Protein 5KTL (pdb70)

Solvent-accessible surface area: 21927 Å² total

CATH classification: 3.20.20.70

B-factor: mean 28.6, std 10.28, range [15.71, 90.63]

InterPro domains:
  IPR002220 DapA-like [PF00701] (4-290)
  IPR002220 DapA-like [PIRSF001365] (3-292)
  IPR002220 DapA-like [PR00146] (37-58)
  IPR002220 DapA-like [PR00146] (73-91)
  IPR002220 DapA-like [PR00146] (105-121)
  IPR002220 DapA-like [PR00146] (131-148)
  IPR002220 DapA-like [PTHR12128] (5-291)
  IPR002220 DapA-like [SM01130] (3-292)
  IPR005263 4-hydroxy-tetrahydrodipicolinate synthase, DapA [MF_00418] (3-290)
  IPR005263 4-hydroxy-tetrahydrodipicolinate synthase, DapA [TIGR00674] (7-290)
  IPR005263 4-hydroxy-tetrahydrodipicolinate synthase, DapA [cd00950] (4-288)
  IPR013785 Aldolase-type TIM barrel [G3DSA:3.20.20.70] (1-294)
  IPR020625 Schiff base-forming aldolase, active site [PS00666] (136-166)

Radius of gyration: 24.73 Å; Cα contacts (8 Å, |Δi|>4): 1249; chains: 2; bounding box: 74×52×54 Å

Secondary structure (DSSP, 8-state):
-TT---SEEEE----B-TTSSB-HHHHHHHHHHHHTTT-SEEEESSTTTTGGGS-HHHHHHHHHHHHHHHTTT-EEEEE---SSHHHHHHHHHHHHHHT-SEEEEEPPPSS---HHHHHHHHHHHHHHSTTS-EEEE--HHHHS-PPPHHHHHHHTTSTTEEE---S--HHHHHHHHHTS-TTSB-EESSGGGHHHHHHTT--EEEESTHHHHHHHHHHHHHHHHTT-HHHHHHHHHHHHHHHHHTTSSSTTHHHHHHHHHTT-----PPTTS----HHHHHHHHHHHHHTT--/-TT---SEEEE----B-TTS-B-HHHHHHHHHHHHTTT-SEEEESSTTTTGGGS-HHHHHHHHHHHHHHHTTTSEEEEE---SSHHHHHHHHHHHHHTT-SEEEEE---SS---HHHHHHHHHHHHHHSTTS-EEEE--HHHHS----HHHHHHHTTSTTEEE---S--HHHHHHHHHTS-TTSB-EESSGGGHHHHHTTT--EEEESTHHHHHHHHHHHHHHHHTT-HHHHHHHHHHHHHHHHHTTSSSTTHHHHHHHHHTT-----PPTTS----HHHHHHHHHHHHHTT--

Nearest PDB structures (foldseek):
  1xky-assembly1_B  TM=9.804E-01  e=3.048E-35  Bacillus anthracis
  3a5f-assembly1_A  TM=9.727E-01  e=1.129E-31  Clostridium botulinum A str. ATCC 19397
  6mqh-assembly1_A  TM=9.753E-01  e=1.412E-31  Burkholderia mallei ATCC 23344
  6p90-assembly1_B  TM=9.755E-01  e=2.208E-31  Pseudomonas aeruginosa
  4fha-assembly1_A  TM=9.638E-01  e=1.307E-29  Streptococcus pneumoniae SP3-BS71

Organism: Trichormus variabilis (strain ATCC 29413 / PCC 7937) (NCBI:txid240292)

Structure (mmCIF, N/CA/C/O backbone):
data_5KTL
#
_entry.id   5KTL
#
_cell.length_a   75.727
_cell.length_b   154.347
_cell.length_c   55.795
_cell.angle_alpha   90.00
_cell.angle_beta   90.00
_cell.angle_gamma   90.00
#
_symmetry.space_group_name_H-M   'P 21 21 2'
#
loop_
_entity.id
_entity.type
_entity.pdbx_description
1 polymer '4-hydroxy-tetrahydrodipicolinate synthase'
2 non-polymer 'MANGANESE (II) ION'
3 water water
#
loop_
_atom_site.group_PDB
_atom_site.id
_atom_site.type_symbol
_atom_site.label_atom_id
_atom_site.label_alt_id
_atom_site.label_comp_id
_atom_site.label_asym_id
_atom_site.label_entity_id
_atom_site.label_seq_id
_atom_site.pdbx_PDB_ins_code
_atom_site.Cartn_x
_atom_site.Cartn_y
_atom_site.Cartn_z
_atom_site.occupancy
_atom_site.B_iso_or_equiv
_atom_site.auth_seq_id
_atom_site.auth_comp_id
_atom_site.auth_asym_id
_atom_site.auth_atom_id
_atom_site.pdbx_PDB_model_num
ATOM 1 N N . SER A 1 36 ? 1.820 13.351 12.474 1.00 47.75 0 SER A N 1
ATOM 2 C CA . SER A 1 36 ? 1.239 14.244 11.429 1.00 47.82 0 SER A CA 1
ATOM 3 C C . SER A 1 36 ? 2.325 15.171 10.827 1.00 52.68 0 SER A C 1
ATOM 4 O O . SER A 1 36 ? 2.512 15.185 9.585 1.00 53.58 0 SER A O 1
ATOM 6 N N . VAL A 1 37 ? 3.049 15.919 11.682 1.00 48.53 1 VAL A N 1
ATOM 7 C CA . VAL A 1 37 ? 3.996 16.955 11.195 1.00 49.54 1 VAL A CA 1
ATOM 8 C C . VAL A 1 37 ? 5.252 16.319 10.501 1.00 48.23 1 VAL A C 1
ATOM 9 O O . VAL A 1 37 ? 5.605 16.703 9.376 1.00 46.09 1 VAL A O 1
ATOM 11 N N . GLY A 1 38 ? 5.850 15.297 11.129 1.00 44.52 2 GLY A N 1
ATOM 12 C CA . GLY A 1 38 ? 6.921 14.493 10.508 1.00 43.78 2 GLY A CA 1
ATOM 13 C C . GLY A 1 38 ? 6.530 13.492 9.404 1.00 39.20 2 GLY A C 1
ATOM 14 O O . GLY A 1 38 ? 7.367 12.671 8.946 1.00 35.34 2 GLY A O 1
ATOM 15 N N . ASP A 1 39 ? 5.277 13.547 8.947 1.00 35.22 3 ASP A N 1
ATOM 16 C CA . ASP A 1 39 ? 4.830 12.643 7.937 1.00 31.71 3 ASP A CA 1
ATOM 17 C C . ASP A 1 39 ? 5.001 13.225 6.557 1.00 30.93 3 ASP A C 1
ATOM 18 O O . ASP A 1 39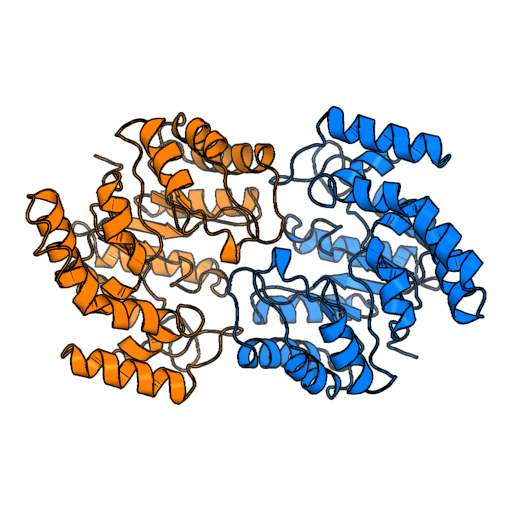 ? 4.227 14.063 6.113 1.00 31.89 3 ASP A O 1
ATOM 23 N N . PHE A 1 40 ? 5.995 12.710 5.851 1.00 26.16 4 PHE A N 1
ATOM 24 C CA . PHE A 1 40 ? 6.320 13.156 4.492 1.00 27.45 4 PHE A CA 1
ATOM 25 C C . PHE A 1 40 ? 5.971 12.164 3.424 1.00 26.49 4 PHE A C 1
ATOM 26 O O . PHE A 1 40 ? 6.252 12.391 2.245 1.00 25.33 4 PHE A O 1
ATOM 34 N N . GLY A 1 41 ? 5.328 11.057 3.813 1.00 27.35 5 GLY A N 1
ATOM 35 C CA . GLY A 1 41 ? 5.039 10.015 2.835 1.00 25.40 5 GLY A CA 1
ATOM 36 C C . GLY A 1 41 ? 6.229 9.116 2.673 1.00 24.55 5 GLY A C 1
ATOM 37 O O . GLY A 1 41 ? 7.040 9.022 3.562 1.00 22.45 5 GLY A O 1
ATOM 38 N N . THR A 1 42 ? 6.324 8.489 1.519 1.00 23.90 6 THR A N 1
ATOM 39 C CA . THR A 1 42 ? 7.269 7.399 1.291 1.00 26.52 6 THR A CA 1
ATOM 40 C C . THR A 1 42 ? 8.260 7.677 0.151 1.00 24.59 6 THR A C 1
ATOM 41 O O . THR A 1 42 ? 9.290 7.058 0.113 1.00 24.92 6 THR A O 1
ATOM 45 N N . VAL A 1 43 ? 7.859 8.457 -0.843 1.00 22.84 7 VAL A N 1
ATOM 46 C CA . VAL A 1 43 ? 8.754 8.932 -1.856 1.00 21.75 7 VAL A CA 1
ATOM 47 C C . VAL A 1 43 ? 9.019 10.466 -1.679 1.00 21.99 7 VAL A C 1
ATOM 48 O O . VAL A 1 43 ? 8.160 11.362 -1.915 1.00 21.77 7 VAL A O 1
ATOM 52 N N . LEU A 1 44 ? 10.224 10.757 -1.247 1.00 20.82 8 LEU A N 1
ATOM 53 C CA . LEU A 1 44 ? 10.759 12.133 -1.142 1.00 21.66 8 LEU A CA 1
ATOM 54 C C . LEU A 1 44 ? 11.705 12.267 -2.298 1.00 23.55 8 LEU A C 1
ATOM 55 O O . LEU A 1 44 ? 12.605 11.450 -2.418 1.00 26.53 8 LEU A O 1
ATOM 60 N N . THR A 1 45 ? 11.485 13.205 -3.197 1.00 22.25 9 THR A N 1
ATOM 61 C CA . THR A 1 45 ? 12.373 13.376 -4.316 1.00 20.61 9 THR A CA 1
ATOM 62 C C . THR A 1 45 ? 13.301 14.526 -4.079 1.00 20.60 9 THR A C 1
ATOM 63 O O . THR A 1 45 ? 12.856 15.626 -3.807 1.00 19.62 9 THR A O 1
ATOM 67 N N . ALA A 1 46 ? 14.607 14.251 -4.207 1.00 20.52 10 ALA A N 1
ATOM 68 C CA . ALA A 1 46 ? 15.695 15.239 -4.108 1.00 20.18 10 ALA A CA 1
ATOM 69 C C . ALA A 1 46 ? 15.794 15.828 -5.469 1.00 20.59 10 ALA A C 1
ATOM 70 O O . ALA A 1 46 ? 16.438 15.305 -6.354 1.00 20.47 10 ALA A O 1
ATOM 72 N N . MET A 1 47 ? 15.083 16.933 -5.648 1.00 19.16 11 MET A N 1
ATOM 73 C CA . MET A 1 47 ? 14.895 17.483 -6.957 1.00 21.08 11 MET A CA 1
ATOM 74 C C . MET A 1 47 ? 16.189 18.137 -7.460 1.00 19.00 11 MET A C 1
ATOM 75 O O . MET A 1 47 ? 16.909 18.765 -6.669 1.00 16.74 11 MET A O 1
ATOM 80 N N . ILE A 1 48 ? 16.448 17.996 -8.782 1.00 17.10 12 ILE A N 1
ATOM 81 C CA . ILE A 1 48 ? 17.519 18.669 -9.429 1.00 17.49 12 ILE A CA 1
ATOM 82 C C . ILE A 1 48 ? 17.207 20.194 -9.455 1.00 17.92 12 ILE A C 1
ATOM 83 O O . ILE A 1 48 ? 16.057 20.604 -9.327 1.00 16.47 12 ILE A O 1
ATOM 88 N N . THR A 1 49 ? 18.257 20.987 -9.648 1.00 16.89 13 THR A N 1
ATOM 89 C CA . THR A 1 49 ? 18.102 22.420 -9.877 1.00 17.78 13 THR A CA 1
ATOM 90 C C . THR A 1 49 ? 18.383 22.683 -11.351 1.00 18.57 13 THR A C 1
ATOM 91 O O . THR A 1 49 ? 19.519 22.522 -11.796 1.00 21.58 13 THR A O 1
ATOM 95 N N . PRO A 1 50 ? 17.349 23.020 -12.136 1.00 18.26 14 PRO A N 1
ATOM 96 C CA . PRO A 1 50 ? 17.667 23.311 -13.550 1.00 20.12 14 PRO A CA 1
ATOM 97 C C . PRO A 1 50 ? 18.312 24.687 -13.771 1.00 20.74 14 PRO A C 1
ATOM 98 O O . PRO A 1 50 ? 17.987 25.672 -13.061 1.00 20.22 14 PRO A O 1
ATOM 102 N N . PHE A 1 51 ? 19.201 24.748 -14.754 1.00 21.30 15 PHE A N 1
ATOM 103 C CA . PHE A 1 51 ? 19.891 25.999 -15.097 1.00 22.40 15 PHE A CA 1
ATOM 104 C C . PHE A 1 51 ? 19.638 26.326 -16.566 1.00 23.22 15 PHE A C 1
ATOM 105 O O . PHE A 1 51 ? 19.502 25.444 -17.391 1.00 24.85 15 PHE A O 1
ATOM 113 N N . LYS A 1 52 ? 19.596 27.612 -16.878 1.00 23.58 16 LYS A N 1
ATOM 114 C CA . LYS A 1 52 ? 19.493 28.057 -18.239 1.00 24.99 16 LYS A CA 1
ATOM 115 C C . LYS A 1 52 ? 20.847 27.940 -18.858 1.00 26.57 16 LYS A C 1
ATOM 116 O O . LYS A 1 52 ? 21.832 27.706 -18.183 1.00 27.58 16 LYS A O 1
ATOM 122 N N . ALA A 1 53 ? 20.907 28.206 -20.149 1.00 31.02 17 ALA A N 1
ATOM 123 C CA . ALA A 1 53 ? 22.151 28.162 -20.909 1.00 34.32 17 ALA A CA 1
ATOM 124 C C . ALA A 1 53 ? 23.197 29.081 -20.333 1.00 35.07 17 ALA A C 1
ATOM 125 O O . ALA A 1 53 ? 24.358 28.763 -20.335 1.00 34.92 17 ALA A O 1
ATOM 127 N N . ASP A 1 54 ? 22.803 30.230 -19.816 1.00 35.20 18 ASP A N 1
ATOM 128 C CA . ASP A 1 54 ? 23.786 31.064 -19.153 1.00 33.48 18 ASP A CA 1
ATOM 129 C C . ASP A 1 54 ? 24.207 30.628 -17.740 1.00 32.05 18 ASP A C 1
ATOM 130 O O . ASP A 1 54 ? 24.929 31.345 -17.099 1.00 31.87 18 ASP A O 1
ATOM 135 N N . GLY A 1 55 ? 23.741 29.512 -17.226 1.00 29.59 19 GLY A N 1
ATOM 136 C CA . GLY A 1 55 ? 24.122 29.084 -15.855 1.00 27.14 19 GLY A CA 1
ATOM 137 C C . GLY A 1 55 ? 23.232 29.572 -14.732 1.00 26.99 19 GLY A C 1
ATOM 138 O O . GLY A 1 55 ? 23.290 29.039 -13.605 1.00 24.37 19 GLY A O 1
ATOM 139 N N . SER A 1 56 ? 22.375 30.565 -15.012 1.00 25.04 20 SER A N 1
ATOM 140 C CA . SER A 1 56 ? 21.466 31.010 -14.017 1.00 24.00 20 SER A CA 1
ATOM 141 C C . SER A 1 56 ? 20.328 29.946 -13.773 1.00 22.42 20 SER A C 1
ATOM 142 O O . SER A 1 56 ? 20.042 29.107 -14.586 1.00 21.40 20 SER A O 1
ATOM 145 N N . VAL A 1 57 ? 19.761 29.974 -12.574 1.00 21.58 21 VAL A N 1
ATOM 146 C CA . VAL A 1 57 ? 18.704 29.090 -12.199 1.00 23.68 21 VAL A CA 1
ATOM 147 C C . VAL A 1 57 ? 17.464 29.296 -13.066 1.00 23.71 21 VAL A C 1
ATOM 148 O O . VAL A 1 57 ? 17.037 30.432 -13.337 1.00 23.73 21 VAL A O 1
ATOM 152 N N . ASN A 1 58 ? 16.894 28.196 -13.520 1.00 23.23 22 ASN A N 1
ATOM 153 C CA . ASN A 1 58 ? 15.709 28.275 -14.328 1.00 23.79 22 ASN A CA 1
ATOM 154 C C . ASN A 1 58 ? 14.481 27.997 -13.488 1.00 22.07 22 ASN A C 1
ATOM 155 O O . ASN A 1 58 ? 14.080 26.839 -13.271 1.00 19.60 22 ASN A O 1
ATOM 160 N N . TYR A 1 59 ? 13.879 29.074 -13.019 1.00 21.30 23 TYR A N 1
ATOM 161 C CA . TYR A 1 59 ? 12.792 28.970 -12.049 1.00 23.26 23 TYR A CA 1
ATOM 162 C C . TYR A 1 59 ? 11.505 28.461 -12.666 1.00 22.36 23 TYR A C 1
ATOM 163 O O . TYR A 1 59 ? 10.711 27.790 -11.985 1.00 20.03 23 TYR A O 1
ATOM 172 N N . ALA A 1 60 ? 11.342 28.732 -13.960 1.00 21.56 24 ALA A N 1
ATOM 173 C CA . ALA A 1 60 ? 10.181 28.284 -14.697 1.00 22.54 24 ALA A CA 1
ATOM 174 C C . ALA A 1 60 ? 10.183 26.761 -14.829 1.00 22.83 24 ALA A C 1
ATOM 175 O O . ALA A 1 60 ? 9.156 26.122 -14.591 1.00 20.54 24 ALA A O 1
ATOM 177 N N . VAL A 1 61 ? 11.317 26.205 -15.283 1.00 21.50 25 VAL A N 1
ATOM 178 C CA . VAL A 1 61 ? 11.482 24.740 -15.306 1.00 21.77 25 VAL A CA 1
ATOM 179 C C . VAL A 1 61 ? 11.448 24.116 -13.902 1.00 21.54 25 VAL A C 1
ATOM 180 O O . VAL A 1 61 ? 10.810 23.070 -13.712 1.00 23.61 25 VAL A O 1
ATOM 184 N N . ALA A 1 62 ? 12.074 24.757 -12.911 1.00 20.28 26 ALA A N 1
ATOM 185 C CA . ALA A 1 62 ? 11.914 24.260 -11.549 1.00 20.63 26 ALA A CA 1
ATOM 186 C C . ALA A 1 62 ? 10.464 24.017 -11.184 1.00 22.14 26 ALA A C 1
ATOM 187 O O . ALA A 1 62 ? 10.101 22.946 -10.687 1.00 20.21 26 ALA A O 1
ATOM 189 N N . ALA A 1 63 ? 9.628 25.027 -11.429 1.00 23.33 27 ALA A N 1
ATOM 190 C CA . ALA A 1 63 ? 8.195 24.956 -11.096 1.00 24.67 27 ALA A CA 1
ATOM 191 C C . ALA A 1 63 ? 7.505 23.864 -11.856 1.00 22.04 27 ALA A C 1
ATOM 192 O O . ALA A 1 63 ? 6.742 23.092 -11.315 1.00 21.31 27 ALA A O 1
ATOM 194 N N . GLU A 1 64 ? 7.804 23.800 -13.124 1.00 23.25 28 GLU A N 1
ATOM 195 C CA . GLU A 1 64 ? 7.193 22.855 -13.975 1.00 25.31 28 GLU A CA 1
ATOM 196 C C . GLU A 1 64 ? 7.625 21.410 -13.602 1.00 26.61 28 GLU A C 1
ATOM 197 O O . GLU A 1 64 ? 6.786 20.502 -13.568 1.00 25.17 28 GLU A O 1
ATOM 203 N N . LEU A 1 65 ? 8.910 21.213 -13.272 1.00 22.38 29 LEU A N 1
ATOM 204 C CA . LEU A 1 65 ? 9.369 19.926 -12.827 1.00 24.13 29 LEU A CA 1
ATOM 205 C C . LEU A 1 65 ? 8.751 19.566 -11.480 1.00 21.72 29 LEU A C 1
ATOM 206 O O . LEU A 1 65 ? 8.332 18.423 -11.252 1.00 20.08 29 LEU A O 1
ATOM 211 N N . ALA A 1 66 ? 8.703 20.503 -10.570 1.00 19.12 30 ALA A N 1
ATOM 212 C CA . ALA A 1 66 ? 8.075 20.228 -9.255 1.00 21.31 30 ALA A CA 1
ATOM 213 C C . ALA A 1 66 ? 6.596 19.729 -9.381 1.00 23.94 30 ALA A C 1
ATOM 214 O O . ALA A 1 66 ? 6.179 18.744 -8.750 1.00 23.75 30 ALA A O 1
ATOM 216 N N . ALA A 1 67 ? 5.837 20.400 -10.243 1.00 26.53 31 ALA A N 1
ATOM 217 C CA . ALA A 1 67 ? 4.441 20.064 -10.470 1.00 25.16 31 ALA A CA 1
ATOM 218 C C . ALA A 1 67 ? 4.350 18.704 -11.150 1.00 24.78 31 ALA A C 1
ATOM 219 O O . ALA A 1 67 ? 3.545 17.899 -10.811 1.00 26.35 31 ALA A O 1
ATOM 221 N N . HIS A 1 68 ? 5.198 18.428 -12.107 1.00 27.81 32 HIS A N 1
ATOM 222 C CA . HIS A 1 68 ? 5.215 17.125 -12.703 1.00 27.68 32 HIS A CA 1
ATOM 223 C C . HIS A 1 68 ? 5.472 16.016 -11.702 1.00 28.44 32 HIS A C 1
ATOM 224 O O . HIS A 1 68 ? 4.776 14.983 -11.700 1.00 26.80 32 HIS A O 1
ATOM 231 N N . LEU A 1 69 ? 6.508 16.185 -10.883 1.00 24.34 33 LEU A N 1
ATOM 232 C CA . LEU A 1 69 ? 6.906 15.175 -9.931 1.00 24.00 33 LEU A CA 1
ATOM 233 C C . LEU A 1 69 ? 5.784 14.831 -8.958 1.00 23.09 33 LEU A C 1
ATOM 234 O O . LEU A 1 69 ? 5.553 13.683 -8.597 1.00 18.97 33 LEU A O 1
ATOM 239 N N . VAL A 1 70 ? 5.113 15.847 -8.516 1.00 23.96 34 VAL A N 1
ATOM 240 C CA . VAL A 1 70 ? 4.177 15.710 -7.427 1.00 26.84 34 VAL A CA 1
ATOM 241 C C . VAL A 1 70 ? 2.907 15.106 -8.035 1.00 27.37 34 VAL A C 1
ATOM 242 O O . VAL A 1 70 ? 2.065 14.569 -7.315 1.00 25.07 34 VAL A O 1
ATOM 246 N N . ASP A 1 71 ? 2.777 15.136 -9.369 1.00 25.73 35 ASP A N 1
ATOM 247 C CA . ASP A 1 71 ? 1.667 14.450 -9.943 1.00 29.93 35 ASP A CA 1
ATOM 248 C C . ASP A 1 71 ? 2.052 13.065 -10.312 1.00 29.87 35 ASP A C 1
ATOM 249 O O . ASP A 1 71 ? 1.206 12.364 -10.773 1.00 27.84 35 ASP A O 1
ATOM 254 N N . ASN A 1 72 ? 3.314 12.675 -10.131 1.00 25.93 36 ASN A N 1
ATOM 255 C CA . ASN A 1 72 ? 3.794 11.388 -10.632 1.00 27.14 36 ASN A CA 1
ATOM 256 C C . ASN A 1 72 ? 4.623 10.647 -9.654 1.00 24.26 36 ASN A C 1
ATOM 257 O O . ASN A 1 72 ? 5.677 10.116 -9.995 1.00 27.67 36 ASN A O 1
ATOM 262 N N . GLY A 1 73 ? 4.162 10.563 -8.429 1.00 23.97 37 GLY A N 1
ATOM 263 C CA . GLY A 1 73 ? 4.795 9.634 -7.510 1.00 26.99 37 GLY A CA 1
ATOM 264 C C . GLY A 1 73 ? 5.474 10.236 -6.332 1.00 27.07 37 GLY A C 1
ATOM 265 O O . GLY A 1 73 ? 5.739 9.532 -5.356 1.00 26.24 37 GLY A O 1
ATOM 266 N N . THR A 1 74 ? 5.743 11.538 -6.390 1.00 27.61 38 THR A N 1
ATOM 267 C CA . THR A 1 74 ? 6.506 12.182 -5.324 1.00 25.03 38 THR A CA 1
ATOM 268 C C . THR A 1 74 ? 5.542 12.652 -4.264 1.00 25.21 38 THR A C 1
ATOM 269 O O . THR A 1 74 ? 4.628 13.466 -4.558 1.00 23.99 38 THR A O 1
ATOM 273 N N . ASP A 1 75 ? 5.782 12.273 -3.010 1.00 24.70 39 ASP A N 1
ATOM 274 C CA . ASP A 1 75 ? 4.928 12.763 -1.919 1.00 23.72 39 ASP A CA 1
ATOM 275 C C . ASP A 1 75 ? 5.431 14.095 -1.390 1.00 24.85 39 ASP A C 1
ATOM 276 O O . ASP A 1 75 ? 4.642 14.963 -1.066 1.00 22.81 39 ASP A O 1
ATOM 281 N N . THR A 1 76 ? 6.762 14.222 -1.287 1.00 22.36 40 THR A N 1
ATOM 282 C CA . THR A 1 76 ? 7.400 15.373 -0.690 1.00 22.11 40 THR A CA 1
ATOM 283 C C . THR A 1 76 ? 8.639 15.749 -1.524 1.00 22.62 40 THR A C 1
ATOM 284 O O . THR A 1 76 ? 9.375 14.859 -2.000 1.00 21.69 40 THR A O 1
ATOM 288 N N . LEU A 1 77 ? 8.911 17.029 -1.708 1.00 20.15 41 LEU A N 1
ATOM 289 C CA . LEU A 1 77 ? 10.064 17.433 -2.504 1.00 21.99 41 LEU A CA 1
ATOM 290 C C . LEU A 1 77 ? 11.104 17.926 -1.536 1.00 22.47 41 LEU A C 1
ATOM 291 O O . LEU A 1 77 ? 10.788 18.719 -0.667 1.00 21.53 41 LEU A O 1
ATOM 296 N N . VAL A 1 78 ? 12.341 17.439 -1.712 1.00 22.52 42 VAL A N 1
ATOM 297 C CA . VAL A 1 78 ? 13.527 17.890 -1.012 1.00 20.03 42 VAL A CA 1
ATOM 298 C C . VAL A 1 78 ? 14.259 18.780 -1.980 1.00 19.94 42 VAL A C 1
ATOM 299 O O . VAL A 1 78 ? 14.739 18.341 -3.000 1.00 21.27 42 VAL A O 1
ATOM 303 N N . VAL A 1 79 ? 14.381 20.052 -1.614 1.00 21.00 43 VAL A N 1
ATOM 304 C CA . VAL A 1 79 ? 14.879 21.065 -2.493 1.00 21.79 43 VAL A CA 1
ATOM 305 C C . VAL A 1 79 ? 16.273 21.531 -2.047 1.00 20.72 43 VAL A C 1
ATOM 306 O O . VAL A 1 79 ? 16.542 21.741 -0.855 1.00 18.95 43 VAL A O 1
ATOM 310 N N . CYS A 1 80 ? 17.133 21.715 -3.035 1.00 18.91 44 CYS A N 1
ATOM 311 C CA . CYS A 1 80 ? 18.523 22.036 -2.749 1.00 23.37 44 CYS A CA 1
ATOM 312 C C . CYS A 1 80 ? 19.213 21.027 -1.797 1.00 21.39 44 CYS A C 1
ATOM 313 O O . CYS A 1 80 ? 19.914 21.396 -0.869 1.00 21.32 44 CYS A O 1
ATOM 316 N N . GLY A 1 81 ? 19.005 19.736 -2.051 1.00 23.14 45 GLY A N 1
ATOM 317 C CA . GLY A 1 81 ? 19.880 18.733 -1.457 1.00 22.97 45 GLY A CA 1
ATOM 318 C C . GLY A 1 81 ? 21.151 18.625 -2.301 1.00 23.61 45 GLY A C 1
ATOM 319 O O . GLY A 1 81 ? 21.468 19.500 -3.162 1.00 23.39 45 GLY A O 1
ATOM 320 N N . THR A 1 82 ? 21.834 17.496 -2.150 1.00 22.78 46 THR A N 1
ATOM 321 C CA . THR A 1 82 ? 23.025 17.228 -2.942 1.00 21.32 46 THR A CA 1
ATOM 322 C C . THR A 1 82 ? 22.645 17.155 -4.423 1.00 19.26 46 THR A C 1
ATOM 323 O O . THR A 1 82 ? 23.349 17.686 -5.314 1.00 18.96 46 THR A O 1
ATOM 327 N N . THR A 1 83 ? 21.513 16.511 -4.696 1.00 17.09 47 THR A N 1
ATOM 328 C CA . THR A 1 83 ? 21.023 16.344 -6.055 1.00 18.32 47 THR A CA 1
ATOM 329 C C . THR A 1 83 ? 20.668 17.656 -6.715 1.00 17.30 47 THR A C 1
ATOM 330 O O . THR A 1 83 ? 20.712 17.813 -7.910 1.00 19.30 47 THR A O 1
ATOM 334 N N . GLY A 1 84 ? 20.351 18.625 -5.901 1.00 20.61 48 GLY A N 1
ATOM 335 C CA . GLY A 1 84 ? 20.013 19.993 -6.379 1.00 19.47 48 GLY A CA 1
ATOM 336 C C . GLY A 1 84 ? 21.181 20.920 -6.431 1.00 17.57 48 GLY A C 1
ATOM 337 O O . GLY A 1 84 ? 20.996 22.138 -6.596 1.00 19.29 48 GLY A O 1
ATOM 338 N N . GLU A 1 85 ? 22.395 20.374 -6.296 1.00 18.41 49 GLU A N 1
ATOM 339 C CA . GLU A 1 85 ? 23.642 21.115 -6.461 1.00 19.47 49 GLU A CA 1
ATOM 340 C C . GLU A 1 85 ? 23.757 22.254 -5.456 1.00 19.83 49 GLU A C 1
ATOM 341 O O . GLU A 1 85 ? 24.365 23.298 -5.701 1.00 19.65 49 GLU A O 1
ATOM 347 N N . SER A 1 86 ? 23.259 21.997 -4.256 1.00 21.17 50 SER A N 1
ATOM 348 C CA . SER A 1 86 ? 23.396 22.913 -3.192 1.00 21.20 50 SER A CA 1
ATOM 349 C C . SER A 1 86 ? 24.826 23.540 -3.105 1.00 21.33 50 SER A C 1
ATOM 350 O O . SER A 1 86 ? 24.986 24.728 -2.970 1.00 20.70 50 SER A O 1
ATOM 353 N N . PRO A 1 87 ? 25.869 22.740 -3.185 1.00 20.92 51 PRO A N 1
ATOM 354 C CA . PRO A 1 87 ? 27.152 23.413 -2.943 1.00 21.61 51 PRO A CA 1
ATOM 355 C C . PRO A 1 87 ? 27.493 24.595 -3.818 1.00 22.99 51 PRO A C 1
ATOM 356 O O . PRO A 1 87 ? 28.254 25.434 -3.407 1.00 22.90 51 PRO A O 1
ATOM 360 N N . THR A 1 88 ? 27.046 24.592 -5.064 1.00 23.15 52 THR A N 1
ATOM 361 C CA . THR A 1 88 ? 27.382 25.632 -5.963 1.00 23.76 52 THR A CA 1
ATOM 362 C C . THR A 1 88 ? 26.279 26.671 -6.081 1.00 22.03 52 THR A C 1
ATOM 363 O O . THR A 1 88 ? 26.381 27.519 -6.925 1.00 24.33 52 THR A O 1
ATOM 367 N N . LEU A 1 89 ? 25.183 26.569 -5.349 1.00 22.14 53 LEU A N 1
ATOM 368 C CA . LEU A 1 89 ? 24.164 27.633 -5.456 1.00 22.22 53 LEU A CA 1
ATOM 369 C C . LEU A 1 89 ? 24.422 28.782 -4.473 1.00 23.84 53 LEU A C 1
ATOM 370 O O . LEU A 1 89 ? 24.926 28.572 -3.390 1.00 23.84 53 LEU A O 1
ATOM 375 N N . SER A 1 90 ? 23.968 29.993 -4.769 1.00 21.39 54 SER A N 1
ATOM 376 C CA . SER A 1 90 ? 24.094 31.027 -3.755 1.00 22.67 54 SER A CA 1
ATOM 377 C C . SER A 1 90 ? 22.941 30.847 -2.783 1.00 22.91 54 SER A C 1
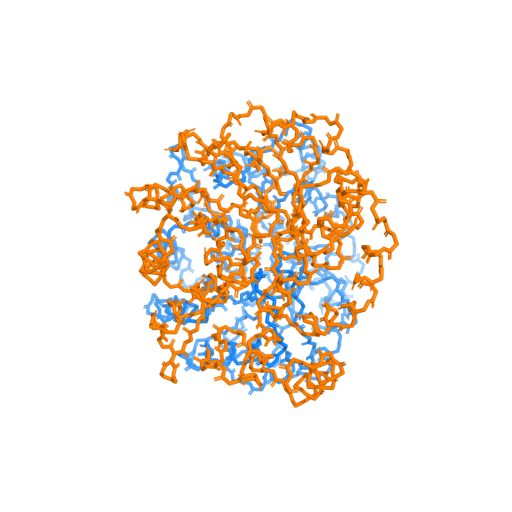ATOM 378 O O . SER A 1 90 ? 21.950 30.185 -3.105 1.00 20.38 54 SER A O 1
ATOM 381 N N . TRP A 1 91 ? 23.097 31.380 -1.580 1.00 22.09 55 TRP A N 1
ATOM 382 C CA . TRP A 1 91 ? 22.012 31.391 -0.648 1.00 26.15 55 TRP A CA 1
ATOM 383 C C . TRP A 1 91 ? 20.766 32.063 -1.214 1.00 26.03 55 TRP A C 1
ATOM 384 O O . TRP A 1 91 ? 19.645 31.578 -0.983 1.00 24.97 55 TRP A O 1
ATOM 395 N N . ASP A 1 92 ? 20.918 33.113 -1.987 1.00 26.63 56 ASP A N 1
ATOM 396 C CA . ASP A 1 92 ? 19.721 33.747 -2.616 1.00 29.14 56 ASP A CA 1
ATOM 397 C C . ASP A 1 92 ? 19.010 32.838 -3.613 1.00 26.21 56 ASP A C 1
ATOM 398 O O . ASP A 1 92 ? 17.796 32.851 -3.673 1.00 25.13 56 ASP A O 1
ATOM 403 N N . GLU A 1 93 ? 19.758 32.092 -4.417 1.00 25.33 57 GLU A N 1
ATOM 404 C CA . GLU A 1 93 ? 19.182 31.117 -5.318 1.00 24.08 57 GLU A CA 1
ATOM 405 C C . GLU A 1 93 ? 18.448 30.048 -4.549 1.00 22.57 57 GLU A C 1
ATOM 406 O O . GLU A 1 93 ? 17.383 29.642 -4.936 1.00 22.46 57 GLU A O 1
ATOM 412 N N . GLU A 1 94 ? 18.967 29.630 -3.410 1.00 23.65 58 GLU A N 1
ATOM 413 C CA . GLU A 1 94 ? 18.294 28.582 -2.600 1.00 24.45 58 GLU A CA 1
ATOM 414 C C . GLU A 1 94 ? 17.023 29.100 -1.977 1.00 22.19 58 GLU A C 1
ATOM 415 O O . GLU A 1 94 ? 15.984 28.446 -2.021 1.00 20.33 58 GLU A O 1
ATOM 421 N N . TYR A 1 95 ? 17.098 30.277 -1.402 1.00 20.59 59 TYR A N 1
ATOM 422 C CA . TYR A 1 95 ? 15.913 30.922 -0.871 1.00 20.19 59 TYR A CA 1
ATOM 423 C C . TYR A 1 95 ? 14.856 30.994 -1.969 1.00 19.21 59 TYR A C 1
ATOM 424 O O . TYR A 1 95 ? 13.696 30.575 -1.782 1.00 21.31 59 TYR A O 1
ATOM 433 N N . ASN A 1 96 ? 15.247 31.490 -3.151 1.00 19.93 60 ASN A N 1
ATOM 434 C CA . ASN A 1 96 ? 14.276 31.662 -4.221 1.00 18.71 60 ASN A CA 1
ATOM 435 C C . ASN A 1 96 ? 13.626 30.320 -4.622 1.00 19.71 60 ASN A C 1
ATOM 436 O O . ASN A 1 96 ? 12.452 30.252 -4.948 1.00 21.85 60 ASN A O 1
ATOM 441 N N . LEU A 1 97 ? 14.421 29.253 -4.635 1.00 19.08 61 LEU A N 1
ATOM 442 C CA . LEU A 1 97 ? 13.915 27.915 -5.001 1.00 17.70 61 LEU A CA 1
ATOM 443 C C . LEU A 1 97 ? 12.940 27.431 -4.008 1.00 16.58 61 LEU A C 1
ATOM 444 O O . LEU A 1 97 ? 11.944 26.858 -4.373 1.00 18.81 61 LEU A O 1
ATOM 449 N N . PHE A 1 98 ? 13.247 27.593 -2.727 1.00 17.67 62 PHE A N 1
ATOM 450 C CA . PHE A 1 98 ? 12.356 27.163 -1.700 1.00 17.99 62 PHE A CA 1
ATOM 451 C C . PHE A 1 98 ? 10.975 27.842 -1.896 1.00 20.57 62 PHE A C 1
ATOM 452 O O . PHE A 1 98 ? 9.954 27.216 -1.844 1.00 19.52 62 PHE A O 1
ATOM 460 N N . VAL A 1 99 ? 10.980 29.152 -2.154 1.00 23.36 63 VAL A N 1
ATOM 461 C CA . VAL A 1 99 ? 9.748 29.916 -2.299 1.00 22.12 63 VAL A CA 1
ATOM 462 C C . VAL A 1 99 ? 8.987 29.451 -3.494 1.00 21.13 63 VAL A C 1
ATOM 463 O O . VAL A 1 99 ? 7.814 29.206 -3.407 1.00 22.97 63 VAL A O 1
ATOM 467 N N . GLU A 1 100 ? 9.667 29.305 -4.627 1.00 21.20 64 GLU A N 1
ATOM 468 C CA . GLU A 1 100 ? 9.020 28.906 -5.863 1.00 18.50 64 GLU A CA 1
ATOM 469 C C . GLU A 1 100 ? 8.427 27.476 -5.789 1.00 21.14 64 GLU A C 1
ATOM 470 O O . GLU A 1 100 ? 7.249 27.231 -6.167 1.00 21.16 64 GLU A O 1
ATOM 476 N N . VAL A 1 101 ? 9.198 26.521 -5.248 1.00 19.10 65 VAL A N 1
ATOM 477 C CA . VAL A 1 101 ? 8.668 25.163 -5.190 1.00 19.48 65 VAL A CA 1
ATOM 478 C C . VAL A 1 101 ? 7.502 25.084 -4.213 1.00 21.33 65 VAL A C 1
ATOM 479 O O . VAL A 1 101 ? 6.495 24.434 -4.516 1.00 21.92 65 VAL A O 1
ATOM 483 N N . LEU A 1 102 ? 7.662 25.685 -3.036 1.00 24.44 66 LEU A N 1
ATOM 484 C CA . LEU A 1 102 ? 6.624 25.648 -2.015 1.00 26.43 66 LEU A CA 1
ATOM 485 C C . LEU A 1 102 ? 5.323 26.189 -2.591 1.00 31.77 66 LEU A C 1
ATOM 486 O O . LEU A 1 102 ? 4.243 25.597 -2.420 1.00 28.27 66 LEU A O 1
ATOM 491 N N . GLN A 1 103 ? 5.425 27.298 -3.310 1.00 30.60 67 GLN A N 1
ATOM 492 C CA . GLN A 1 103 ? 4.232 27.905 -3.746 1.00 35.04 67 GLN A CA 1
ATOM 493 C C . GLN A 1 103 ? 3.672 27.074 -4.855 1.00 32.60 67 GLN A C 1
ATOM 494 O O . GLN A 1 103 ? 2.472 26.954 -4.932 1.00 29.83 67 GLN A O 1
ATOM 500 N N . THR A 1 104 ? 4.524 26.478 -5.676 1.00 29.31 68 THR A N 1
ATOM 501 C CA . THR A 1 104 ? 4.072 25.663 -6.767 1.00 28.25 68 THR A CA 1
ATOM 502 C C . THR A 1 104 ? 3.293 24.426 -6.322 1.00 27.41 68 THR A C 1
ATOM 503 O O . THR A 1 104 ? 2.324 24.062 -6.968 1.00 25.14 68 THR A O 1
ATOM 507 N N . VAL A 1 105 ? 3.670 23.824 -5.210 1.00 24.31 69 VAL A N 1
ATOM 508 C CA . VAL A 1 105 ? 3.045 22.601 -4.792 1.00 24.37 69 VAL A CA 1
ATOM 509 C C . VAL A 1 105 ? 2.235 22.694 -3.502 1.00 28.57 69 VAL A C 1
ATOM 510 O O . VAL A 1 105 ? 1.714 21.679 -3.032 1.00 28.15 69 VAL A O 1
ATOM 514 N N . ALA A 1 106 ? 2.050 23.904 -2.960 1.00 34.03 70 ALA A N 1
ATOM 515 C CA . ALA A 1 106 ? 1.283 24.081 -1.716 1.00 35.31 70 ALA A CA 1
ATOM 516 C C . ALA A 1 106 ? -0.110 23.459 -1.848 1.00 33.77 70 ALA A C 1
ATOM 517 O O . ALA A 1 106 ? -0.664 23.409 -2.909 1.00 30.61 70 ALA A O 1
ATOM 519 N N . GLY A 1 107 ? -0.602 22.863 -0.780 1.00 37.95 71 GLY A N 1
ATOM 520 C CA . GLY A 1 107 ? -1.799 22.057 -0.872 1.00 39.78 71 GLY A CA 1
ATOM 521 C C . GLY A 1 107 ? -1.584 20.637 -1.374 1.00 40.19 71 GLY A C 1
ATOM 522 O O . GLY A 1 107 ? -2.355 19.791 -1.001 1.00 42.17 71 GLY A O 1
ATOM 523 N N . LYS A 1 108 ? -0.559 20.358 -2.200 1.00 35.33 72 LYS A N 1
ATOM 524 C CA . LYS A 1 108 ? -0.384 19.042 -2.761 1.00 34.26 72 LYS A CA 1
ATOM 525 C C . LYS A 1 108 ? 0.746 18.245 -2.164 1.00 33.78 72 LYS A C 1
ATOM 526 O O . LYS A 1 108 ? 0.724 17.023 -2.207 1.00 30.57 72 LYS A O 1
ATOM 532 N N . ALA A 1 109 ? 1.791 18.909 -1.682 1.00 31.91 73 ALA A N 1
ATOM 533 C CA . ALA A 1 109 ? 2.941 18.175 -1.170 1.00 28.17 73 ALA A CA 1
ATOM 534 C C . ALA A 1 109 ? 3.694 19.043 -0.276 1.00 27.62 73 ALA A C 1
ATOM 535 O O . ALA A 1 109 ? 3.616 20.276 -0.356 1.00 26.54 73 ALA A O 1
ATOM 537 N N . LYS A 1 110 ? 4.471 18.398 0.565 1.00 27.34 74 LYS A N 1
ATOM 538 C CA . LYS A 1 110 ? 5.389 19.122 1.403 1.00 24.83 74 LYS A CA 1
ATOM 539 C C . LYS A 1 110 ? 6.759 19.400 0.703 1.00 24.79 74 LYS A C 1
ATOM 540 O O . LYS A 1 110 ? 7.131 18.791 -0.292 1.00 24.22 74 LYS A O 1
ATOM 546 N N . VAL A 1 111 ? 7.454 20.396 1.234 1.00 23.49 75 VAL A N 1
ATOM 547 C CA . VAL A 1 111 ? 8.773 20.787 0.816 1.00 22.32 75 VAL A CA 1
ATOM 548 C C . VAL A 1 111 ? 9.681 20.741 2.015 1.00 21.09 75 VAL A C 1
ATOM 549 O O . VAL A 1 111 ? 9.418 21.352 3.043 1.00 21.98 75 VAL A O 1
ATOM 553 N N . ILE A 1 112 ? 10.791 20.026 1.858 1.00 22.56 76 ILE A N 1
ATOM 554 C CA . ILE A 1 112 ? 11.907 20.031 2.784 1.00 20.00 76 ILE A CA 1
ATOM 555 C C . ILE A 1 112 ? 13.053 20.753 2.134 1.00 18.79 76 ILE A C 1
ATOM 556 O O . ILE A 1 112 ? 13.413 20.518 0.940 1.00 18.06 76 ILE A O 1
ATOM 561 N N . ALA A 1 113 ? 13.596 21.676 2.907 1.00 20.15 77 ALA A N 1
ATOM 562 C CA . ALA A 1 113 ? 14.680 22.523 2.467 1.00 20.11 77 ALA A CA 1
ATOM 563 C C . ALA A 1 113 ? 16.049 21.995 2.918 1.00 20.02 77 ALA A C 1
ATOM 564 O O . ALA A 1 113 ? 16.292 21.752 4.130 1.00 20.88 77 ALA A O 1
ATOM 566 N N . GLY A 1 114 ? 16.945 21.813 1.958 1.00 21.39 78 GLY A N 1
ATOM 567 C CA . GLY A 1 114 ? 18.369 21.501 2.289 1.00 23.04 78 GLY A CA 1
ATOM 568 C C . GLY A 1 114 ? 19.005 22.735 2.941 1.00 25.40 78 GLY A C 1
ATOM 569 O O . GLY A 1 114 ? 19.117 23.771 2.326 1.00 30.73 78 GLY A O 1
ATOM 570 N N . CYS A 1 115 ? 19.368 22.662 4.209 1.00 25.95 79 CYS A N 1
ATOM 571 C CA . CYS A 1 115 ? 19.910 23.796 4.912 1.00 27.07 79 CYS A CA 1
ATOM 572 C C . CYS A 1 115 ? 21.151 23.426 5.705 1.00 27.07 79 CYS A C 1
ATOM 573 O O . CYS A 1 115 ? 21.507 24.148 6.624 1.00 26.32 79 CYS A O 1
ATOM 576 N N . GLY A 1 116 ? 21.780 22.290 5.419 1.00 24.59 80 GLY A N 1
ATOM 577 C CA . GLY A 1 116 ? 22.862 21.840 6.273 1.00 25.42 80 GLY A CA 1
ATOM 578 C C . GLY A 1 116 ? 24.198 22.467 5.891 1.00 23.61 80 GLY A C 1
ATOM 579 O O . GLY A 1 116 ? 24.351 23.078 4.850 1.00 22.68 80 GLY A O 1
ATOM 580 N N . SER A 1 117 ? 25.177 22.285 6.736 1.00 22.01 81 SER A N 1
ATOM 581 C CA . SER A 1 117 ? 26.481 22.818 6.489 1.00 23.65 81 SER A CA 1
ATOM 582 C C . SER A 1 117 ? 27.446 22.146 7.430 1.00 26.04 81 SER A C 1
ATOM 583 O O . SER A 1 117 ? 27.054 21.583 8.480 1.00 25.79 81 SER A O 1
ATOM 586 N N . ASN A 1 118 ? 28.719 22.304 7.124 1.00 24.64 82 ASN A N 1
ATOM 587 C CA . ASN A 1 118 ? 29.726 21.910 8.090 1.00 24.09 82 ASN A CA 1
ATOM 588 C C . ASN A 1 118 ? 30.121 23.031 9.093 1.00 23.90 82 ASN A C 1
ATOM 589 O O . ASN A 1 118 ? 31.026 22.882 9.918 1.00 21.71 82 ASN A O 1
ATOM 594 N N . SER A 1 119 ? 29.402 24.151 9.031 1.00 21.36 83 SER A N 1
ATOM 595 C CA . SER A 1 119 ? 29.442 25.137 10.051 1.00 21.31 83 SER A CA 1
ATOM 596 C C . SER A 1 119 ? 28.060 25.166 10.716 1.00 20.65 83 SER A C 1
ATOM 597 O O . SER A 1 119 ? 27.048 25.370 10.065 1.00 21.77 83 SER A O 1
ATOM 600 N N . THR A 1 120 ? 28.030 25.058 12.021 1.00 19.97 84 THR A N 1
ATOM 601 C CA . THR A 1 120 ? 26.789 24.975 12.720 1.00 22.10 84 THR A CA 1
ATOM 602 C C . THR A 1 120 ? 26.071 26.331 12.670 1.00 23.32 84 THR A C 1
ATOM 603 O O . THR A 1 120 ? 24.871 26.411 12.554 1.00 22.89 84 THR A O 1
ATOM 607 N N . LYS A 1 121 ? 26.826 27.417 12.768 1.00 22.39 85 LYS A N 1
ATOM 608 C CA . LYS A 1 121 ? 26.218 28.698 12.714 1.00 22.99 85 LYS A CA 1
ATOM 609 C C . LYS A 1 121 ? 25.579 28.923 11.343 1.00 23.09 85 LYS A C 1
ATOM 610 O O . LYS A 1 121 ? 24.488 29.489 11.228 1.00 22.75 85 LYS A O 1
ATOM 616 N N . GLU A 1 122 ? 26.233 28.477 10.289 1.00 21.60 86 GLU A N 1
ATOM 617 C CA . GLU A 1 122 ? 25.627 28.654 8.984 1.00 22.89 86 GLU A CA 1
ATOM 618 C C . GLU A 1 122 ? 24.318 27.821 8.885 1.00 23.10 86 GLU A C 1
ATOM 619 O O . GLU A 1 122 ? 23.310 28.298 8.376 1.00 22.66 86 GLU A O 1
ATOM 625 N N . ALA A 1 123 ? 24.338 26.567 9.377 1.00 22.57 87 ALA A N 1
ATOM 626 C CA . ALA A 1 123 ? 23.141 25.729 9.284 1.00 22.23 87 ALA A CA 1
ATOM 627 C C . ALA A 1 123 ? 21.978 26.311 10.022 1.00 22.21 87 ALA A C 1
ATOM 628 O O . ALA A 1 123 ? 20.834 26.203 9.604 1.00 22.77 87 ALA A O 1
ATOM 630 N N . ILE A 1 124 ? 22.270 26.900 11.172 1.00 26.36 88 ILE A N 1
ATOM 631 C CA . ILE A 1 124 ? 21.244 27.537 11.964 1.00 27.04 88 ILE A CA 1
ATOM 632 C C . ILE A 1 124 ? 20.620 28.723 11.234 1.00 26.75 88 ILE A C 1
ATOM 633 O O . ILE A 1 124 ? 19.384 28.876 11.184 1.00 24.95 88 ILE A O 1
ATOM 638 N N . ALA A 1 125 ? 21.468 29.555 10.647 1.00 25.33 89 ALA A N 1
ATOM 639 C CA . ALA A 1 125 ? 20.974 30.722 9.954 1.00 27.55 89 ALA A CA 1
ATOM 640 C C . ALA A 1 125 ? 20.156 30.298 8.715 1.00 29.60 89 ALA A C 1
ATOM 641 O O . ALA A 1 125 ? 19.069 30.866 8.417 1.00 26.36 89 ALA A O 1
ATOM 643 N N . ALA A 1 126 ? 20.624 29.274 8.020 1.00 25.55 90 ALA A N 1
ATOM 644 C CA . ALA A 1 126 ? 19.854 28.838 6.868 1.00 28.13 90 ALA A CA 1
ATOM 645 C C . ALA A 1 126 ? 18.496 28.235 7.323 1.00 26.64 90 ALA A C 1
ATOM 646 O O . ALA A 1 126 ? 17.488 28.409 6.680 1.00 25.20 90 ALA A O 1
ATOM 648 N N . THR A 1 127 ? 18.503 27.520 8.432 1.00 28.33 91 THR A N 1
ATOM 649 C CA . THR A 1 127 ? 17.319 26.878 8.952 1.00 27.16 91 THR A CA 1
ATOM 650 C C . THR A 1 127 ? 16.290 27.931 9.416 1.00 28.13 91 THR A C 1
ATOM 651 O O . THR A 1 127 ? 15.121 27.838 9.085 1.00 26.01 91 THR A O 1
ATOM 655 N N . GLN A 1 128 ? 16.751 28.957 10.103 1.00 28.77 92 GLN A N 1
ATOM 656 C CA . GLN A 1 128 ? 15.869 30.070 10.515 1.00 28.85 92 GLN A CA 1
ATOM 657 C C . GLN A 1 128 ? 15.162 30.714 9.376 1.00 27.86 92 GLN A C 1
ATOM 658 O O . GLN A 1 128 ? 13.966 30.975 9.432 1.00 31.45 92 GLN A O 1
ATOM 664 N N . LYS A 1 129 ? 15.868 30.888 8.294 1.00 32.10 93 LYS A N 1
ATOM 665 C CA . LYS A 1 129 ? 15.297 31.525 7.145 1.00 33.59 93 LYS A CA 1
ATOM 666 C C . LYS A 1 129 ? 14.360 30.636 6.401 1.00 35.78 93 LYS A C 1
ATOM 667 O O . LYS A 1 129 ? 13.270 31.084 5.934 1.00 34.09 93 LYS A O 1
ATOM 673 N N . ALA A 1 130 ? 14.683 29.344 6.358 1.00 32.01 94 ALA A N 1
ATOM 674 C CA . ALA A 1 130 ? 13.774 28.395 5.724 1.00 32.34 94 ALA A CA 1
ATOM 675 C C . ALA A 1 130 ? 12.440 28.372 6.440 1.00 30.15 94 ALA A C 1
ATOM 676 O O . ALA A 1 130 ? 11.399 28.320 5.824 1.00 25.58 94 ALA A O 1
ATOM 678 N N . ALA A 1 131 ? 12.501 28.368 7.763 1.00 28.53 95 ALA A N 1
ATOM 679 C CA . ALA A 1 131 ? 11.327 28.331 8.568 1.00 29.15 95 ALA A CA 1
ATOM 680 C C . ALA A 1 131 ? 10.391 29.518 8.234 1.00 29.19 95 ALA A C 1
ATOM 681 O O . ALA A 1 131 ? 9.193 29.312 8.112 1.00 27.61 95 ALA A O 1
ATOM 683 N N . LYS A 1 132 ? 10.905 30.725 8.025 1.00 28.20 96 LYS A N 1
ATOM 684 C CA . LYS A 1 132 ? 10.029 31.855 7.695 1.00 29.94 96 LYS A CA 1
ATOM 685 C C . LYS A 1 132 ? 9.406 31.755 6.307 1.00 28.32 96 LYS A C 1
ATOM 686 O O . LYS A 1 132 ? 8.300 32.230 6.071 1.00 26.93 96 LYS A O 1
ATOM 692 N N . ILE A 1 133 ? 10.128 31.160 5.378 1.00 23.77 97 ILE A N 1
ATOM 693 C CA . ILE A 1 133 ? 9.557 30.855 4.088 1.00 23.40 97 ILE A CA 1
ATOM 694 C C . ILE A 1 133 ? 8.318 29.983 4.234 1.00 23.97 97 ILE A C 1
ATOM 695 O O . ILE A 1 133 ? 7.420 30.053 3.384 1.00 25.37 97 ILE A O 1
ATOM 700 N N . GLY A 1 134 ? 8.217 29.194 5.309 1.00 23.60 98 GLY A N 1
ATOM 701 C CA . GLY A 1 134 ? 7.037 28.307 5.448 1.00 24.29 98 GLY A CA 1
ATOM 702 C C . GLY A 1 134 ? 7.234 26.858 4.962 1.00 22.89 98 GLY A C 1
ATOM 703 O O . GLY A 1 134 ? 6.285 26.118 4.773 1.00 22.93 98 GLY A O 1
ATOM 704 N N . VAL A 1 135 ? 8.464 26.435 4.784 1.00 23.38 99 VAL A N 1
ATOM 705 C CA . VAL A 1 135 ? 8.729 25.024 4.395 1.00 25.31 99 VAL A CA 1
ATOM 706 C C . VAL A 1 135 ? 8.363 24.095 5.527 1.00 23.08 99 VAL A C 1
ATOM 707 O O . VAL A 1 135 ? 8.240 24.521 6.710 1.00 23.25 99 VAL A O 1
ATOM 711 N N . HIS A 1 136 ? 8.213 22.812 5.197 1.00 23.37 100 HIS A N 1
ATOM 712 C CA . HIS A 1 136 ? 7.779 21.858 6.195 1.00 24.02 100 HIS A CA 1
ATOM 713 C C . HIS A 1 136 ? 8.856 21.091 6.948 1.00 24.48 100 HIS A C 1
ATOM 714 O O . HIS A 1 136 ? 8.552 20.348 7.854 1.00 23.56 100 HIS A O 1
ATOM 721 N N . GLY A 1 137 ? 10.126 21.305 6.622 1.00 23.84 101 GLY A N 1
ATOM 722 C CA . GLY A 1 137 ? 11.179 20.636 7.330 1.00 22.98 101 GLY A CA 1
ATOM 723 C C . GLY A 1 137 ? 12.520 21.030 6.694 1.00 26.00 101 GLY A C 1
ATOM 724 O O . GLY A 1 137 ? 12.543 21.662 5.597 1.00 22.83 101 GLY A O 1
ATOM 725 N N . THR A 1 138 ? 13.615 20.610 7.341 1.00 22.54 102 THR A N 1
ATOM 726 C CA . THR A 1 138 ? 14.913 20.771 6.772 1.00 24.20 102 THR A CA 1
ATOM 727 C C . THR A 1 138 ? 15.625 19.434 6.745 1.00 24.83 102 THR A C 1
ATOM 728 O O . THR A 1 138 ? 15.360 18.568 7.582 1.00 22.89 102 THR A O 1
ATOM 732 N N . LEU A 1 139 ? 16.473 19.321 5.719 1.00 21.36 103 LEU A N 1
ATOM 733 C CA . LEU A 1 139 ? 17.394 18.210 5.549 1.00 23.44 103 LEU A CA 1
ATOM 734 C C . LEU A 1 139 ? 18.786 18.710 5.933 1.00 22.56 103 LEU A C 1
ATOM 735 O O . LEU A 1 139 ? 19.258 19.732 5.429 1.00 22.87 103 LEU A O 1
ATOM 740 N N . GLN A 1 140 ? 19.365 18.023 6.889 1.00 21.14 104 GLN A N 1
ATOM 741 C CA . GLN A 1 140 ? 20.633 18.421 7.557 1.00 20.73 104 GLN A CA 1
ATOM 742 C C . GLN A 1 140 ? 21.680 17.363 7.399 1.00 18.54 104 GLN A C 1
ATOM 743 O O . GLN A 1 140 ? 21.650 16.295 8.075 1.00 20.27 104 GLN A O 1
ATOM 749 N N . VAL A 1 141 ? 22.560 17.609 6.445 1.00 19.23 105 VAL A N 1
ATOM 750 C CA . VAL A 1 141 ? 23.679 16.735 6.230 1.00 20.26 105 VAL A CA 1
ATOM 751 C C . VAL A 1 141 ? 24.623 16.735 7.404 1.00 18.99 105 VAL A C 1
ATOM 752 O O . VAL A 1 141 ? 24.850 17.745 8.051 1.00 19.31 105 VAL A O 1
ATOM 756 N N . VAL A 1 142 ? 25.202 15.580 7.663 1.00 18.96 106 VAL A N 1
ATOM 757 C CA . VAL A 1 142 ? 26.356 15.494 8.584 1.00 20.13 106 VAL A CA 1
ATOM 758 C C . VAL A 1 142 ? 27.446 16.434 8.024 1.00 19.48 106 VAL A C 1
ATOM 759 O O . VAL A 1 142 ? 27.694 16.451 6.794 1.00 18.20 106 VAL A O 1
ATOM 763 N N . PRO A 1 143 ? 28.085 17.208 8.885 1.00 21.09 107 PRO A N 1
ATOM 764 C CA . PRO A 1 143 ? 29.220 18.066 8.408 1.00 22.25 107 PRO A CA 1
ATOM 765 C C . PRO A 1 143 ? 30.265 17.319 7.579 1.00 20.04 107 PRO A C 1
ATOM 766 O O . PRO A 1 143 ? 30.792 16.282 7.972 1.00 23.24 107 PRO A O 1
ATOM 770 N N . TYR A 1 144 ? 30.496 17.830 6.389 1.00 19.82 108 TYR A N 1
ATOM 771 C CA . TYR A 1 144 ? 31.446 17.272 5.467 1.00 19.10 108 TYR A CA 1
ATOM 772 C C . TYR A 1 144 ? 32.821 17.919 5.726 1.00 18.66 108 TYR A C 1
ATOM 773 O O . TYR A 1 144 ? 32.928 19.056 6.217 1.00 18.44 108 TYR A O 1
ATOM 782 N N . TYR A 1 145 ? 33.854 17.161 5.380 1.00 18.82 109 TYR A N 1
ATOM 783 C CA . TYR A 1 145 ? 35.234 17.639 5.287 1.00 19.74 109 TYR A CA 1
ATOM 784 C C . TYR A 1 145 ? 35.918 17.745 6.657 1.00 20.65 109 TYR A C 1
ATOM 785 O O . TYR A 1 145 ? 37.026 17.261 6.844 1.00 23.12 109 TYR A O 1
ATOM 794 N N . ASN A 1 146 ? 35.275 18.328 7.624 1.00 20.95 110 ASN A N 1
ATOM 795 C CA . ASN A 1 146 ? 35.945 18.529 8.919 1.00 22.58 110 ASN A CA 1
ATOM 796 C C . ASN A 1 146 ? 35.838 17.431 9.894 1.00 21.37 110 ASN A C 1
ATOM 797 O O . ASN A 1 146 ? 36.460 17.516 10.960 1.00 24.59 110 ASN A O 1
ATOM 802 N N . LYS A 1 147 ? 35.079 16.389 9.574 1.00 22.95 111 LYS A N 1
ATOM 803 C CA . LYS A 1 147 ? 35.031 15.149 10.385 1.00 21.93 111 LYS A CA 1
ATOM 804 C C . LYS A 1 147 ? 34.835 15.318 11.905 1.00 21.03 111 LYS A C 1
ATOM 805 O O . LYS A 1 147 ? 35.652 14.864 12.712 1.00 20.54 111 LYS A O 1
ATOM 811 N N . PRO A 1 148 ? 33.738 15.925 12.309 1.00 20.29 112 PRO A N 1
ATOM 812 C CA . PRO A 1 148 ? 33.537 16.089 13.769 1.00 21.70 112 PRO A CA 1
ATOM 813 C C . PRO A 1 148 ? 33.338 14.759 14.476 1.00 23.84 112 PRO A C 1
ATOM 814 O O . PRO A 1 148 ? 32.631 13.876 13.929 1.00 22.43 112 PRO A O 1
ATOM 818 N N . PRO A 1 149 ? 33.866 14.631 15.725 1.00 25.26 113 PRO A N 1
ATOM 819 C CA . PRO A 1 149 ? 33.584 13.458 16.532 1.00 23.61 113 PRO A CA 1
ATOM 820 C C . PRO A 1 149 ? 32.101 13.403 16.832 1.00 22.87 113 PRO A C 1
ATOM 821 O O . PRO A 1 149 ? 31.380 14.416 16.618 1.00 21.52 113 PRO A O 1
ATOM 825 N N . GLN A 1 150 ? 31.640 12.234 17.273 1.00 21.23 114 GLN A N 1
ATOM 826 C CA . GLN A 1 150 ? 30.227 12.055 17.568 1.00 22.05 114 GLN A CA 1
ATOM 827 C C . GLN A 1 150 ? 29.668 13.102 18.510 1.00 23.17 114 GLN A C 1
ATOM 828 O O . GLN A 1 150 ? 28.547 13.574 18.314 1.00 25.73 114 GLN A O 1
ATOM 834 N N . ALA A 1 151 ? 30.414 13.496 19.524 1.00 25.44 115 ALA A N 1
ATOM 835 C CA . ALA A 1 151 ? 29.905 14.492 20.500 1.00 24.53 115 ALA A CA 1
ATOM 836 C C . ALA A 1 151 ? 29.637 15.847 19.804 1.00 25.07 115 ALA A C 1
ATOM 837 O O . ALA A 1 151 ? 28.632 16.541 20.074 1.00 22.38 115 ALA A O 1
ATOM 839 N N . GLY A 1 152 ? 30.529 16.188 18.880 1.00 24.97 116 GLY A N 1
ATOM 840 C CA . GLY A 1 152 ? 30.371 17.348 18.056 1.00 27.09 116 GLY A CA 1
ATOM 841 C C . GLY A 1 152 ? 29.161 17.229 17.118 1.00 26.12 116 GLY A C 1
ATOM 842 O O . GLY A 1 152 ? 28.460 18.222 16.885 1.00 22.40 116 GLY A O 1
ATOM 843 N N . LEU A 1 153 ? 28.921 16.043 16.572 1.00 23.23 117 LEU A N 1
ATOM 844 C CA . LEU A 1 153 ? 27.769 15.848 15.684 1.00 23.27 117 LEU A CA 1
ATOM 845 C C . LEU A 1 153 ? 26.467 15.942 16.473 1.00 22.28 117 LEU A C 1
ATOM 846 O O . LEU A 1 153 ? 25.493 16.587 16.047 1.00 22.32 117 LEU A O 1
ATOM 851 N N . TYR A 1 154 ? 26.482 15.400 17.677 1.00 22.69 118 TYR A N 1
ATOM 852 C CA . TYR A 1 154 ? 25.304 15.481 18.520 1.00 22.58 118 TYR A CA 1
ATOM 853 C C . TYR A 1 154 ? 24.972 16.965 18.789 1.00 22.76 118 TYR A C 1
ATOM 854 O O . TYR A 1 154 ? 23.848 17.396 18.604 1.00 23.84 118 TYR A O 1
ATOM 863 N N . GLN A 1 155 ? 25.956 17.720 19.230 1.00 22.61 119 GLN A N 1
ATOM 864 C CA . GLN A 1 155 ? 25.757 19.139 19.529 1.00 26.83 119 GLN A CA 1
ATOM 865 C C . GLN A 1 155 ? 25.365 19.971 18.357 1.00 23.36 119 GLN A C 1
ATOM 866 O O . GLN A 1 155 ? 24.579 20.847 18.505 1.00 24.66 119 GLN A O 1
ATOM 872 N N . HIS A 1 156 ? 25.933 19.675 17.183 1.00 23.06 120 HIS A N 1
ATOM 873 C CA . HIS A 1 156 ? 25.549 20.301 15.938 1.00 21.39 120 HIS A CA 1
ATOM 874 C C . HIS A 1 156 ? 24.077 20.165 15.661 1.00 21.35 120 HIS A C 1
ATOM 875 O O . HIS A 1 156 ? 23.366 21.141 15.424 1.00 20.40 120 HIS A O 1
ATOM 882 N N . PHE A 1 157 ? 23.629 18.925 15.571 1.00 20.61 121 PHE A N 1
ATOM 883 C CA . PHE A 1 157 ? 22.236 18.668 15.268 1.00 19.70 121 PHE A CA 1
ATOM 884 C C . PHE A 1 157 ? 21.277 19.193 16.311 1.00 21.15 121 PHE A C 1
ATOM 885 O O . PHE A 1 157 ? 20.219 19.729 15.956 1.00 20.27 121 PHE A O 1
ATOM 893 N N . GLN A 1 158 ? 21.635 19.041 17.584 1.00 20.11 122 GLN A N 1
ATOM 894 C CA . GLN A 1 158 ? 20.812 19.551 18.632 1.00 23.13 122 GLN A CA 1
ATOM 895 C C . GLN A 1 158 ? 20.614 21.067 18.545 1.00 22.14 122 GLN A C 1
ATOM 896 O O . GLN A 1 158 ? 19.560 21.571 18.807 1.00 24.40 122 GLN A O 1
ATOM 902 N N . ALA A 1 159 ? 21.654 21.786 18.215 1.00 22.85 123 ALA A N 1
ATOM 903 C CA . ALA A 1 159 ? 21.582 23.231 18.139 1.00 22.55 123 ALA A CA 1
ATOM 904 C C . ALA A 1 159 ? 20.747 23.691 16.974 1.00 24.46 123 ALA A C 1
ATOM 905 O O . ALA A 1 159 ? 20.082 24.719 17.026 1.00 27.70 123 ALA A O 1
ATOM 907 N N . ILE A 1 160 ? 20.797 22.952 15.877 1.00 25.28 124 ILE A N 1
ATOM 908 C CA . ILE A 1 160 ? 19.942 23.261 14.739 1.00 23.04 124 ILE A CA 1
ATOM 909 C C . ILE A 1 160 ? 18.479 22.982 15.102 1.00 23.26 124 ILE A C 1
ATOM 910 O O . ILE A 1 160 ? 17.580 23.803 14.859 1.00 24.66 124 ILE A O 1
ATOM 915 N N . ALA A 1 161 ? 18.240 21.829 15.698 1.00 24.63 125 ALA A N 1
ATOM 916 C CA . ALA A 1 161 ? 16.885 21.461 16.120 1.00 27.78 125 ALA A CA 1
ATOM 917 C C . ALA A 1 161 ? 16.295 22.531 17.073 1.00 26.61 125 ALA A C 1
ATOM 918 O O . ALA A 1 161 ? 15.181 22.965 16.894 1.00 26.59 125 ALA A O 1
ATOM 920 N N . GLN A 1 162 ? 17.102 22.975 18.021 1.00 28.59 126 GLN A N 1
ATOM 921 C CA . GLN A 1 162 ? 16.695 23.941 19.009 1.00 34.00 126 GLN A CA 1
ATOM 922 C C . GLN A 1 162 ? 16.522 25.322 18.438 1.00 34.36 126 GLN A C 1
ATOM 923 O O . GLN A 1 162 ? 15.775 26.044 18.986 1.00 33.71 126 GLN A O 1
ATOM 929 N N . ALA A 1 163 ? 17.210 25.701 17.378 1.00 33.07 127 ALA A N 1
ATOM 930 C CA . ALA A 1 163 ? 17.003 27.011 16.797 1.00 34.15 127 ALA A CA 1
ATOM 931 C C . ALA A 1 163 ? 15.595 27.160 16.201 1.00 35.11 127 ALA A C 1
ATOM 932 O O . ALA A 1 163 ? 15.072 28.271 16.157 1.00 33.11 127 ALA A O 1
ATOM 934 N N . CYS A 1 164 ? 14.991 26.081 15.710 1.00 30.59 128 CYS A N 1
ATOM 935 C CA . CYS A 1 164 ? 13.615 26.151 15.194 1.00 30.19 128 CYS A CA 1
ATOM 936 C C . CYS A 1 164 ? 12.939 24.926 15.690 1.00 31.65 128 CYS A C 1
ATOM 937 O O . CYS A 1 164 ? 12.843 23.912 14.965 1.00 29.05 128 CYS A O 1
ATOM 940 N N . PRO A 1 165 ? 12.451 25.004 16.942 1.00 31.52 129 PRO A N 1
ATOM 941 C CA . PRO A 1 165 ? 12.019 23.807 17.634 1.00 29.01 129 PRO A CA 1
ATOM 942 C C . PRO A 1 165 ? 10.761 23.222 17.097 1.00 29.35 129 PRO A C 1
ATOM 943 O O . PRO A 1 165 ? 10.492 22.072 17.383 1.00 32.68 129 PRO A O 1
ATOM 947 N N . ASP A 1 166 ? 10.023 23.946 16.277 1.00 29.69 130 ASP A N 1
ATOM 948 C CA . ASP A 1 166 ? 8.805 23.411 15.696 1.00 33.82 130 ASP A CA 1
ATOM 949 C C . ASP A 1 166 ? 8.961 22.978 14.245 1.00 31.34 130 ASP A C 1
ATOM 950 O O . ASP A 1 166 ? 8.010 22.520 13.658 1.00 27.92 130 ASP A O 1
ATOM 955 N N . LEU A 1 167 ? 10.144 23.137 13.664 1.00 28.27 131 LEU A N 1
ATOM 956 C CA . LEU A 1 167 ? 10.376 22.707 12.282 1.00 26.92 131 LEU A CA 1
ATOM 957 C C . LEU A 1 167 ? 10.975 21.277 12.242 1.00 25.37 131 LEU A C 1
ATOM 958 O O . LEU A 1 167 ? 12.089 21.033 12.772 1.00 28.03 131 LEU A O 1
ATOM 963 N N . PRO A 1 168 ? 10.262 20.322 11.633 1.00 25.91 132 PRO A N 1
ATOM 964 C CA . PRO A 1 168 ? 10.894 18.985 11.542 1.00 24.52 132 PRO A CA 1
ATOM 965 C C . PRO A 1 168 ? 12.281 19.048 10.869 1.00 24.99 132 PRO A C 1
ATOM 966 O O . PRO A 1 168 ? 12.461 19.802 9.958 1.00 25.84 132 PRO A O 1
ATOM 970 N N . LEU A 1 169 ? 13.181 18.195 11.317 1.00 24.01 133 LEU A N 1
ATOM 971 C CA . LEU A 1 169 ? 14.569 18.110 10.903 1.00 23.03 133 LEU A CA 1
ATOM 972 C C . LEU A 1 169 ? 14.861 16.636 10.536 1.00 22.78 133 LEU A C 1
ATOM 973 O O . LEU A 1 169 ? 14.703 15.744 11.363 1.00 21.68 133 LEU A O 1
ATOM 978 N N . LEU A 1 170 ? 15.243 16.418 9.282 1.00 19.66 134 LEU A N 1
ATOM 979 C CA . LEU A 1 170 ? 15.654 15.125 8.806 1.00 22.52 134 LEU A CA 1
ATOM 980 C C . LEU A 1 170 ? 17.222 15.059 8.758 1.00 22.92 134 LEU A C 1
ATOM 981 O O . LEU A 1 170 ? 17.888 15.832 8.022 1.00 25.08 134 LEU A O 1
ATOM 986 N N . LEU A 1 171 ? 17.785 14.130 9.531 1.00 21.48 135 LEU A N 1
ATOM 987 C CA . LEU A 1 171 ? 19.250 13.874 9.503 1.00 22.16 135 LEU A CA 1
ATOM 988 C C . LEU A 1 171 ? 19.618 13.311 8.122 1.00 21.96 135 LEU A C 1
ATOM 989 O O . LEU A 1 171 ? 18.787 12.711 7.454 1.00 24.09 135 LEU A O 1
ATOM 994 N N . TYR A 1 172 ? 20.837 13.564 7.681 1.00 20.57 136 TYR A N 1
ATOM 995 C CA . TYR A 1 172 ? 21.310 12.999 6.409 1.00 19.20 136 TYR A CA 1
ATOM 996 C C . TYR A 1 172 ? 22.725 12.503 6.575 1.00 18.27 136 TYR A C 1
ATOM 997 O O . TYR A 1 172 ? 23.676 13.261 6.734 1.00 18.27 136 TYR A O 1
ATOM 1006 N N . ASN A 1 173 ? 22.855 11.181 6.550 1.00 18.28 137 ASN A N 1
ATOM 1007 C CA . ASN A 1 173 ? 24.129 10.509 6.747 1.00 17.38 137 ASN A CA 1
ATOM 1008 C C . ASN A 1 173 ? 24.644 9.910 5.422 1.00 17.52 137 ASN A C 1
ATOM 1009 O O . ASN A 1 173 ? 24.050 8.948 4.919 1.00 18.79 137 ASN A O 1
ATOM 1014 N N . VAL A 1 174 ? 25.776 10.411 4.907 1.00 16.87 138 VAL A N 1
ATOM 1015 C CA . VAL A 1 174 ? 26.316 10.002 3.573 1.00 16.64 138 VAL A CA 1
ATOM 1016 C C . VAL A 1 174 ? 27.844 10.034 3.654 1.00 19.15 138 VAL A C 1
ATOM 1017 O O . VAL A 1 174 ? 28.508 10.971 3.179 1.00 18.82 138 VAL A O 1
ATOM 1021 N N . PRO A 1 175 ? 28.408 9.065 4.394 1.00 21.54 139 PRO A N 1
ATOM 1022 C CA . PRO A 1 175 ? 29.832 9.037 4.742 1.00 20.91 139 PRO A CA 1
ATOM 1023 C C . PRO A 1 175 ? 30.746 9.081 3.532 1.00 21.78 139 PRO A C 1
ATOM 1024 O O . PRO A 1 175 ? 31.810 9.676 3.588 1.00 23.26 139 PRO A O 1
ATOM 1028 N N . GLY A 1 176 ? 30.333 8.479 2.440 1.00 22.72 140 GLY A N 1
ATOM 1029 C CA . GLY A 1 176 ? 31.101 8.518 1.182 1.00 21.37 140 GLY A CA 1
ATOM 1030 C C . GLY A 1 176 ? 31.362 9.930 0.684 1.00 21.03 140 GLY A C 1
ATOM 1031 O O . GLY A 1 176 ? 32.325 10.155 0.047 1.00 23.59 140 GLY A O 1
ATOM 1032 N N . ARG A 1 177 ? 30.474 10.871 0.943 1.00 18.98 141 ARG A N 1
ATOM 1033 C CA . ARG A 1 177 ? 30.694 12.261 0.595 1.00 18.59 141 ARG A CA 1
ATOM 1034 C C . ARG A 1 177 ? 31.258 13.130 1.708 1.00 19.93 141 ARG A C 1
ATOM 1035 O O . ARG A 1 177 ? 31.998 14.071 1.434 1.00 20.80 141 ARG A O 1
ATOM 1043 N N . THR A 1 178 ? 30.903 12.851 2.964 1.00 18.83 142 THR A N 1
ATOM 1044 C CA . THR A 1 178 ? 31.284 13.737 4.035 1.00 18.41 142 THR A CA 1
ATOM 1045 C C . THR A 1 178 ? 32.611 13.392 4.655 1.00 19.03 142 THR A C 1
ATOM 1046 O O . THR A 1 178 ? 33.241 14.280 5.258 1.00 22.58 142 THR A O 1
ATOM 1050 N N . GLY A 1 179 ? 32.964 12.096 4.587 1.00 18.74 143 GLY A N 1
ATOM 1051 C CA . GLY A 1 179 ? 34.143 11.527 5.207 1.00 20.36 143 GLY A CA 1
ATOM 1052 C C . GLY A 1 179 ? 33.884 11.194 6.666 1.00 21.65 143 GLY A C 1
ATOM 1053 O O . GLY A 1 179 ? 34.809 10.889 7.378 1.00 23.06 143 GLY A O 1
ATOM 1054 N N . GLN A 1 180 ? 32.643 11.272 7.139 1.00 21.17 144 GLN A N 1
ATOM 1055 C CA . GLN A 1 180 ? 32.320 10.901 8.541 1.00 22.62 144 GLN A CA 1
ATOM 1056 C C . GLN A 1 180 ? 30.944 10.206 8.593 1.00 22.87 144 GLN A C 1
ATOM 1057 O O . GLN A 1 180 ? 29.973 10.626 7.932 1.00 23.96 144 GLN A O 1
ATOM 1063 N N . ASN A 1 181 ? 30.881 9.188 9.418 1.00 20.62 145 ASN A N 1
ATOM 1064 C CA . ASN A 1 181 ? 29.669 8.451 9.665 1.00 20.35 145 ASN A CA 1
ATOM 1065 C C . ASN A 1 181 ? 29.045 8.930 10.956 1.00 22.71 145 ASN A C 1
ATOM 1066 O O . ASN A 1 181 ? 29.762 9.155 11.988 1.00 21.70 145 ASN A O 1
ATOM 1071 N N . LEU A 1 182 ? 27.717 9.103 10.902 1.00 19.72 146 LEU A N 1
ATOM 1072 C CA . LEU A 1 182 ? 26.922 9.357 12.077 1.00 22.59 146 LEU A CA 1
ATOM 1073 C C . LEU A 1 182 ? 26.552 8.007 12.742 1.00 22.58 146 LEU A C 1
ATOM 1074 O O . LEU A 1 182 ? 25.835 7.208 12.158 1.00 21.64 146 LEU A O 1
ATOM 1079 N N . SER A 1 183 ? 27.007 7.775 13.971 1.00 23.98 147 SER A N 1
ATOM 1080 C CA . SER A 1 183 ? 26.887 6.472 14.613 1.00 24.60 147 SER A CA 1
ATOM 1081 C C . SER A 1 183 ? 25.452 6.274 15.006 1.00 23.08 147 SER A C 1
ATOM 1082 O O . SER A 1 183 ? 24.724 7.229 15.224 1.00 21.30 147 SER A O 1
ATOM 1085 N N . PRO A 1 184 ? 25.046 5.023 15.113 1.00 21.24 148 PRO A N 1
ATOM 1086 C CA . PRO A 1 184 ? 23.683 4.799 15.485 1.00 22.19 148 PRO A CA 1
ATOM 1087 C C . PRO A 1 184 ? 23.407 5.252 16.944 1.00 24.74 148 PRO A C 1
ATOM 1088 O O . PRO A 1 184 ? 22.307 5.740 17.201 1.00 23.60 148 PRO A O 1
ATOM 1092 N N . GLU A 1 185 ? 24.394 5.151 17.860 1.00 25.25 149 GLU A N 1
ATOM 1093 C CA . GLU A 1 185 ? 24.182 5.601 19.239 1.00 31.00 149 GLU A CA 1
ATOM 1094 C C . GLU A 1 185 ? 23.830 7.118 19.186 1.00 28.65 149 GLU A C 1
ATOM 1095 O O . GLU A 1 185 ? 22.966 7.614 19.899 1.00 23.99 149 GLU A O 1
ATOM 1101 N N . THR A 1 186 ? 24.506 7.829 18.297 1.00 24.98 150 THR A N 1
ATOM 1102 C CA . THR A 1 186 ? 24.305 9.260 18.212 1.00 23.85 150 THR A CA 1
ATOM 1103 C C . THR A 1 186 ? 22.912 9.530 17.643 1.00 24.18 150 THR A C 1
ATOM 1104 O O . THR A 1 186 ? 22.246 10.461 18.095 1.00 25.57 150 THR A O 1
ATOM 1108 N N . VAL A 1 187 ? 22.525 8.794 16.607 1.00 24.41 151 VAL A N 1
ATOM 1109 C CA . VAL A 1 187 ? 21.221 8.989 16.000 1.00 25.39 151 VAL A CA 1
ATOM 1110 C C . VAL A 1 187 ? 20.131 8.739 17.070 1.00 26.32 151 VAL A C 1
ATOM 1111 O O . VAL A 1 187 ? 19.176 9.531 17.224 1.00 25.66 151 VAL A O 1
ATOM 1115 N N . VAL A 1 188 ? 20.301 7.648 17.794 1.00 28.68 152 VAL A N 1
ATOM 1116 C CA . VAL A 1 188 ? 19.382 7.238 18.869 1.00 33.46 152 VAL A CA 1
ATOM 1117 C C . VAL A 1 188 ? 19.213 8.361 19.920 1.00 30.44 152 VAL A C 1
ATOM 1118 O O . VAL A 1 188 ? 18.109 8.691 20.277 1.00 30.52 152 VAL A O 1
ATOM 1122 N N . ARG A 1 189 ? 20.296 8.933 20.402 1.00 31.11 153 ARG A N 1
ATOM 1123 C CA . ARG A 1 189 ? 20.201 10.109 21.266 1.00 31.96 153 ARG A CA 1
ATOM 1124 C C . ARG A 1 189 ? 19.496 11.281 20.588 1.00 29.85 153 ARG A C 1
ATOM 1125 O O . ARG A 1 189 ? 18.671 11.923 21.192 1.00 27.75 153 ARG A O 1
ATOM 1133 N N . LEU A 1 190 ? 19.778 11.542 19.311 1.00 27.06 154 LEU A N 1
ATOM 1134 C CA . LEU A 1 190 ? 19.141 12.647 18.637 1.00 24.88 154 LEU A CA 1
ATOM 1135 C C . LEU A 1 190 ? 17.638 12.471 18.447 1.00 22.69 154 LEU A C 1
ATOM 1136 O O . LEU A 1 190 ? 16.902 13.435 18.476 1.00 23.47 154 LEU A O 1
ATOM 1141 N N . ALA A 1 191 ? 17.174 11.254 18.307 1.00 21.90 155 ALA A N 1
ATOM 1142 C CA . ALA A 1 191 ? 15.752 10.995 18.073 1.00 24.22 155 ALA A CA 1
ATOM 1143 C C . ALA A 1 191 ? 14.910 11.270 19.296 1.00 25.89 155 ALA A C 1
ATOM 1144 O O . ALA A 1 191 ? 13.698 11.356 19.191 1.00 29.67 155 ALA A O 1
ATOM 1146 N N . GLU A 1 192 ? 15.554 11.403 20.439 1.00 27.10 156 GLU A N 1
ATOM 1147 C CA . GLU A 1 192 ? 14.906 11.890 21.648 1.00 30.54 156 GLU A CA 1
ATOM 1148 C C . GLU A 1 192 ? 14.516 13.366 21.548 1.00 33.53 156 GLU A C 1
ATOM 1149 O O . GLU A 1 192 ? 13.713 13.828 22.342 1.00 38.99 156 GLU A O 1
ATOM 1155 N N . ILE A 1 193 ? 15.081 14.122 20.611 1.00 30.16 157 ILE A N 1
ATOM 1156 C CA . ILE A 1 193 ? 14.688 15.544 20.428 1.00 28.23 157 ILE A CA 1
ATOM 1157 C C . ILE A 1 193 ? 13.464 15.590 19.545 1.00 31.19 157 ILE A C 1
ATOM 1158 O O . ILE A 1 193 ? 13.488 15.063 18.444 1.00 28.19 157 ILE A O 1
ATOM 1163 N N . ASP A 1 194 ? 12.416 16.275 20.022 1.00 33.16 158 ASP A N 1
ATOM 1164 C CA . ASP A 1 194 ? 11.061 16.177 19.472 1.00 35.05 158 ASP A CA 1
ATOM 1165 C C . ASP A 1 194 ? 11.010 16.382 17.982 1.00 30.45 158 ASP A C 1
ATOM 1166 O O . ASP A 1 194 ? 10.293 15.703 17.315 1.00 25.34 158 ASP A O 1
ATOM 1171 N N . ASN A 1 195 ? 11.665 17.420 17.484 1.00 27.94 159 ASN A N 1
ATOM 1172 C CA . ASN A 1 195 ? 11.514 17.725 16.077 1.00 27.84 159 ASN A CA 1
ATOM 1173 C C . ASN A 1 195 ? 12.488 16.964 15.126 1.00 25.46 159 ASN A C 1
ATOM 1174 O O . ASN A 1 195 ? 12.464 17.157 13.886 1.00 26.18 159 ASN A O 1
ATOM 1179 N N . ILE A 1 196 ? 13.323 16.108 15.669 1.00 23.66 160 ILE A N 1
ATOM 1180 C CA . ILE A 1 196 ? 14.197 15.340 14.796 1.00 26.09 160 ILE A CA 1
ATOM 1181 C C . ILE A 1 196 ? 13.420 14.079 14.422 1.00 24.75 160 ILE A C 1
ATOM 1182 O O . ILE A 1 196 ? 13.346 13.203 15.189 1.00 25.90 160 ILE A O 1
ATOM 1187 N N . ILE A 1 197 ? 12.908 13.989 13.207 1.00 23.84 161 ILE A N 1
ATOM 1188 C CA . ILE A 1 197 ? 11.912 13.001 12.901 1.00 27.46 161 ILE A CA 1
ATOM 1189 C C . ILE A 1 197 ? 12.360 11.906 11.953 1.00 25.49 161 ILE A C 1
ATOM 1190 O O . ILE A 1 197 ? 11.530 11.123 11.524 1.00 24.81 161 ILE A O 1
ATOM 1195 N N . GLY A 1 198 ? 13.662 11.859 11.656 1.00 23.14 162 GLY A N 1
ATOM 1196 C CA . GLY A 1 198 ? 14.193 10.791 10.856 1.00 22.87 162 GLY A CA 1
ATOM 1197 C C . GLY A 1 198 ? 15.611 10.983 10.347 1.00 22.82 162 GLY A C 1
ATOM 1198 O O . GLY A 1 198 ? 16.278 12.015 10.562 1.00 19.90 162 GLY A O 1
ATOM 1199 N N . VAL A 1 199 ? 16.073 9.959 9.652 1.00 21.97 163 VAL A N 1
ATOM 1200 C CA . VAL A 1 199 ? 17.406 10.010 9.020 1.00 22.40 163 VAL A CA 1
ATOM 1201 C C . VAL A 1 199 ? 17.289 9.508 7.590 1.00 21.18 163 VAL A C 1
ATOM 1202 O O . VAL A 1 199 ? 16.600 8.498 7.326 1.00 22.88 163 VAL A O 1
ATOM 1220 N N . GLU A 1 201 ? 19.378 7.752 5.344 1.00 19.59 165 GLU A N 1
ATOM 1221 C CA . GLU A 1 201 ? 20.530 6.865 5.559 1.00 22.81 165 GLU A CA 1
ATOM 1222 C C . GLU A 1 201 ? 21.175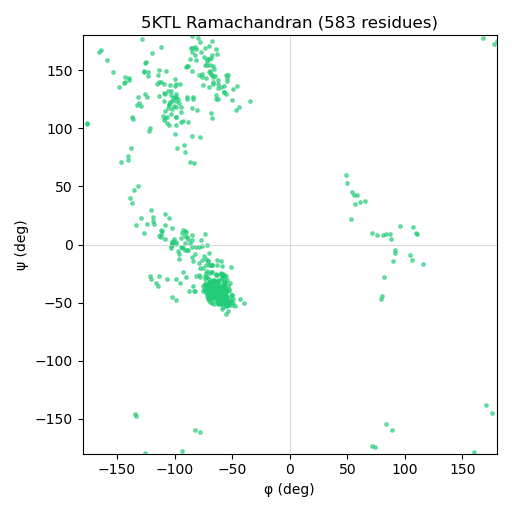 6.420 4.232 1.00 25.22 165 GLU A C 1
ATOM 1223 O O . GLU A 1 201 ? 20.620 5.578 3.501 1.00 22.09 165 GLU A O 1
ATOM 1229 N N . ALA A 1 202 ? 22.347 7.014 3.912 1.00 25.59 166 ALA A N 1
ATOM 1230 C CA . ALA A 1 202 ? 23.030 6.731 2.659 1.00 23.06 166 ALA A CA 1
ATOM 1231 C C . ALA A 1 202 ? 24.437 6.155 2.942 1.00 26.62 166 ALA A C 1
ATOM 1232 O O . ALA A 1 202 ? 25.364 6.360 2.207 1.00 30.75 166 ALA A O 1
ATOM 1234 N N . SER A 1 203 ? 24.592 5.469 4.059 1.00 26.90 167 SER A N 1
ATOM 1235 C CA . SER A 1 203 ? 25.800 4.773 4.356 1.00 26.79 167 SER A CA 1
ATOM 1236 C C . SER A 1 203 ? 25.945 3.440 3.624 1.00 27.82 167 SER A C 1
ATOM 1237 O O . SER A 1 203 ? 27.031 2.944 3.531 1.00 27.06 167 SER A O 1
ATOM 1240 N N . GLY A 1 204 ? 24.863 2.848 3.147 1.00 27.79 168 GLY A N 1
ATOM 1241 C CA . GLY A 1 204 ? 24.909 1.495 2.676 1.00 25.92 168 GLY A CA 1
ATOM 1242 C C . GLY A 1 204 ? 25.060 0.453 3.751 1.00 26.08 168 GLY A C 1
ATOM 1243 O O . GLY A 1 204 ? 25.244 -0.700 3.450 1.00 31.36 168 GLY A O 1
ATOM 1244 N N . ASN A 1 205 ? 24.936 0.803 5.012 1.00 25.76 169 ASN A N 1
ATOM 1245 C CA . ASN A 1 205 ? 25.184 -0.156 6.066 1.00 26.68 169 ASN A CA 1
ATOM 1246 C C . ASN A 1 205 ? 23.860 -0.585 6.707 1.00 26.23 169 ASN A C 1
ATOM 1247 O O . ASN A 1 205 ? 23.249 0.157 7.456 1.00 21.71 169 ASN A O 1
ATOM 1252 N N . LEU A 1 206 ? 23.408 -1.796 6.387 1.00 27.83 170 LEU A N 1
ATOM 1253 C CA . LEU A 1 206 ? 22.034 -2.207 6.767 1.00 26.49 170 LEU A CA 1
ATOM 1254 C C . LEU A 1 206 ? 21.956 -2.599 8.234 1.00 23.94 170 LEU A C 1
ATOM 1255 O O . LEU A 1 206 ? 20.941 -2.415 8.842 1.00 24.45 170 LEU A O 1
ATOM 1260 N N . ASP A 1 207 ? 23.040 -3.075 8.810 1.00 24.52 171 ASP A N 1
ATOM 1261 C CA . ASP A 1 207 ? 23.148 -3.298 10.294 1.00 26.21 171 ASP A CA 1
ATOM 1262 C C . ASP A 1 207 ? 22.949 -1.985 11.112 1.00 24.74 171 ASP A C 1
ATOM 1263 O O . ASP A 1 207 ? 22.242 -1.923 12.142 1.00 25.41 171 ASP A O 1
ATOM 1268 N N . GLN A 1 208 ? 23.664 -0.973 10.697 1.00 22.25 172 GLN A N 1
ATOM 1269 C CA . GLN A 1 208 ? 23.485 0.393 11.241 1.00 24.23 172 GLN A CA 1
ATOM 1270 C C . GLN A 1 208 ? 22.036 0.871 11.219 1.00 21.88 172 GLN A C 1
ATOM 1271 O O . GLN A 1 208 ? 21.509 1.344 12.242 1.00 22.78 172 GLN A O 1
ATOM 1277 N N . ALA A 1 209 ? 21.374 0.711 10.077 1.00 19.85 173 ALA A N 1
ATOM 1278 C CA . ALA A 1 209 ? 19.978 1.064 9.968 1.00 20.20 173 ALA A CA 1
ATOM 1279 C C . ALA A 1 209 ? 19.055 0.261 10.914 1.00 23.12 173 ALA A C 1
ATOM 1280 O O . ALA A 1 209 ? 18.126 0.809 11.545 1.00 22.70 173 ALA A O 1
ATOM 1282 N N . GLY A 1 210 ? 19.319 -1.044 11.003 1.00 23.16 174 GLY A N 1
ATOM 1283 C CA . GLY A 1 210 ? 18.601 -1.882 11.884 1.00 22.54 174 GLY A CA 1
ATOM 1284 C C . GLY A 1 210 ? 18.815 -1.496 13.333 1.00 23.81 174 GLY A C 1
ATOM 1285 O O . GLY A 1 210 ? 17.845 -1.496 14.093 1.00 22.14 174 GLY A O 1
ATOM 1286 N N . GLU A 1 211 ? 20.062 -1.181 13.702 1.00 24.40 175 GLU A N 1
ATOM 1287 C CA . GLU A 1 211 ? 20.383 -0.706 15.038 1.00 27.67 175 GLU A CA 1
ATOM 1288 C C . GLU A 1 211 ? 19.559 0.544 15.402 1.00 26.40 175 GLU A C 1
ATOM 1289 O O . GLU A 1 211 ? 19.014 0.679 16.541 1.00 25.91 175 GLU A O 1
ATOM 1295 N N . ILE A 1 212 ? 19.448 1.448 14.457 1.00 25.07 176 ILE A N 1
ATOM 1296 C CA . ILE A 1 212 ? 18.674 2.673 14.694 1.00 23.87 176 ILE A CA 1
ATOM 1297 C C . ILE A 1 212 ? 17.181 2.336 14.785 1.00 25.49 176 ILE A C 1
ATOM 1298 O O . ILE A 1 212 ? 16.459 2.848 15.654 1.00 26.55 176 ILE A O 1
ATOM 1303 N N . ARG A 1 213 ? 16.724 1.461 13.912 1.00 23.21 177 ARG A N 1
ATOM 1304 C CA . ARG A 1 213 ? 15.290 1.208 13.860 1.00 24.24 177 ARG A CA 1
ATOM 1305 C C . ARG A 1 213 ? 14.836 0.570 15.145 1.00 26.44 177 ARG A C 1
ATOM 1306 O O . ARG A 1 213 ? 13.832 0.969 15.696 1.00 25.34 177 ARG A O 1
ATOM 1314 N N . ARG A 1 214 ? 15.578 -0.404 15.648 1.00 29.54 178 ARG A N 1
ATOM 1315 C CA . ARG A 1 214 ? 15.166 -1.065 16.896 1.00 31.67 178 ARG A CA 1
ATOM 1316 C C . ARG A 1 214 ? 15.217 -0.223 18.160 1.00 30.71 178 ARG A C 1
ATOM 1317 O O . ARG A 1 214 ? 14.616 -0.597 19.135 1.00 27.21 178 ARG A O 1
ATOM 1325 N N . SER A 1 215 ? 15.943 0.894 18.163 1.00 33.15 179 SER A N 1
ATOM 1326 C CA . SER A 1 215 ? 16.093 1.707 19.360 1.00 30.51 179 SER A CA 1
ATOM 1327 C C . SER A 1 215 ? 15.545 3.103 19.224 1.00 30.38 179 SER A C 1
ATOM 1328 O O . SER A 1 215 ? 15.886 3.935 19.978 1.00 29.77 179 SER A O 1
ATOM 1331 N N . THR A 1 216 ? 14.700 3.366 18.262 1.00 30.69 180 THR A N 1
ATOM 1332 C CA . THR A 1 216 ? 14.115 4.693 18.149 1.00 29.78 180 THR A CA 1
ATOM 1333 C C . THR A 1 216 ? 12.610 4.526 18.118 1.00 31.37 180 THR A C 1
ATOM 1334 O O . THR A 1 216 ? 12.116 3.500 17.668 1.00 30.00 180 THR A O 1
ATOM 1338 N N . PRO A 1 217 ? 11.877 5.574 18.507 1.00 32.66 181 PRO A N 1
ATOM 1339 C CA . PRO A 1 217 ? 10.428 5.475 18.534 1.00 33.48 181 PRO A CA 1
ATOM 1340 C C . PRO A 1 217 ? 9.830 5.579 17.141 1.00 37.40 181 PRO A C 1
ATOM 1341 O O . PRO A 1 217 ? 10.502 6.038 16.198 1.00 31.28 181 PRO A O 1
ATOM 1345 N N . LYS A 1 218 ? 8.562 5.217 17.001 1.00 38.34 182 LYS A N 1
ATOM 1346 C CA . LYS A 1 218 ? 7.970 5.096 15.661 1.00 41.95 182 LYS A CA 1
ATOM 1347 C C . LYS A 1 218 ? 7.761 6.437 14.949 1.00 40.41 182 LYS A C 1
ATOM 1348 O O . LYS A 1 218 ? 7.606 6.478 13.727 1.00 44.80 182 LYS A O 1
ATOM 1354 N N . GLU A 1 219 ? 7.783 7.533 15.699 1.00 38.96 183 GLU A N 1
ATOM 1355 C CA . GLU A 1 219 ? 7.739 8.862 15.098 1.00 41.39 183 GLU A CA 1
ATOM 1356 C C . GLU A 1 219 ? 9.007 9.199 14.304 1.00 37.70 183 GLU A C 1
ATOM 1357 O O . GLU A 1 219 ? 9.026 10.193 13.606 1.00 40.07 183 GLU A O 1
ATOM 1363 N N . PHE A 1 220 ? 10.090 8.457 14.545 1.00 33.70 184 PHE A N 1
ATOM 1364 C CA . PHE A 1 220 ? 11.374 8.661 13.900 1.00 27.61 184 PHE A CA 1
ATOM 1365 C C . PHE A 1 220 ? 11.432 7.705 12.759 1.00 26.47 184 PHE A C 1
ATOM 1366 O O . PHE A 1 220 ? 11.250 6.477 12.941 1.00 27.48 184 PHE A O 1
ATOM 1374 N N . GLN A 1 221 ? 11.617 8.232 11.568 1.00 24.36 185 GLN A N 1
ATOM 1375 C CA . GLN A 1 221 ? 11.568 7.381 10.397 1.00 25.35 185 GLN A CA 1
ATOM 1376 C C . GLN A 1 221 ? 12.900 7.263 9.672 1.00 25.90 185 GLN A C 1
ATOM 1377 O O . GLN A 1 221 ? 13.697 8.226 9.607 1.00 21.78 185 GLN A O 1
ATOM 1383 N N . ILE A 1 222 ? 13.140 6.080 9.112 1.00 22.83 186 ILE A N 1
ATOM 1384 C CA . ILE A 1 222 ? 14.324 5.873 8.318 1.00 25.05 186 ILE A CA 1
ATOM 1385 C C . ILE A 1 222 ? 14.009 5.884 6.834 1.00 22.67 186 ILE A C 1
ATOM 1386 O O . ILE A 1 222 ? 13.117 5.193 6.383 1.00 20.57 186 ILE A O 1
ATOM 1391 N N . TYR A 1 223 ? 14.756 6.695 6.082 1.00 19.56 187 TYR A N 1
ATOM 1392 C CA . TYR A 1 223 ? 14.630 6.703 4.605 1.00 20.91 187 TYR A CA 1
ATOM 1393 C C . TYR A 1 223 ? 15.909 6.236 3.932 1.00 21.66 187 TYR A C 1
ATOM 1394 O O . TYR A 1 223 ? 17.003 6.664 4.338 1.00 21.35 187 TYR A O 1
ATOM 1403 N N . ALA A 1 224 ? 15.767 5.412 2.893 1.00 21.37 188 ALA A N 1
ATOM 1404 C CA . ALA A 1 224 ? 16.927 5.045 2.078 1.00 24.91 188 ALA A CA 1
ATOM 1405 C C . ALA A 1 224 ? 17.465 6.329 1.444 1.00 23.47 188 ALA A C 1
ATOM 1406 O O . ALA A 1 224 ? 16.688 7.175 1.044 1.00 21.71 188 ALA A O 1
ATOM 1408 N N . GLY A 1 225 ? 18.782 6.493 1.422 1.00 23.65 189 GLY A N 1
ATOM 1409 C CA . GLY A 1 225 ? 19.453 7.609 0.707 1.00 22.35 189 GLY A CA 1
ATOM 1410 C C . GLY A 1 225 ? 19.976 7.131 -0.651 1.00 24.25 189 GLY A C 1
ATOM 1411 O O . GLY A 1 225 ? 20.562 7.902 -1.365 1.00 24.47 189 GLY A O 1
ATOM 1412 N N . ASP A 1 226 ? 19.762 5.853 -0.983 1.00 23.33 190 ASP A N 1
ATOM 1413 C CA . ASP A 1 226 ? 20.209 5.206 -2.251 1.00 25.87 190 ASP A CA 1
ATOM 1414 C C . ASP A 1 226 ? 19.032 4.432 -2.863 1.00 24.37 190 ASP A C 1
ATOM 1415 O O . ASP A 1 226 ? 18.434 3.583 -2.147 1.00 22.43 190 ASP A O 1
ATOM 1420 N N . ASP A 1 227 ? 18.699 4.674 -4.145 1.00 20.26 191 ASP A N 1
ATOM 1421 C CA . ASP A 1 227 ? 17.482 4.086 -4.688 1.00 20.34 191 ASP A CA 1
ATOM 1422 C C . ASP A 1 227 ? 17.547 2.550 -4.720 1.00 20.73 191 ASP A C 1
ATOM 1423 O O . ASP A 1 227 ? 16.504 1.835 -4.595 1.00 21.09 191 ASP A O 1
ATOM 1428 N N . SER A 1 228 ? 18.768 2.028 -4.802 1.00 21.27 192 SER A N 1
ATOM 1429 C CA . SER A 1 228 ? 18.941 0.548 -4.870 1.00 20.43 192 SER A CA 1
ATOM 1430 C C . SER A 1 228 ? 18.749 -0.111 -3.544 1.00 19.43 192 SER A C 1
ATOM 1431 O O . SER A 1 228 ? 18.636 -1.344 -3.478 1.00 19.18 192 SER A O 1
ATOM 1434 N N . LEU A 1 229 ? 18.740 0.674 -2.477 1.00 19.26 193 LEU A N 1
ATOM 1435 C CA . LEU A 1 229 ? 18.561 0.156 -1.125 1.00 19.39 193 LEU A CA 1
ATOM 1436 C C . LEU A 1 229 ? 17.144 0.361 -0.561 1.00 19.44 193 LEU A C 1
ATOM 1437 O O . LEU A 1 229 ? 16.863 -0.014 0.586 1.00 19.70 193 LEU A O 1
ATOM 1442 N N . THR A 1 230 ? 16.270 0.929 -1.348 1.00 18.93 194 THR A N 1
ATOM 1443 C CA . THR A 1 230 ? 14.920 1.238 -0.849 1.00 21.56 194 THR A CA 1
ATOM 1444 C C . THR A 1 230 ? 14.251 -0.073 -0.386 1.00 20.58 194 THR A C 1
ATOM 1445 O O . THR A 1 230 ? 13.867 -0.239 0.791 1.00 19.56 194 THR A O 1
ATOM 1449 N N . LEU A 1 231 ? 14.196 -1.033 -1.280 1.00 20.01 195 LEU A N 1
ATOM 1450 C CA . LEU A 1 231 ? 13.464 -2.334 -0.943 1.00 21.50 195 LEU A CA 1
ATOM 1451 C C . LEU A 1 231 ? 14.070 -3.103 0.237 1.00 21.38 195 LEU A C 1
ATOM 1452 O O . LEU A 1 231 ? 13.379 -3.374 1.241 1.00 21.97 195 LEU A O 1
ATOM 1457 N N . PRO A 1 232 ? 15.411 -3.333 0.217 1.00 22.69 196 PRO A N 1
ATOM 1458 C CA . PRO A 1 232 ? 15.999 -3.960 1.383 1.00 20.97 196 PRO A CA 1
ATOM 1459 C C . PRO A 1 232 ? 15.850 -3.207 2.702 1.00 20.54 196 PRO A C 1
ATOM 1460 O O . PRO A 1 232 ? 15.663 -3.822 3.742 1.00 19.18 196 PRO A O 1
ATOM 1464 N N . LEU A 1 233 ? 15.948 -1.870 2.683 1.00 20.27 197 LEU A N 1
ATOM 1465 C CA . LEU A 1 233 ? 15.705 -1.105 3.876 1.00 19.54 197 LEU A CA 1
ATOM 1466 C C . LEU A 1 233 ? 14.219 -1.133 4.328 1.00 19.00 197 LEU A C 1
ATOM 1467 O O . LEU A 1 233 ? 13.915 -1.165 5.538 1.00 17.09 197 LEU A O 1
ATOM 1472 N N . LEU A 1 234 ? 13.319 -1.042 3.380 1.00 18.20 198 LEU A N 1
ATOM 1473 C CA . LEU A 1 234 ? 11.896 -1.179 3.694 1.00 23.66 198 LEU A CA 1
ATOM 1474 C C . LEU A 1 234 ? 11.670 -2.470 4.462 1.00 24.98 198 LEU A C 1
ATOM 1475 O O . LEU A 1 234 ? 10.963 -2.492 5.464 1.00 23.20 198 LEU A O 1
ATOM 1480 N N . ALA A 1 235 ? 12.403 -3.540 4.077 1.00 24.85 199 ALA A N 1
ATOM 1481 C CA . ALA A 1 235 ? 12.163 -4.862 4.689 1.00 25.26 199 ALA A CA 1
ATOM 1482 C C . ALA A 1 235 ? 12.573 -4.914 6.150 1.00 25.72 199 ALA A C 1
ATOM 1483 O O . ALA A 1 235 ? 12.075 -5.740 6.911 1.00 24.53 199 ALA A O 1
ATOM 1485 N N . ILE A 1 236 ? 13.484 -4.034 6.550 1.00 23.62 200 ILE A N 1
ATOM 1486 C CA . ILE A 1 236 ? 13.852 -3.984 7.941 1.00 24.38 200 ILE A CA 1
ATOM 1487 C C . ILE A 1 236 ? 13.215 -2.820 8.695 1.00 23.52 200 ILE A C 1
ATOM 1488 O O . ILE A 1 236 ? 13.588 -2.512 9.844 1.00 21.67 200 ILE A O 1
ATOM 1493 N N . GLY A 1 237 ? 12.213 -2.183 8.101 1.00 24.53 201 GLY A N 1
ATOM 1494 C CA . GLY A 1 237 ? 11.494 -1.152 8.850 1.00 23.44 201 GLY A CA 1
ATOM 1495 C C . GLY A 1 237 ? 11.668 0.288 8.436 1.00 24.69 201 GLY A C 1
ATOM 1496 O O . GLY A 1 237 ? 11.167 1.201 9.120 1.00 23.42 201 GLY A O 1
ATOM 1497 N N . ALA A 1 238 ? 12.320 0.529 7.308 1.00 24.95 202 ALA A N 1
ATOM 1498 C CA . ALA A 1 238 ? 12.429 1.905 6.790 1.00 24.88 202 ALA A CA 1
ATOM 1499 C C . ALA A 1 238 ? 11.055 2.309 6.261 1.00 24.17 202 ALA A C 1
ATOM 1500 O O . ALA A 1 238 ? 10.226 1.448 5.939 1.00 23.77 202 ALA A O 1
ATOM 1502 N N . LYS A 1 239 ? 10.846 3.621 6.180 1.00 21.07 203 LYS A N 1
ATOM 1503 C CA . LYS A 1 239 ? 9.623 4.246 5.708 1.00 21.20 203 LYS A CA 1
ATOM 1504 C C . LYS A 1 239 ? 9.589 4.361 4.171 1.00 22.70 203 LYS A C 1
ATOM 1505 O O . LYS A 1 239 ? 8.557 4.172 3.546 1.00 21.38 203 LYS A O 1
ATOM 1511 N N . GLY A 1 240 ? 10.733 4.605 3.541 1.00 21.05 204 GLY A N 1
ATOM 1512 C CA . GLY A 1 240 ? 10.761 4.825 2.103 1.00 22.43 204 GLY A CA 1
ATOM 1513 C C . GLY A 1 240 ? 12.111 5.314 1.624 1.00 23.32 204 GLY A C 1
ATOM 1514 O O . GLY A 1 240 ? 13.147 4.835 2.111 1.00 22.83 204 GLY A O 1
ATOM 1515 N N . VAL A 1 241 ? 12.103 6.284 0.708 1.00 21.32 205 VAL A N 1
ATOM 1516 C CA . VAL A 1 241 ? 13.349 6.704 0.074 1.00 21.31 205 VAL A CA 1
ATOM 1517 C C . VAL A 1 241 ? 13.366 8.202 -0.172 1.00 19.72 205 VAL A C 1
ATOM 1518 O O . VAL A 1 241 ? 12.298 8.830 -0.389 1.00 20.17 205 VAL A O 1
ATOM 1522 N N . VAL A 1 242 ? 14.536 8.775 -0.029 1.00 19.78 206 VAL A N 1
ATOM 1523 C CA . VAL A 1 242 ? 14.798 10.099 -0.572 1.00 19.22 206 VAL A CA 1
ATOM 1524 C C . VAL A 1 242 ? 15.527 9.790 -1.877 1.00 19.98 206 VAL A C 1
ATOM 1525 O O . VAL A 1 242 ? 16.688 9.329 -1.884 1.00 21.46 206 VAL A O 1
ATOM 1529 N N . SER A 1 243 ? 14.827 10.042 -2.975 1.00 19.22 207 SER A N 1
ATOM 1530 C CA . SER A 1 243 ? 15.114 9.406 -4.270 1.00 21.06 207 SER A CA 1
ATOM 1531 C C . SER A 1 243 ? 15.616 10.366 -5.323 1.00 20.75 207 SER A C 1
ATOM 1532 O O . SER A 1 243 ? 15.250 11.556 -5.316 1.00 18.86 207 SER A O 1
ATOM 1535 N N . VAL A 1 244 ? 16.434 9.828 -6.229 1.00 19.72 208 VAL A N 1
ATOM 1536 C CA . VAL A 1 244 ? 16.829 10.489 -7.456 1.00 19.41 208 VAL A CA 1
ATOM 1537 C C . VAL A 1 244 ? 16.054 9.922 -8.566 1.00 18.78 208 VAL A C 1
ATOM 1538 O O . VAL A 1 244 ? 15.487 10.631 -9.407 1.00 19.87 208 VAL A O 1
ATOM 1542 N N . ALA A 1 245 ? 15.962 8.590 -8.589 1.00 19.61 209 ALA A N 1
ATOM 1543 C CA . ALA A 1 245 ? 15.255 7.905 -9.671 1.00 19.50 209 ALA A CA 1
ATOM 1544 C C . ALA A 1 245 ? 13.796 8.249 -9.841 1.00 19.51 209 ALA A C 1
ATOM 1545 O O . ALA A 1 245 ? 13.250 8.098 -10.940 1.00 19.10 209 ALA A O 1
ATOM 1547 N N . SER A 1 246 ? 13.155 8.681 -8.784 1.00 21.61 210 SER A N 1
ATOM 1548 C CA . SER A 1 246 ? 11.754 9.088 -8.851 1.00 21.44 210 SER A CA 1
ATOM 1549 C C . SER A 1 246 ? 11.489 10.226 -9.853 1.00 24.00 210 SER A C 1
ATOM 1550 O O . SER A 1 246 ? 10.339 10.459 -10.217 1.00 23.72 210 SER A O 1
ATOM 1553 N N . HIS A 1 247 ? 12.523 10.978 -10.257 1.00 24.38 211 HIS A N 1
ATOM 1554 C CA . HIS A 1 247 ? 12.361 11.905 -11.369 1.00 24.00 211 HIS A CA 1
ATOM 1555 C C . HIS A 1 247 ? 11.861 11.233 -12.603 1.00 23.90 211 HIS A C 1
ATOM 1556 O O . HIS A 1 247 ? 11.295 11.908 -13.461 1.00 22.10 211 HIS A O 1
ATOM 1563 N N . LEU A 1 248 ? 12.162 9.947 -12.731 1.00 23.99 212 LEU A N 1
ATOM 1564 C CA . LEU A 1 248 ? 11.908 9.166 -13.929 1.00 22.86 212 LEU A CA 1
ATOM 1565 C C . LEU A 1 248 ? 10.909 8.030 -13.737 1.00 24.16 212 LEU A C 1
ATOM 1566 O O . LEU A 1 248 ? 10.211 7.673 -14.685 1.00 22.38 212 LEU A O 1
ATOM 1571 N N . VAL A 1 249 ? 10.878 7.420 -12.556 1.00 20.86 213 VAL A N 1
ATOM 1572 C CA . VAL A 1 249 ? 10.013 6.254 -12.338 1.00 20.66 213 VAL A CA 1
ATOM 1573 C C . VAL A 1 249 ? 9.351 6.347 -10.978 1.00 21.96 213 VAL A C 1
ATOM 1574 O O . VAL A 1 249 ? 9.161 5.354 -10.316 1.00 23.71 213 VAL A O 1
ATOM 1578 N N . GLY A 1 250 ? 8.928 7.556 -10.598 1.00 21.56 214 GLY A N 1
ATOM 1579 C CA . GLY A 1 250 ? 8.256 7.786 -9.326 1.00 20.75 214 GLY A CA 1
ATOM 1580 C C . GLY A 1 250 ? 7.039 6.883 -9.126 1.00 19.76 214 GLY A C 1
ATOM 1581 O O . GLY A 1 250 ? 6.771 6.417 -8.017 1.00 19.05 214 GLY A O 1
ATOM 1582 N N . ASN A 1 251 ? 6.279 6.669 -10.173 1.00 20.40 215 ASN A N 1
ATOM 1583 C CA . ASN A 1 251 ? 5.053 5.891 -10.026 1.00 21.20 215 ASN A CA 1
ATOM 1584 C C . ASN A 1 251 ? 5.412 4.421 -9.794 1.00 20.98 215 ASN A C 1
ATOM 1585 O O . ASN A 1 251 ? 4.707 3.744 -9.060 1.00 20.56 215 ASN A O 1
ATOM 1590 N N . GLN A 1 252 ? 6.490 3.951 -10.418 1.00 20.83 216 GLN A N 1
ATOM 1591 C CA . GLN A 1 252 ? 6.902 2.535 -10.211 1.00 21.08 216 GLN A CA 1
ATOM 1592 C C . GLN A 1 252 ? 7.504 2.348 -8.880 1.00 21.13 216 GLN A C 1
ATOM 1593 O O . GLN A 1 252 ? 7.292 1.277 -8.282 1.00 20.97 216 GLN A O 1
ATOM 1599 N N . LEU A 1 253 ? 8.140 3.403 -8.350 1.00 19.66 217 LEU A N 1
ATOM 1600 C CA . LEU A 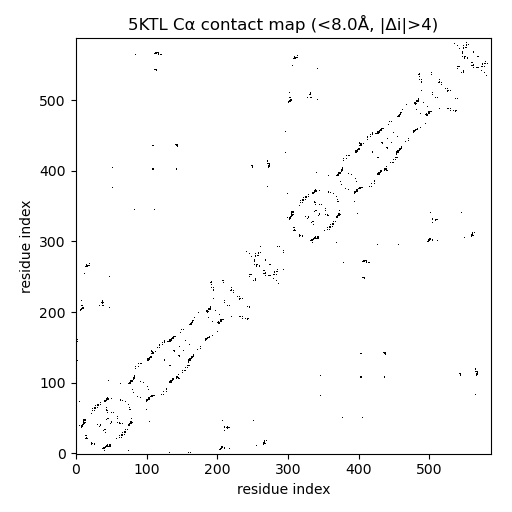1 253 ? 8.604 3.339 -6.963 1.00 20.11 217 LEU A CA 1
ATOM 1601 C C . LEU A 1 253 ? 7.475 3.269 -5.969 1.00 20.71 217 LEU A C 1
ATOM 1602 O O . LEU A 1 253 ? 7.553 2.525 -4.983 1.00 21.06 217 LEU A O 1
ATOM 1607 N N . GLN A 1 254 ? 6.455 4.117 -6.181 1.00 20.67 218 GLN A N 1
ATOM 1608 C CA . GLN A 1 254 ? 5.210 4.053 -5.399 1.00 21.81 218 GLN A CA 1
ATOM 1609 C C . GLN A 1 254 ? 4.603 2.668 -5.472 1.00 20.42 218 GLN A C 1
ATOM 1610 O O . GLN A 1 254 ? 4.296 2.074 -4.480 1.00 18.15 218 GLN A O 1
ATOM 1616 N N . GLN A 1 255 ? 4.508 2.138 -6.658 1.00 19.33 219 GLN A N 1
ATOM 1617 C CA . GLN A 1 255 ? 3.985 0.779 -6.776 1.00 24.51 219 GLN A CA 1
ATOM 1618 C C . GLN A 1 255 ? 4.802 -0.282 -5.984 1.00 20.87 219 GLN A C 1
ATOM 1619 O O . GLN A 1 255 ? 4.262 -1.175 -5.356 1.00 19.26 219 GLN A O 1
ATOM 1625 N N . MET A 1 256 ? 6.122 -0.170 -6.017 1.00 21.44 220 MET A N 1
ATOM 1626 C CA . MET A 1 256 ? 6.975 -1.139 -5.347 1.00 20.21 220 MET A CA 1
ATOM 1627 C C . MET A 1 256 ? 6.776 -1.044 -3.856 1.00 19.42 220 MET A C 1
ATOM 1628 O O . MET A 1 256 ? 6.661 -2.066 -3.175 1.00 19.27 220 MET A O 1
ATOM 1633 N N . ILE A 1 257 ? 6.738 0.175 -3.335 1.00 18.71 221 ILE A N 1
ATOM 1634 C CA . ILE A 1 257 ? 6.649 0.395 -1.899 1.00 18.01 221 ILE A CA 1
ATOM 1635 C C . ILE A 1 257 ? 5.257 -0.037 -1.374 1.00 21.63 221 ILE A C 1
ATOM 1636 O O . ILE A 1 257 ? 5.111 -0.637 -0.305 1.00 22.75 221 ILE A O 1
ATOM 1641 N N . GLN A 1 258 ? 4.237 0.362 -2.115 1.00 23.30 222 GLN A N 1
ATOM 1642 C CA . GLN A 1 258 ? 2.840 0.001 -1.779 1.00 23.82 222 GLN A CA 1
ATOM 1643 C C . GLN A 1 258 ? 2.673 -1.510 -1.857 1.00 24.22 222 GLN A C 1
ATOM 1644 O O . GLN A 1 258 ? 2.108 -2.056 -0.992 1.00 24.09 222 GLN A O 1
ATOM 1650 N N . ALA A 1 259 ? 3.227 -2.147 -2.885 1.00 24.06 223 ALA A N 1
ATOM 1651 C CA . ALA A 1 259 ? 3.169 -3.625 -3.010 1.00 25.36 223 ALA A CA 1
ATOM 1652 C C . ALA A 1 259 ? 3.774 -4.288 -1.803 1.00 26.54 223 ALA A C 1
ATOM 1653 O O . ALA A 1 259 ? 3.238 -5.240 -1.278 1.00 28.36 223 ALA A O 1
ATOM 1655 N N . PHE A 1 260 ? 4.945 -3.817 -1.391 1.00 26.92 224 PHE A N 1
ATOM 1656 C CA . PHE A 1 260 ? 5.624 -4.390 -0.257 1.00 24.98 224 PHE A CA 1
ATOM 1657 C C . PHE A 1 260 ? 4.813 -4.258 1.018 1.00 26.43 224 PHE A C 1
ATOM 1658 O O . PHE A 1 260 ? 4.737 -5.172 1.820 1.00 26.81 224 PHE A O 1
ATOM 1666 N N . ASN A 1 261 ? 4.263 -3.092 1.265 1.00 23.14 225 ASN A N 1
ATOM 1667 C CA . ASN A 1 261 ? 3.651 -2.872 2.559 1.00 24.89 225 ASN A CA 1
ATOM 1668 C C . ASN A 1 261 ? 2.363 -3.650 2.701 1.00 26.51 225 ASN A C 1
ATOM 1669 O O . ASN A 1 261 ? 1.950 -3.885 3.806 1.00 30.53 225 ASN A O 1
ATOM 1674 N N . SER A 1 262 ? 1.742 -4.003 1.602 1.00 24.16 226 SER A N 1
ATOM 1675 C CA . SER A 1 262 ? 0.574 -4.805 1.604 1.00 27.13 226 SER A CA 1
ATOM 1676 C C . SER A 1 262 ? 0.908 -6.320 1.414 1.00 27.96 226 SER A C 1
ATOM 1677 O O . SER A 1 262 ? 0.020 -7.160 1.236 1.00 27.10 226 SER A O 1
ATOM 1680 N N . GLY A 1 263 ? 2.195 -6.663 1.404 1.00 24.96 227 GLY A N 1
ATOM 1681 C CA . GLY A 1 263 ? 2.595 -8.034 1.399 1.00 25.00 227 GLY A CA 1
ATOM 1682 C C . GLY A 1 263 ? 2.702 -8.654 0.045 1.00 22.48 227 GLY A C 1
ATOM 1683 O O . GLY A 1 263 ? 2.909 -9.855 -0.013 1.00 25.94 227 GLY A O 1
ATOM 1684 N N . GLN A 1 264 ? 2.603 -7.887 -1.027 1.00 22.16 228 GLN A N 1
ATOM 1685 C CA . GLN A 1 264 ? 2.898 -8.451 -2.366 1.00 25.05 228 GLN A CA 1
ATOM 1686 C C . GLN A 1 264 ? 4.431 -8.423 -2.645 1.00 25.74 228 GLN A C 1
ATOM 1687 O O . GLN A 1 264 ? 4.940 -7.684 -3.471 1.00 27.50 228 GLN A O 1
ATOM 1693 N N . VAL A 1 265 ? 5.141 -9.257 -1.927 1.00 26.06 229 VAL A N 1
ATOM 1694 C CA . VAL A 1 265 ? 6.574 -9.136 -1.842 1.00 26.43 229 VAL A CA 1
ATOM 1695 C C . VAL A 1 265 ? 7.197 -9.460 -3.149 1.00 26.86 229 VAL A C 1
ATOM 1696 O O . VAL A 1 265 ? 8.203 -8.877 -3.436 1.00 25.32 229 VAL A O 1
ATOM 1700 N N . THR A 1 266 ? 6.612 -10.355 -3.948 1.00 25.51 230 THR A N 1
ATOM 1701 C CA . THR A 1 266 ? 7.242 -10.669 -5.255 1.00 25.88 230 THR A CA 1
ATOM 1702 C C . THR A 1 266 ? 6.965 -9.616 -6.289 1.00 22.12 230 THR A C 1
ATOM 1703 O O . THR A 1 266 ? 7.746 -9.472 -7.233 1.00 24.22 230 THR A O 1
ATOM 1707 N N . VAL A 1 267 ? 5.858 -8.884 -6.158 1.00 21.65 231 VAL A N 1
ATOM 1708 C CA . VAL A 1 267 ? 5.592 -7.788 -7.056 1.00 22.10 231 VAL A CA 1
ATOM 1709 C C . VAL A 1 267 ? 6.650 -6.713 -6.756 1.00 19.19 231 VAL A C 1
ATOM 1710 O O . VAL A 1 267 ? 7.182 -6.125 -7.668 1.00 19.58 231 VAL A O 1
ATOM 1714 N N . ALA A 1 268 ? 6.941 -6.497 -5.482 1.00 19.47 232 ALA A N 1
ATOM 1715 C CA . ALA A 1 268 ? 7.940 -5.474 -5.100 1.00 20.79 232 ALA A CA 1
ATOM 1716 C C . ALA A 1 268 ? 9.314 -5.831 -5.603 1.00 19.53 232 ALA A C 1
ATOM 1717 O O . ALA A 1 268 ? 9.978 -4.981 -6.157 1.00 20.97 232 ALA A O 1
ATOM 1719 N N . SER A 1 269 ? 9.725 -7.098 -5.463 1.00 19.88 233 SER A N 1
ATOM 1720 C CA . SER A 1 269 ? 11.036 -7.489 -5.911 1.00 19.85 233 SER A CA 1
ATOM 1721 C C . SER A 1 269 ? 11.102 -7.508 -7.424 1.00 21.29 233 SER A C 1
ATOM 1722 O O . SER A 1 269 ? 12.148 -7.131 -7.976 1.00 20.70 233 SER A O 1
ATOM 1725 N N . ASP A 1 270 ? 10.023 -7.843 -8.131 1.00 19.60 234 ASP A N 1
ATOM 1726 C CA . ASP A 1 270 ? 10.070 -7.733 -9.598 1.00 21.39 234 ASP A CA 1
ATOM 1727 C C . ASP A 1 270 ? 10.383 -6.279 -10.029 1.00 20.01 234 ASP A C 1
ATOM 1728 O O . ASP A 1 270 ? 11.090 -6.060 -11.020 1.00 21.57 234 ASP A O 1
ATOM 1733 N N . ILE A 1 271 ? 9.778 -5.305 -9.340 1.00 19.11 235 ILE A N 1
ATOM 1734 C CA . ILE A 1 271 ? 9.951 -3.906 -9.753 1.00 20.56 235 ILE A CA 1
ATOM 1735 C C . ILE A 1 271 ? 11.371 -3.480 -9.452 1.00 19.84 235 ILE A C 1
ATOM 1736 O O . ILE A 1 271 ? 12.019 -2.945 -10.294 1.00 20.82 235 ILE A O 1
ATOM 1741 N N . HIS A 1 272 ? 11.809 -3.775 -8.240 1.00 19.41 236 HIS A N 1
ATOM 1742 C CA . HIS A 1 272 ? 13.169 -3.513 -7.854 1.00 21.76 236 HIS A CA 1
ATOM 1743 C C . HIS A 1 272 ? 14.204 -4.033 -8.859 1.00 20.11 236 HIS A C 1
ATOM 1744 O O . HIS A 1 272 ? 15.146 -3.304 -9.208 1.00 18.44 236 HIS A O 1
ATOM 1751 N N . LEU A 1 273 ? 14.034 -5.289 -9.310 1.00 20.12 237 LEU A N 1
ATOM 1752 C CA . LEU A 1 273 ? 15.005 -5.933 -10.175 1.00 20.73 237 LEU A CA 1
ATOM 1753 C C . LEU A 1 273 ? 14.958 -5.352 -11.566 1.00 20.24 237 LEU A C 1
ATOM 1754 O O . LEU A 1 273 ? 15.951 -5.291 -12.300 1.00 18.81 237 LEU A O 1
ATOM 1759 N N . ARG A 1 274 ? 13.755 -5.007 -11.982 1.00 21.68 238 ARG A N 1
ATOM 1760 C CA . ARG A 1 274 ? 13.584 -4.408 -13.286 1.00 22.41 238 ARG A CA 1
ATOM 1761 C C . ARG A 1 274 ? 14.236 -3.025 -13.297 1.00 22.04 238 ARG A C 1
ATOM 1762 O O . ARG A 1 274 ? 14.762 -2.610 -14.306 1.00 20.37 238 ARG A O 1
ATOM 1770 N N . LEU A 1 275 ? 14.158 -2.304 -12.193 1.00 19.43 239 LEU A N 1
ATOM 1771 C CA . LEU A 1 275 ? 14.699 -0.918 -12.160 1.00 21.55 239 LEU A CA 1
ATOM 1772 C C . LEU A 1 275 ? 16.187 -0.863 -11.860 1.00 20.17 239 LEU A C 1
ATOM 1773 O O . LEU A 1 275 ? 16.819 0.139 -12.058 1.00 20.09 239 LEU A O 1
ATOM 1778 N N . LEU A 1 276 ? 16.767 -1.977 -11.461 1.00 21.52 240 LEU A N 1
ATOM 1779 C CA . LEU A 1 276 ? 18.160 -1.938 -10.906 1.00 22.60 240 LEU A CA 1
ATOM 1780 C C . LEU A 1 276 ? 19.166 -1.413 -11.895 1.00 22.08 240 LEU A C 1
ATOM 1781 O O . LEU A 1 276 ? 20.052 -0.630 -11.532 1.00 22.02 240 LEU A O 1
ATOM 1786 N N . PRO A 1 277 ? 19.017 -1.789 -13.201 1.00 23.09 241 PRO A N 1
ATOM 1787 C CA . PRO A 1 277 ? 19.983 -1.239 -14.125 1.00 22.62 241 PRO A CA 1
ATOM 1788 C C . PRO A 1 277 ? 19.856 0.303 -14.207 1.00 22.18 241 PRO A C 1
ATOM 1789 O O . PRO A 1 277 ? 20.845 0.972 -14.417 1.00 20.60 241 PRO A O 1
ATOM 1793 N N . LEU A 1 278 ? 18.635 0.835 -14.045 1.00 22.15 242 LEU A N 1
ATOM 1794 C CA . LEU A 1 278 ? 18.456 2.282 -14.033 1.00 21.29 242 LEU A CA 1
ATOM 1795 C C . LEU A 1 278 ? 19.106 2.893 -12.770 1.00 19.28 242 LEU A C 1
ATOM 1796 O O . LEU A 1 278 ? 19.799 3.904 -12.843 1.00 19.11 242 LEU A O 1
ATOM 1801 N N . PHE A 1 279 ? 18.872 2.265 -11.633 1.00 18.55 243 PHE A N 1
ATOM 1802 C CA . PHE A 1 279 ? 19.446 2.759 -10.409 1.00 20.11 243 PHE A CA 1
ATOM 1803 C C . PHE A 1 279 ? 20.966 2.860 -10.561 1.00 21.95 243 PHE A C 1
ATOM 1804 O O . PHE A 1 279 ? 21.549 3.911 -10.288 1.00 23.60 243 PHE A O 1
ATOM 1812 N N . LYS A 1 280 ? 21.594 1.821 -11.053 1.00 22.71 244 LYS A N 1
ATOM 1813 C CA . LYS A 1 280 ? 23.057 1.855 -11.266 1.00 26.22 244 LYS A CA 1
ATOM 1814 C C . LYS A 1 280 ? 23.539 2.855 -12.282 1.00 22.82 244 LYS A C 1
ATOM 1815 O O . LYS A 1 280 ? 24.547 3.551 -12.077 1.00 22.21 244 LYS A O 1
ATOM 1821 N N . ALA A 1 281 ? 22.804 2.961 -13.376 1.00 21.88 245 ALA A N 1
ATOM 1822 C CA . ALA A 1 281 ? 23.159 3.910 -14.391 1.00 23.05 245 ALA A CA 1
ATOM 1823 C C . ALA A 1 281 ? 23.105 5.374 -13.847 1.00 24.42 245 ALA A C 1
ATOM 1824 O O . ALA A 1 281 ? 23.949 6.187 -14.211 1.00 21.96 245 ALA A O 1
ATOM 1826 N N . LEU A 1 282 ? 22.207 5.651 -12.907 1.00 23.47 246 LEU A N 1
ATOM 1827 C CA . LEU A 1 282 ? 22.107 6.998 -12.332 1.00 24.84 246 LEU A CA 1
ATOM 1828 C C . LEU A 1 282 ? 23.299 7.395 -11.427 1.00 24.23 246 LEU A C 1
ATOM 1829 O O . LEU A 1 282 ? 23.440 8.594 -11.042 1.00 22.09 246 LEU A O 1
ATOM 1834 N N . PHE A 1 283 ? 24.184 6.423 -11.150 1.00 24.62 247 PHE A N 1
ATOM 1835 C CA . PHE A 1 283 ? 25.373 6.649 -10.346 1.00 25.73 247 PHE A CA 1
ATOM 1836 C C . PHE A 1 283 ? 26.646 6.229 -11.116 1.00 26.10 247 PHE A C 1
ATOM 1837 O O . PHE A 1 283 ? 27.704 6.219 -10.589 1.00 24.78 247 PHE A O 1
ATOM 1845 N N . ILE A 1 284 ? 26.559 6.086 -12.421 1.00 26.90 248 ILE A N 1
ATOM 1846 C CA . ILE A 1 284 ? 27.717 5.711 -13.198 1.00 29.79 248 ILE A CA 1
ATOM 1847 C C . ILE A 1 284 ? 28.806 6.848 -13.140 1.00 30.86 248 ILE A C 1
ATOM 1848 O O . ILE A 1 284 ? 29.990 6.578 -13.155 1.00 24.99 248 ILE A O 1
ATOM 1853 N N . THR A 1 285 ? 28.410 8.121 -13.129 1.00 28.23 249 THR A N 1
ATOM 1854 C CA . THR A 1 285 ? 29.282 9.142 -12.634 1.00 26.91 249 THR A CA 1
ATOM 1855 C C . THR A 1 285 ? 28.484 9.885 -11.539 1.00 25.08 249 THR A C 1
ATOM 1856 O O . THR A 1 285 ? 27.310 9.551 -11.258 1.00 25.54 249 THR A O 1
ATOM 1860 N N . THR A 1 286 ? 29.092 10.892 -10.940 1.00 22.98 250 THR A N 1
ATOM 1861 C CA . THR A 1 286 ? 28.570 11.503 -9.705 1.00 22.31 250 THR A CA 1
ATOM 1862 C C . THR A 1 286 ? 27.169 12.134 -9.939 1.00 19.37 250 THR A C 1
ATOM 1863 O O . THR A 1 286 ? 27.027 12.956 -10.794 1.00 18.65 250 THR A O 1
ATOM 1867 N N . ASN A 1 287 ? 26.204 11.726 -9.138 1.00 19.23 251 ASN A N 1
ATOM 1868 C CA . ASN A 1 287 ? 24.878 12.338 -9.080 1.00 19.14 251 ASN A CA 1
ATOM 1869 C C . ASN A 1 287 ? 25.100 13.844 -8.748 1.00 18.39 251 ASN A C 1
ATOM 1870 O O . ASN A 1 287 ? 25.916 14.176 -7.817 1.00 21.13 251 ASN A O 1
ATOM 1875 N N . PRO A 1 288 ? 24.482 14.762 -9.486 1.00 17.40 252 PRO A N 1
ATOM 1876 C CA . PRO A 1 288 ? 23.324 14.581 -10.391 1.00 16.02 252 PRO A CA 1
ATOM 1877 C C . PRO A 1 288 ? 23.678 14.673 -11.862 1.00 16.77 252 PRO A C 1
ATOM 1878 O O . PRO A 1 288 ? 22.833 15.010 -12.696 1.00 16.85 252 PRO A O 1
ATOM 1882 N N . ILE A 1 289 ? 24.912 14.365 -12.227 1.00 16.71 253 ILE A N 1
ATOM 1883 C CA . ILE A 1 289 ? 25.272 14.403 -13.651 1.00 17.00 253 ILE A CA 1
ATOM 1884 C C . ILE A 1 289 ? 24.408 13.469 -14.487 1.00 18.77 253 ILE A C 1
ATOM 1885 O O . ILE A 1 289 ? 23.829 13.872 -15.519 1.00 20.13 253 ILE A O 1
ATOM 1890 N N . PRO A 1 290 ? 24.292 12.182 -14.079 1.00 19.44 254 PRO A N 1
ATOM 1891 C CA . PRO A 1 290 ? 23.475 11.308 -14.923 1.00 20.75 254 PRO A CA 1
ATOM 1892 C C . PRO A 1 290 ? 21.999 11.692 -14.977 1.00 19.69 254 PRO A C 1
ATOM 1893 O O . PRO A 1 290 ? 21.386 11.694 -16.014 1.00 19.68 254 PRO A O 1
ATOM 1897 N N . ILE A 1 291 ? 21.411 11.987 -13.845 1.00 19.03 255 ILE A N 1
ATOM 1898 C CA . ILE A 1 291 ? 19.995 12.270 -13.837 1.00 19.31 255 ILE A CA 1
ATOM 1899 C C . ILE A 1 291 ? 19.639 13.477 -14.648 1.00 18.74 255 ILE A C 1
ATOM 1900 O O . ILE A 1 291 ? 18.578 13.512 -15.344 1.00 19.54 255 ILE A O 1
ATOM 1905 N N . LYS A 1 292 ? 20.500 14.479 -14.615 1.00 20.25 256 LYS A N 1
ATOM 1906 C CA . LYS A 1 292 ? 20.268 15.646 -15.477 1.00 21.13 256 LYS A CA 1
ATOM 1907 C C . LYS A 1 292 ? 20.358 15.276 -16.991 1.00 22.90 256 LYS A C 1
ATOM 1908 O O . LYS A 1 292 ? 19.562 15.740 -17.843 1.00 25.52 256 LYS A O 1
ATOM 1914 N N . GLN A 1 293 ? 21.295 14.412 -17.320 1.00 22.67 257 GLN A N 1
ATOM 1915 C CA . GLN A 1 293 ? 21.347 13.896 -18.701 1.00 26.32 257 GLN A CA 1
ATOM 1916 C C . GLN A 1 293 ? 20.121 13.007 -19.061 1.00 23.19 257 GLN A C 1
ATOM 1917 O O . GLN A 1 293 ? 19.624 13.078 -20.195 1.00 22.11 257 GLN A O 1
ATOM 1923 N N . ALA A 1 294 ? 19.639 12.198 -18.109 1.00 21.06 258 ALA A N 1
ATOM 1924 C CA . ALA A 1 294 ? 18.425 11.389 -18.334 1.00 22.10 258 ALA A CA 1
ATOM 1925 C C . ALA A 1 294 ? 17.222 12.287 -18.605 1.00 23.00 258 ALA A C 1
ATOM 1926 O O . ALA A 1 294 ? 16.417 12.054 -19.526 1.00 25.30 258 ALA A O 1
ATOM 1928 N N . LEU A 1 295 ? 17.104 13.326 -17.799 1.00 23.33 259 LEU A N 1
ATOM 1929 C CA . LEU A 1 295 ? 16.015 14.323 -18.002 1.00 22.47 259 LEU A CA 1
ATOM 1930 C C . LEU A 1 295 ? 16.088 15.015 -19.351 1.00 23.19 259 LEU A C 1
ATOM 1931 O O . LEU A 1 295 ? 15.074 15.145 -20.027 1.00 21.82 259 LEU A O 1
ATOM 1936 N N . LYS A 1 296 ? 17.275 15.431 -19.736 1.00 26.72 260 LYS A N 1
ATOM 1937 C CA . LYS A 1 296 ? 17.499 16.004 -21.055 1.00 28.82 260 LYS A CA 1
ATOM 1938 C C . LYS A 1 296 ? 17.139 15.069 -22.183 1.00 31.22 260 LYS A C 1
ATOM 1939 O O . LYS A 1 296 ? 16.587 15.500 -23.179 1.00 33.49 260 LYS A O 1
ATOM 1945 N N . LEU A 1 297 ? 17.439 13.780 -22.052 1.00 32.80 261 LEU A N 1
ATOM 1946 C CA . LEU A 1 297 ? 17.032 12.814 -23.053 1.00 31.16 261 LEU A CA 1
ATOM 1947 C C . LEU A 1 297 ? 15.545 12.755 -23.217 1.00 29.11 261 LEU A C 1
ATOM 1948 O O . LEU A 1 297 ? 15.077 12.443 -24.303 1.00 31.72 261 LEU A O 1
ATOM 1953 N N . GLN A 1 298 ? 14.794 13.021 -22.160 1.00 27.75 262 GLN A N 1
ATOM 1954 C CA . GLN A 1 298 ? 13.355 13.059 -22.243 1.00 29.15 262 GLN A CA 1
ATOM 1955 C C . GLN A 1 298 ? 12.806 14.391 -22.703 1.00 30.78 262 GLN A C 1
ATOM 1956 O O . GLN A 1 298 ? 11.623 14.553 -22.719 1.00 31.84 262 GLN A O 1
ATOM 1962 N N . GLY A 1 299 ? 13.627 15.386 -22.949 1.00 29.49 263 GLY A N 1
ATOM 1963 C CA . GLY A 1 299 ? 13.101 16.647 -23.394 1.00 30.10 263 GLY A CA 1
ATOM 1964 C C . GLY A 1 299 ? 13.055 17.758 -22.383 1.00 31.25 263 GLY A C 1
ATOM 1965 O O . GLY A 1 299 ? 12.749 18.878 -22.748 1.00 32.57 263 GLY A O 1
ATOM 1966 N N . TRP A 1 300 ? 13.323 17.492 -21.104 1.00 29.39 264 TRP A N 1
ATOM 1967 C CA . TRP A 1 300 ? 13.368 18.565 -20.145 1.00 27.79 264 TRP A CA 1
ATOM 1968 C C . TRP A 1 300 ? 14.592 19.468 -20.357 1.00 28.64 264 TRP A C 1
ATOM 1969 O O . TRP A 1 300 ? 15.725 18.986 -20.529 1.00 30.92 264 TRP A O 1
ATOM 1980 N N . GLU A 1 301 ? 14.398 20.772 -20.297 1.00 28.73 265 GLU A N 1
ATOM 1981 C CA . GLU A 1 301 ? 15.506 21.702 -20.431 1.00 31.17 265 GLU A CA 1
ATOM 1982 C C . GLU A 1 301 ? 16.115 22.034 -19.069 1.00 29.67 265 GLU A C 1
ATOM 1983 O O . GLU A 1 301 ? 15.868 23.074 -18.492 1.00 30.84 265 GLU A O 1
ATOM 1989 N N . VAL A 1 302 ? 16.934 21.136 -18.569 1.00 26.09 266 VAL A N 1
ATOM 1990 C CA . VAL A 1 302 ? 17.491 21.274 -17.241 1.00 27.11 266 VAL A CA 1
ATOM 1991 C C . VAL A 1 302 ? 18.882 21.887 -17.243 1.00 23.89 266 VAL A C 1
ATOM 1992 O O . VAL A 1 302 ? 19.407 22.196 -16.204 1.00 23.17 266 VAL A O 1
ATOM 1996 N N . GLY A 1 303 ? 19.487 22.062 -18.410 1.00 24.38 267 GLY A N 1
ATOM 1997 C CA . GLY A 1 303 ? 20.847 22.531 -18.491 1.00 24.79 267 GLY A CA 1
ATOM 1998 C C . GLY A 1 303 ? 21.887 21.500 -18.035 1.00 27.51 267 GLY A C 1
ATOM 1999 O O . GLY A 1 303 ? 21.583 20.335 -17.756 1.00 28.46 267 GLY A O 1
ATOM 2000 N N . SER A 1 304 ? 23.121 21.965 -17.966 1.00 29.29 268 SER A N 1
ATOM 2001 C CA . SER A 1 304 ? 24.221 21.194 -17.432 1.00 33.03 268 SER A CA 1
ATOM 2002 C C . SER A 1 304 ? 24.242 21.361 -15.925 1.00 31.49 268 SER A C 1
ATOM 2003 O O . SER A 1 304 ? 23.443 22.044 -15.363 1.00 28.13 268 SER A O 1
ATOM 2006 N N . THR A 1 305 ? 25.188 20.707 -15.293 1.00 27.71 269 THR A N 1
ATOM 2007 C CA . THR A 1 305 ? 25.468 20.920 -13.906 1.00 26.32 269 THR A CA 1
ATOM 2008 C C . THR A 1 305 ? 26.350 22.158 -13.919 1.00 25.07 269 THR A C 1
ATOM 2009 O O . THR A 1 305 ? 26.839 22.567 -14.938 1.00 24.15 269 THR A O 1
ATOM 2013 N N . ARG A 1 306 ? 26.594 22.693 -12.754 1.00 23.84 270 ARG A N 1
ATOM 2014 C CA . ARG A 1 306 ? 27.445 23.811 -12.563 1.00 26.83 270 ARG A CA 1
ATOM 2015 C C . ARG A 1 306 ? 28.836 23.333 -12.087 1.00 28.88 270 ARG A C 1
ATOM 2016 O O . ARG A 1 306 ? 28.926 22.443 -11.232 1.00 25.36 270 ARG A O 1
ATOM 2024 N N . PRO A 1 307 ? 29.911 23.999 -12.562 1.00 29.02 271 PRO A N 1
ATOM 2025 C CA . PRO A 1 307 ? 31.300 23.810 -12.106 1.00 29.35 271 PRO A CA 1
ATOM 2026 C C . PRO A 1 307 ? 31.402 23.846 -10.602 1.00 26.96 271 PRO A C 1
ATOM 2027 O O . PRO A 1 307 ? 30.781 24.701 -9.978 1.00 26.27 271 PRO A O 1
ATOM 2031 N N . PRO A 1 308 ? 32.122 22.916 -9.995 1.00 22.07 272 PRO A N 1
ATOM 2032 C CA . PRO A 1 308 ? 33.057 22.007 -10.635 1.00 23.23 272 PRO A CA 1
ATOM 2033 C C . PRO A 1 308 ? 32.536 20.604 -11.149 1.00 22.77 272 PRO A C 1
ATOM 2034 O O . PRO A 1 308 ? 33.319 19.772 -11.578 1.00 22.68 272 PRO A O 1
ATOM 2038 N N . LEU A 1 309 ? 31.242 20.404 -11.184 1.00 22.24 273 LEU A N 1
ATOM 2039 C CA . LEU A 1 309 ? 30.645 19.233 -11.854 1.00 26.02 273 LEU A CA 1
ATOM 2040 C C . LEU A 1 309 ? 30.715 19.483 -13.333 1.00 27.17 273 LEU A C 1
ATOM 2041 O O . LEU A 1 309 ? 30.542 20.595 -13.743 1.00 34.03 273 LEU A O 1
ATOM 2046 N N . SER A 1 310 ? 31.074 18.461 -14.086 1.00 28.24 274 SER A N 1
ATOM 2047 C CA . SER A 1 310 ? 31.287 18.532 -15.531 1.00 34.76 274 SER A CA 1
ATOM 2048 C C . SER A 1 310 ? 30.193 17.731 -16.262 1.00 38.11 274 SER A C 1
ATOM 2049 O O . SER A 1 310 ? 29.470 16.967 -15.654 1.00 40.14 274 SER A O 1
ATOM 2052 N N . ASP A 1 311 ? 30.125 17.866 -17.580 1.00 45.92 275 ASP A N 1
ATOM 2053 C CA . ASP A 1 311 ? 29.076 17.224 -18.324 1.00 46.21 275 ASP A CA 1
ATOM 2054 C C . ASP A 1 311 ? 29.347 15.763 -18.537 1.00 44.38 275 ASP A C 1
ATOM 2055 O O . ASP A 1 311 ? 30.476 15.337 -18.638 1.00 35.72 275 ASP A O 1
ATOM 2060 N N . ALA A 1 312 ? 28.247 15.017 -18.540 1.00 49.91 276 ALA A N 1
ATOM 2061 C CA . ALA A 1 312 ? 28.165 13.629 -18.981 1.00 54.87 276 ALA A CA 1
ATOM 2062 C C . ALA A 1 312 ? 28.873 13.433 -20.315 1.00 56.74 276 ALA A C 1
ATOM 2063 O O . ALA A 1 312 ? 28.457 13.999 -21.346 1.00 56.03 276 ALA A O 1
ATOM 2065 N N . ASP A 1 313 ? 29.933 12.626 -20.293 1.00 60.20 277 ASP A N 1
ATOM 2066 C CA . ASP A 1 313 ? 30.581 12.199 -21.530 1.00 61.16 277 ASP A CA 1
ATOM 2067 C C . ASP A 1 313 ? 29.620 11.261 -22.327 1.00 56.41 277 ASP A C 1
ATOM 2068 O O . ASP A 1 313 ? 28.493 10.911 -21.870 1.00 49.34 277 ASP A O 1
ATOM 2073 N N . ALA A 1 314 ? 30.064 10.884 -23.518 1.00 51.78 278 ALA A N 1
ATOM 2074 C CA . ALA A 1 314 ? 29.177 10.275 -24.482 1.00 54.17 278 ALA A CA 1
ATOM 2075 C C . ALA A 1 314 ? 28.864 8.833 -24.084 1.00 53.09 278 ALA A C 1
ATOM 2076 O O . ALA A 1 314 ? 27.728 8.391 -24.241 1.00 48.28 278 ALA A O 1
ATOM 2078 N N . GLU A 1 315 ? 29.867 8.126 -23.561 1.00 51.62 279 GLU A N 1
ATOM 2079 C CA . GLU A 1 315 ? 29.688 6.758 -23.077 1.00 58.39 279 GLU A CA 1
ATOM 2080 C C . GLU A 1 315 ? 28.544 6.717 -22.067 1.00 59.04 279 GLU A C 1
ATOM 2081 O O . GLU A 1 315 ? 27.614 5.938 -22.210 1.00 58.57 279 GLU A O 1
ATOM 2087 N N . VAL A 1 316 ? 28.619 7.589 -21.069 1.00 53.38 280 VAL A N 1
ATOM 2088 C CA . VAL A 1 316 ? 27.592 7.727 -20.051 1.00 52.25 280 VAL A CA 1
ATOM 2089 C C . VAL A 1 316 ? 26.195 8.001 -20.602 1.00 48.67 280 VAL A C 1
ATOM 2090 O O . VAL A 1 316 ? 25.234 7.288 -20.284 1.00 44.52 280 VAL A O 1
ATOM 2094 N N . SER A 1 317 ? 26.067 9.016 -21.437 1.00 43.36 281 SER A N 1
ATOM 2095 C CA . SER A 1 317 ? 24.798 9.236 -22.087 1.00 40.09 281 SER A CA 1
ATOM 2096 C C . SER A 1 317 ? 24.308 8.044 -22.906 1.00 38.69 281 SER A C 1
ATOM 2097 O O . SER A 1 317 ? 23.114 7.823 -22.976 1.00 42.03 281 SER A O 1
ATOM 2100 N N . GLN A 1 318 ? 25.204 7.283 -23.517 1.00 37.80 282 GLN A N 1
ATOM 2101 C CA . GLN A 1 318 ? 24.782 6.110 -24.275 1.00 44.03 282 GLN A CA 1
ATOM 2102 C C . GLN A 1 318 ? 24.311 4.999 -23.351 1.00 39.71 282 GLN A C 1
ATOM 2103 O O . GLN A 1 318 ? 23.314 4.348 -23.633 1.00 40.88 282 GLN A O 1
ATOM 2109 N N . LYS A 1 319 ? 25.010 4.787 -22.241 1.00 38.79 283 LYS A N 1
ATOM 2110 C CA . LYS A 1 319 ? 24.572 3.819 -21.242 1.00 38.23 283 LYS A CA 1
ATOM 2111 C C . LYS A 1 319 ? 23.186 4.162 -20.782 1.00 34.62 283 LYS A C 1
ATOM 2112 O O . LYS A 1 319 ? 22.297 3.303 -20.739 1.00 31.68 283 LYS A O 1
ATOM 2118 N N . LEU A 1 320 ? 22.978 5.439 -20.464 1.00 32.93 284 LEU A N 1
ATOM 2119 C CA . LEU A 1 320 ? 21.662 5.900 -19.996 1.00 34.99 284 LEU A CA 1
ATOM 2120 C C . LEU A 1 320 ? 20.539 5.686 -20.966 1.00 32.85 284 LEU A C 1
ATOM 2121 O O . LEU A 1 320 ? 19.431 5.302 -20.604 1.00 31.10 284 LEU A O 1
ATOM 2126 N N . GLU A 1 321 ? 20.842 5.999 -22.213 1.00 36.40 285 GLU A N 1
ATOM 2127 C CA . GLU A 1 321 ? 19.878 5.961 -23.271 1.00 34.40 285 GLU A CA 1
ATOM 2128 C C . GLU A 1 321 ? 19.403 4.546 -23.479 1.00 30.66 285 GLU A C 1
ATOM 2129 O O . GLU A 1 321 ? 18.218 4.303 -23.630 1.00 33.34 285 GLU A O 1
ATOM 2135 N N . ALA A 1 322 ? 20.338 3.618 -23.494 1.00 29.70 286 ALA A N 1
ATOM 2136 C CA . ALA A 1 322 ? 20.000 2.195 -23.655 1.00 32.24 286 ALA A CA 1
ATOM 2137 C C . ALA A 1 322 ? 19.090 1.684 -22.542 1.00 33.84 286 ALA A C 1
ATOM 2138 O O . ALA A 1 322 ? 18.086 1.046 -22.802 1.00 37.86 286 ALA A O 1
ATOM 2140 N N . VAL A 1 323 ? 19.439 1.988 -21.289 1.00 32.82 287 VAL A N 1
ATOM 2141 C CA . VAL A 1 323 ? 18.626 1.529 -20.161 1.00 31.11 287 VAL A CA 1
ATOM 2142 C C . VAL A 1 323 ? 17.250 2.163 -20.159 1.00 28.92 287 VAL A C 1
ATOM 2143 O O . VAL A 1 323 ? 16.234 1.534 -19.812 1.00 30.95 287 VAL A O 1
ATOM 2147 N N . MET A 1 324 ? 17.191 3.428 -20.542 1.00 29.35 288 MET A N 1
ATOM 2148 C CA . MET A 1 324 ? 15.911 4.107 -20.560 1.00 29.62 288 MET A CA 1
ATOM 2149 C C . MET A 1 324 ? 15.017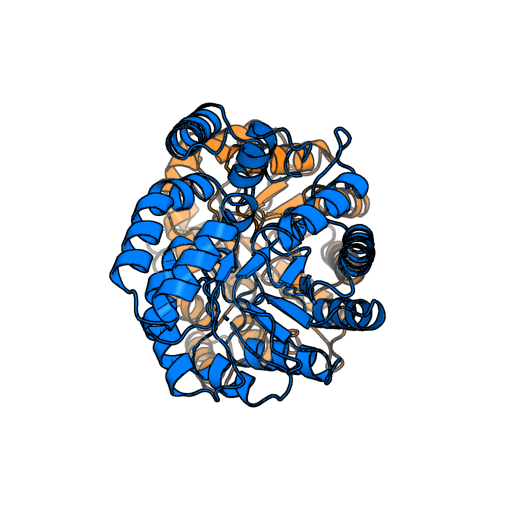 3.635 -21.719 1.00 31.55 288 MET A C 1
ATOM 2150 O O . MET A 1 324 ? 13.778 3.474 -21.535 1.00 30.59 288 MET A O 1
ATOM 2155 N N . LYS A 1 325 ? 15.622 3.451 -22.905 1.00 34.35 289 LYS A N 1
ATOM 2156 C CA . LYS A 1 325 ? 14.921 2.829 -24.034 1.00 39.87 289 LYS A CA 1
ATOM 2157 C C . LYS A 1 325 ? 14.357 1.493 -23.618 1.00 35.99 289 LYS A C 1
ATOM 2158 O O . LYS A 1 325 ? 13.187 1.259 -23.760 1.00 36.70 289 LYS A O 1
ATOM 2164 N N . HIS A 1 326 ? 15.185 0.658 -23.025 1.00 36.77 290 HIS A N 1
ATOM 2165 C CA . HIS A 1 326 ? 14.730 -0.621 -22.558 1.00 39.81 290 HIS A CA 1
ATOM 2166 C C . HIS A 1 326 ? 13.616 -0.507 -21.525 1.00 39.20 290 HIS A C 1
ATOM 2167 O O . HIS A 1 326 ? 12.801 -1.430 -21.390 1.00 33.43 290 HIS A O 1
ATOM 2174 N N . LEU A 1 327 ? 13.527 0.620 -20.815 1.00 33.31 291 LEU A N 1
ATOM 2175 C CA . LEU A 1 327 ? 12.429 0.738 -19.859 1.00 32.30 291 LEU A CA 1
ATOM 2176 C C . LEU A 1 327 ? 11.314 1.570 -20.432 1.00 31.60 291 LEU A C 1
ATOM 2177 O O . LEU A 1 327 ? 10.355 1.868 -19.755 1.00 30.81 291 LEU A O 1
ATOM 2182 N N . ASN A 1 328 ? 11.426 1.965 -21.682 1.00 34.37 292 ASN A N 1
ATOM 2183 C CA . ASN A 1 328 ? 10.388 2.772 -22.289 1.00 39.20 292 ASN A CA 1
ATOM 2184 C C . ASN A 1 328 ? 10.245 4.124 -21.675 1.00 35.67 292 ASN A C 1
ATOM 2185 O O . ASN A 1 328 ? 9.152 4.637 -21.558 1.00 35.27 292 ASN A O 1
ATOM 2190 N N . LEU A 1 329 ? 11.363 4.708 -21.302 1.00 35.42 293 LEU A N 1
ATOM 2191 C CA . LEU A 1 329 ? 11.356 6.046 -20.733 1.00 33.93 293 LEU A CA 1
ATOM 2192 C C . LEU A 1 329 ? 11.677 7.101 -21.771 1.00 33.42 293 LEU A C 1
ATOM 2193 O O . LEU A 1 329 ? 11.649 8.277 -21.454 1.00 37.39 293 LEU A O 1
ATOM 2198 N N . ILE A 1 330 ? 12.024 6.702 -22.987 1.00 41.03 294 ILE A N 1
ATOM 2199 C CA . ILE A 1 330 ? 12.230 7.665 -24.070 1.00 43.89 294 ILE A CA 1
ATOM 2200 C C . ILE A 1 330 ? 11.598 7.264 -25.398 1.00 46.36 294 ILE A C 1
ATOM 2201 O O . ILE A 1 330 ? 11.892 6.207 -25.910 1.00 51.61 294 ILE A O 1
ATOM 2206 N N . SER B 1 36 ? 61.951 29.868 -7.835 1.00 43.52 0 SER B N 1
ATOM 2207 C CA . SER B 1 36 ? 62.225 30.686 -6.658 1.00 43.43 0 SER B CA 1
ATOM 2208 C C . SER B 1 36 ? 60.890 31.169 -6.054 1.00 47.44 0 SER B C 1
ATOM 2209 O O . SER B 1 36 ? 60.686 30.997 -4.847 1.00 49.58 0 SER B O 1
ATOM 2211 N N . VAL B 1 37 ? 59.989 31.764 -6.847 1.00 47.20 1 VAL B N 1
ATOM 2212 C CA . VAL B 1 37 ? 58.673 32.185 -6.314 1.00 48.90 1 VAL B CA 1
ATOM 2213 C C . VAL B 1 37 ? 57.948 30.953 -5.713 1.00 46.45 1 VAL B C 1
ATOM 2214 O O . VAL B 1 37 ? 57.342 31.034 -4.634 1.00 39.92 1 VAL B O 1
ATOM 2216 N N . GLY B 1 38 ? 58.112 29.799 -6.366 1.00 47.29 2 GLY B N 1
ATOM 2217 C CA . GLY B 1 38 ? 57.563 28.507 -5.899 1.00 44.89 2 GLY B CA 1
ATOM 2218 C C . GLY B 1 38 ? 58.259 27.783 -4.740 1.00 43.28 2 GLY B C 1
ATOM 2219 O O . GLY B 1 38 ? 57.797 26.729 -4.306 1.00 43.67 2 GLY B O 1
ATOM 2220 N N . ASP B 1 39 ? 59.351 28.327 -4.213 1.00 38.16 3 ASP B N 1
ATOM 2221 C CA . ASP B 1 39 ? 60.076 27.648 -3.186 1.00 32.04 3 ASP B CA 1
ATOM 2222 C C . ASP B 1 39 ? 59.609 28.127 -1.810 1.00 30.32 3 ASP B C 1
ATOM 2223 O O . ASP B 1 39 ? 59.789 29.259 -1.414 1.00 30.48 3 ASP B O 1
ATOM 2228 N N . PHE B 1 40 ? 59.004 27.199 -1.101 1.00 24.99 4 PHE B N 1
ATOM 2229 C CA . PHE B 1 40 ? 58.396 27.410 0.151 1.00 24.57 4 PHE B CA 1
ATOM 2230 C C . PHE B 1 40 ? 59.169 26.708 1.222 1.00 23.58 4 PHE B C 1
ATOM 2231 O O . PHE B 1 40 ? 58.752 26.705 2.362 1.00 25.70 4 PHE B O 1
ATOM 2239 N N . GLY B 1 41 ? 60.324 26.132 0.888 1.00 23.57 5 GLY B N 1
ATOM 2240 C CA . GLY B 1 41 ? 61.095 25.438 1.872 1.00 22.96 5 GLY B CA 1
ATOM 2241 C C . GLY B 1 41 ? 60.660 23.970 1.935 1.00 25.08 5 GLY B C 1
ATOM 2242 O O . GLY B 1 41 ? 60.023 23.477 1.011 1.00 23.72 5 GLY B O 1
ATOM 2243 N N . THR B 1 42 ? 60.976 23.324 3.044 1.00 21.71 6 THR B N 1
ATOM 2244 C CA . THR B 1 42 ? 60.642 21.927 3.280 1.00 23.23 6 THR B CA 1
ATOM 2245 C C . THR B 1 42 ? 59.626 21.669 4.404 1.00 22.91 6 THR B C 1
ATOM 2246 O O . THR B 1 42 ? 58.965 20.602 4.392 1.00 22.20 6 THR B O 1
ATOM 2250 N N . VAL B 1 43 ? 59.540 22.559 5.398 1.00 21.10 7 VAL B N 1
ATOM 2251 C CA . VAL B 1 43 ? 58.497 22.472 6.449 1.00 19.85 7 VAL B CA 1
ATOM 2252 C C . VAL B 1 43 ? 57.469 23.595 6.299 1.00 20.71 7 VAL B C 1
ATOM 2253 O O . VAL B 1 43 ? 57.779 24.800 6.506 1.00 20.77 7 VAL B O 1
ATOM 2257 N N . LEU B 1 44 ? 56.260 23.223 5.907 1.00 18.65 8 LEU B N 1
ATOM 2258 C CA . LEU B 1 44 ? 55.161 24.168 5.713 1.00 19.56 8 LEU B CA 1
ATOM 2259 C C . LEU B 1 44 ? 54.245 23.838 6.874 1.00 21.50 8 LEU B C 1
ATOM 2260 O O . LEU B 1 44 ? 53.932 22.667 7.082 1.00 25.70 8 LEU B O 1
ATOM 2265 N N . THR B 1 45 ? 53.916 24.783 7.717 1.00 18.32 9 THR B N 1
ATOM 2266 C CA . THR B 1 45 ? 53.050 24.456 8.872 1.00 17.17 9 THR B CA 1
ATOM 2267 C C . THR B 1 45 ? 51.652 24.953 8.675 1.00 18.39 9 THR B C 1
ATOM 2268 O O . THR B 1 45 ? 51.457 26.153 8.491 1.00 18.60 9 THR B O 1
ATOM 2272 N N . ALA B 1 46 ? 50.692 24.031 8.703 1.00 17.75 10 ALA B N 1
ATOM 2273 C CA . ALA B 1 46 ? 49.262 24.374 8.661 1.00 17.73 10 ALA B CA 1
ATOM 2274 C C . ALA B 1 46 ? 48.900 24.825 10.034 1.00 19.01 10 ALA B C 1
ATOM 2275 O O . ALA B 1 46 ? 48.578 24.029 10.906 1.00 19.68 10 ALA B O 1
ATOM 2277 N N . MET B 1 47 ? 48.995 26.137 10.246 1.00 19.91 11 MET B N 1
ATOM 2278 C CA . MET B 1 47 ? 48.767 26.712 11.557 1.00 19.31 11 MET B CA 1
ATOM 2279 C C . MET B 1 47 ? 47.349 26.605 12.023 1.00 18.05 11 MET B C 1
ATOM 2280 O O . MET B 1 47 ? 46.368 26.721 11.220 1.00 18.25 11 MET B O 1
ATOM 2285 N N . ILE B 1 48 ? 47.225 26.423 13.344 1.00 18.77 12 ILE B N 1
ATOM 2286 C CA . ILE B 1 48 ? 45.956 26.426 13.995 1.00 19.20 12 ILE B CA 1
ATOM 2287 C C . ILE B 1 48 ? 45.474 27.880 14.070 1.00 21.38 12 ILE B C 1
ATOM 2288 O O . ILE B 1 48 ? 46.267 28.827 13.868 1.00 19.79 12 ILE B O 1
ATOM 2293 N N . THR B 1 49 ? 44.158 28.015 14.295 1.00 21.11 13 THR B N 1
ATOM 2294 C CA . THR B 1 49 ? 43.506 29.282 14.525 1.00 22.13 13 THR B CA 1
ATOM 2295 C C . THR B 1 49 ? 43.085 29.372 15.998 1.00 24.32 13 THR B C 1
ATOM 2296 O O . THR B 1 49 ? 42.139 28.721 16.394 1.00 24.01 13 THR B O 1
ATOM 2300 N N . PRO B 1 50 ? 43.792 30.201 16.810 1.00 23.70 14 PRO B N 1
ATOM 2301 C CA . PRO B 1 50 ? 43.408 30.313 18.259 1.00 23.82 14 PRO B CA 1
ATOM 2302 C C . PRO B 1 50 ? 42.170 31.166 18.473 1.00 25.35 14 PRO B C 1
ATOM 2303 O O . PRO B 1 50 ? 41.968 32.169 17.775 1.00 28.54 14 PRO B O 1
ATOM 2307 N N . PHE B 1 51 ? 41.349 30.783 19.435 1.00 24.74 15 PHE B N 1
ATOM 2308 C CA . PHE B 1 51 ? 40.096 31.471 19.695 1.00 25.90 15 PHE B CA 1
ATOM 2309 C C . PHE B 1 51 ? 40.136 31.899 21.132 1.00 27.13 15 PHE B C 1
ATOM 2310 O O . PHE B 1 51 ? 40.702 31.218 21.942 1.00 24.89 15 PHE B O 1
ATOM 2318 N N . LYS B 1 52 ? 39.544 33.055 21.405 1.00 27.51 16 LYS B N 1
ATOM 2319 C CA . LYS B 1 52 ? 39.253 33.462 22.749 1.00 31.74 16 LYS B CA 1
ATOM 2320 C C . LYS B 1 52 ? 38.151 32.652 23.373 1.00 34.72 16 LYS B C 1
ATOM 2321 O O . LYS B 1 52 ? 37.451 31.877 22.705 1.00 35.07 16 LYS B O 1
ATOM 2327 N N . ALA B 1 53 ? 37.982 32.877 24.675 1.00 37.78 17 ALA B N 1
ATOM 2328 C CA . ALA B 1 53 ? 36.917 32.283 25.464 1.00 40.49 17 ALA B CA 1
ATOM 2329 C C . ALA B 1 53 ? 35.569 32.591 24.836 1.00 39.64 17 ALA B C 1
ATOM 2330 O O . ALA B 1 53 ? 34.750 31.711 24.723 1.00 48.15 17 ALA B O 1
ATOM 2332 N N . ASP B 1 54 ? 35.318 33.811 24.386 1.00 38.06 18 ASP B N 1
ATOM 2333 C CA . ASP B 1 54 ? 34.050 34.039 23.686 1.00 39.52 18 ASP B CA 1
ATOM 2334 C C . ASP B 1 54 ? 33.981 33.414 22.278 1.00 40.45 18 ASP B C 1
ATOM 2335 O O . ASP B 1 54 ? 32.978 33.556 21.603 1.00 41.94 18 ASP B O 1
ATOM 2340 N N . GLY B 1 55 ? 35.036 32.744 21.821 1.00 36.93 19 GLY B N 1
ATOM 2341 C CA . GLY B 1 55 ? 34.988 32.063 20.561 1.00 32.10 19 GLY B CA 1
ATOM 2342 C C . GLY B 1 55 ? 35.453 32.888 19.389 1.00 31.15 19 GLY B C 1
ATOM 2343 O O . GLY B 1 55 ? 35.557 32.367 18.276 1.00 29.57 19 GLY B O 1
ATOM 2344 N N . SER B 1 56 ? 35.707 34.182 19.592 1.00 30.41 20 SER B N 1
ATOM 2345 C CA . SER B 1 56 ? 36.280 35.011 18.559 1.00 28.56 20 SER B CA 1
ATOM 2346 C C . SER B 1 56 ? 37.758 34.645 18.293 1.00 25.50 20 SER B C 1
ATOM 2347 O O . SER B 1 56 ? 38.457 34.067 19.133 1.00 25.15 20 SER B O 1
ATOM 2350 N N . VAL B 1 57 ? 38.248 35.030 17.121 1.00 24.52 21 VAL B N 1
ATOM 2351 C CA . VAL B 1 57 ? 39.629 34.813 16.758 1.00 23.11 21 VAL B CA 1
ATOM 2352 C C . VAL B 1 57 ? 40.584 35.595 17.660 1.00 25.95 21 VAL B C 1
ATOM 2353 O O . VAL B 1 57 ? 40.414 36.817 17.868 1.00 25.13 21 VAL B O 1
ATOM 2357 N N . ASN B 1 58 ? 41.577 34.909 18.219 1.00 23.10 22 ASN B N 1
ATOM 2358 C CA . ASN B 1 58 ? 42.551 35.595 19.003 1.00 27.42 22 ASN B CA 1
ATOM 2359 C C . ASN B 1 58 ? 43.754 36.022 18.180 1.00 28.40 22 ASN B C 1
ATOM 2360 O O . ASN B 1 58 ? 44.780 35.326 18.184 1.00 25.11 22 ASN B O 1
ATOM 2365 N N . TYR B 1 59 ? 43.644 37.198 17.544 1.00 28.50 23 TYR B N 1
ATOM 2366 C CA . TYR B 1 59 ? 44.715 37.703 16.658 1.00 30.69 23 TYR B CA 1
ATOM 2367 C C . TYR B 1 59 ? 46.100 37.859 17.288 1.00 28.06 23 TYR B C 1
ATOM 2368 O O . TYR B 1 59 ? 47.119 37.648 16.624 1.00 26.12 23 TYR B O 1
ATOM 2377 N N . ALA B 1 60 ? 46.139 38.180 18.567 1.00 27.15 24 ALA B N 1
ATOM 2378 C CA . ALA B 1 60 ? 47.406 38.417 19.193 1.00 27.75 24 ALA B CA 1
ATOM 2379 C C . ALA B 1 60 ? 48.118 37.081 19.441 1.00 27.59 24 ALA B C 1
ATOM 2380 O O . ALA B 1 60 ? 49.336 36.961 19.290 1.00 27.14 24 ALA B O 1
ATOM 2382 N N . VAL B 1 61 ? 47.363 36.072 19.851 1.00 26.85 25 VAL B N 1
ATOM 2383 C CA . VAL B 1 61 ? 47.930 34.743 19.966 1.00 25.49 25 VAL B CA 1
ATOM 2384 C C . VAL B 1 61 ? 48.356 34.231 18.588 1.00 25.98 25 VAL B C 1
ATOM 2385 O O . VAL B 1 61 ? 49.429 33.647 18.455 1.00 26.45 25 VAL B O 1
ATOM 2389 N N . ALA B 1 62 ? 47.584 34.505 17.531 1.00 24.36 26 ALA B N 1
ATOM 2390 C CA . ALA B 1 62 ? 47.967 33.990 16.258 1.00 22.14 26 ALA B CA 1
ATOM 2391 C C . ALA B 1 62 ? 49.290 34.573 15.858 1.00 24.05 26 ALA B C 1
ATOM 2392 O O . ALA B 1 62 ? 50.151 33.870 15.338 1.00 23.23 26 ALA B O 1
ATOM 2394 N N . ALA B 1 63 ? 49.475 35.873 16.104 1.00 22.62 27 ALA B N 1
ATOM 2395 C CA . ALA B 1 63 ? 50.774 36.462 15.827 1.00 21.54 27 ALA B CA 1
ATOM 2396 C C . ALA B 1 63 ? 51.929 35.866 16.617 1.00 21.50 27 ALA B C 1
ATOM 2397 O O . ALA B 1 63 ? 52.991 35.662 16.067 1.00 21.83 27 ALA B O 1
ATOM 2399 N N . GLU B 1 64 ? 51.750 35.689 17.925 1.00 22.12 28 GLU B N 1
ATOM 2400 C CA . GLU B 1 64 ? 52.749 35.172 18.773 1.00 24.63 28 GLU B CA 1
ATOM 2401 C C . GLU B 1 64 ? 53.098 33.713 18.356 1.00 26.69 28 GLU B C 1
ATOM 2402 O O . GLU B 1 64 ? 54.263 33.296 18.335 1.00 21.45 28 GLU B O 1
ATOM 2408 N N . LEU B 1 65 ? 52.076 32.948 17.965 1.00 25.60 29 LEU B N 1
ATOM 2409 C CA . LEU B 1 65 ? 52.313 31.583 17.472 1.00 25.32 29 LEU B CA 1
ATOM 2410 C C . LEU B 1 65 ? 53.063 31.562 16.147 1.00 22.90 29 LEU B C 1
ATOM 2411 O O . LEU B 1 65 ? 54.023 30.816 15.979 1.00 22.31 29 LEU B O 1
ATOM 2416 N N . ALA B 1 66 ? 52.662 32.427 15.235 1.00 21.54 30 ALA B N 1
ATOM 2417 C CA . ALA B 1 66 ? 53.324 32.510 13.912 1.00 23.15 30 ALA B CA 1
ATOM 2418 C C . ALA B 1 66 ? 54.846 32.822 13.985 1.00 26.30 30 ALA B C 1
ATOM 2419 O O . ALA B 1 66 ? 55.673 32.152 13.339 1.00 24.65 30 ALA B O 1
ATOM 2421 N N . ALA B 1 67 ? 55.190 33.797 14.841 1.00 28.16 31 ALA B N 1
ATOM 2422 C CA . ALA B 1 67 ? 56.572 34.202 15.088 1.00 27.17 31 ALA B CA 1
ATOM 2423 C C . ALA B 1 67 ? 57.308 33.033 15.730 1.00 27.44 31 ALA B C 1
ATOM 2424 O O . ALA B 1 67 ? 58.423 32.735 15.412 1.00 25.35 31 ALA B O 1
ATOM 2426 N N . HIS B 1 68 ? 56.684 32.381 16.683 1.00 27.25 32 HIS B N 1
ATOM 2427 C CA . HIS B 1 68 ? 57.345 31.259 17.347 1.00 28.14 32 HIS B CA 1
ATOM 2428 C C . HIS B 1 68 ? 57.663 30.123 16.364 1.00 27.10 32 HIS B C 1
ATOM 2429 O O . HIS B 1 68 ? 58.768 29.531 16.348 1.00 23.89 32 HIS B O 1
ATOM 2436 N N . LEU B 1 69 ? 56.662 29.787 15.562 1.00 25.75 33 LEU B N 1
ATOM 2437 C CA . LEU B 1 69 ? 56.826 28.727 14.577 1.00 25.32 33 LEU B CA 1
ATOM 2438 C C . LEU B 1 69 ? 57.966 29.049 13.640 1.00 24.11 33 LEU B C 1
ATOM 2439 O O . LEU B 1 69 ? 58.835 28.188 13.394 1.00 18.68 33 LEU B O 1
ATOM 2444 N N . VAL B 1 70 ? 57.964 30.283 13.127 1.00 25.11 34 VAL B N 1
ATOM 2445 C CA . VAL B 1 70 ? 58.913 30.671 12.076 1.00 26.45 34 VAL B CA 1
ATOM 2446 C C . VAL B 1 70 ? 60.344 30.678 12.679 1.00 26.93 34 VAL B C 1
ATOM 2447 O O . VAL B 1 70 ? 61.346 30.473 11.966 1.00 25.27 34 VAL B O 1
ATOM 2451 N N . ASP B 1 71 ? 60.446 30.842 13.994 1.00 26.62 35 ASP B N 1
ATOM 2452 C CA . ASP B 1 71 ? 61.748 30.741 14.648 1.00 31.00 35 ASP B CA 1
ATOM 2453 C C . ASP B 1 71 ? 62.083 29.330 15.071 1.00 28.47 35 ASP B C 1
ATOM 2454 O O . ASP B 1 71 ? 63.147 29.125 15.635 1.00 27.91 35 ASP B O 1
ATOM 2459 N N . ASN B 1 72 ? 61.169 28.370 14.910 1.00 24.29 36 ASN B N 1
ATOM 2460 C CA . ASN B 1 72 ? 61.422 27.013 15.343 1.00 25.11 36 ASN B CA 1
ATOM 2461 C C . ASN B 1 72 ? 61.073 25.982 14.288 1.00 24.21 36 ASN B C 1
ATOM 2462 O O . ASN B 1 72 ? 60.386 25.002 14.568 1.00 27.85 36 ASN B O 1
ATOM 2467 N N . GLY B 1 73 ? 61.580 26.192 13.078 1.00 24.46 37 GLY B N 1
ATOM 2468 C CA . GLY B 1 73 ? 61.515 25.201 12.055 1.00 26.16 37 GLY B CA 1
ATOM 2469 C C . GLY B 1 73 ? 60.547 25.368 10.910 1.00 27.67 37 GLY B C 1
ATOM 2470 O O . GLY B 1 73 ? 60.638 24.630 9.938 1.00 27.44 37 GLY B O 1
ATOM 2471 N N . THR B 1 74 ? 59.594 26.282 11.014 1.00 25.92 38 THR B N 1
ATOM 2472 C CA . THR B 1 74 ? 58.674 26.477 9.924 1.00 23.86 38 THR B CA 1
ATOM 2473 C C . THR B 1 74 ? 59.256 27.410 8.866 1.00 24.86 38 THR B C 1
ATOM 2474 O O . THR B 1 74 ? 59.575 28.589 9.138 1.00 24.95 38 THR B O 1
ATOM 2478 N N . ASP B 1 75 ? 59.283 26.936 7.632 1.00 23.78 39 ASP B N 1
ATOM 2479 C CA . ASP B 1 75 ? 59.732 27.746 6.523 1.00 25.43 39 ASP B CA 1
ATOM 2480 C C . ASP B 1 75 ? 58.645 28.664 5.993 1.00 25.24 39 ASP B C 1
ATOM 2481 O O . ASP B 1 75 ? 58.919 29.782 5.590 1.00 24.25 39 ASP B O 1
ATOM 2486 N N . THR B 1 76 ? 57.431 28.123 5.945 1.00 23.39 40 THR B N 1
ATOM 2487 C CA . THR B 1 76 ? 56.293 28.781 5.356 1.00 23.73 40 THR B CA 1
ATOM 2488 C C . THR B 1 76 ? 55.044 28.428 6.176 1.00 22.15 40 THR B C 1
ATOM 2489 O O . THR B 1 76 ? 54.884 27.258 6.622 1.00 22.41 40 THR B O 1
ATOM 2493 N N . LEU B 1 77 ? 54.191 29.415 6.388 1.00 20.74 41 LEU B N 1
ATOM 2494 C CA . LEU B 1 77 ? 52.934 29.230 7.138 1.00 22.52 41 LEU B CA 1
ATOM 2495 C C . LEU B 1 77 ? 51.795 29.070 6.146 1.00 23.02 41 LEU B C 1
ATOM 2496 O O . LEU B 1 77 ? 51.672 29.874 5.240 1.00 22.54 41 LEU B O 1
ATOM 2501 N N . VAL B 1 78 ? 51.023 27.983 6.313 1.00 21.53 42 VAL B N 1
ATOM 2502 C CA . VAL B 1 78 ? 49.783 27.703 5.607 1.00 20.64 42 VAL B CA 1
ATOM 2503 C C . VAL B 1 78 ? 48.696 28.133 6.582 1.00 21.96 42 VAL B C 1
ATOM 2504 O O . VAL B 1 78 ? 48.533 27.520 7.622 1.00 20.07 42 VAL B O 1
ATOM 2508 N N . VAL B 1 79 ? 48.007 29.243 6.240 1.00 20.92 43 VAL B N 1
ATOM 2509 C CA . VAL B 1 79 ? 47.024 29.857 7.090 1.00 21.33 43 VAL B CA 1
ATOM 2510 C C . VAL B 1 79 ? 45.598 29.538 6.572 1.00 21.83 43 VAL B C 1
ATOM 2511 O O . VAL B 1 79 ? 45.305 29.602 5.336 1.00 19.46 43 VAL B O 1
ATOM 2515 N N . CYS B 1 80 ? 44.744 29.228 7.538 1.00 21.58 44 CYS B N 1
ATOM 2516 C CA . CYS B 1 80 ? 43.346 28.833 7.301 1.00 23.55 44 CYS B CA 1
ATOM 2517 C C . CYS B 1 80 ? 43.284 27.614 6.405 1.00 24.50 44 CYS B C 1
ATOM 2518 O O . CYS B 1 80 ? 42.524 27.559 5.442 1.00 23.40 44 CYS B O 1
ATOM 2521 N N . GLY B 1 81 ? 44.161 26.657 6.678 1.00 25.07 45 GLY B N 1
ATOM 2522 C CA . GLY B 1 81 ? 43.972 25.295 6.143 1.00 23.18 45 GLY B CA 1
ATOM 2523 C C . GLY B 1 81 ? 42.918 24.563 6.959 1.00 25.39 45 GLY B C 1
ATOM 2524 O O . GLY B 1 81 ? 42.128 25.164 7.726 1.00 25.09 45 GLY B O 1
ATOM 2525 N N . THR B 1 82 ? 42.931 23.241 6.835 1.00 24.15 46 THR B N 1
ATOM 2526 C CA . THR B 1 82 ? 42.051 22.406 7.555 1.00 23.45 46 THR B CA 1
ATOM 2527 C C . THR B 1 82 ? 42.371 22.511 9.041 1.00 21.28 46 THR B C 1
ATOM 2528 O O . THR B 1 82 ? 41.459 22.618 9.914 1.00 18.93 46 THR B O 1
ATOM 2532 N N . THR B 1 83 ? 43.657 22.466 9.315 1.00 17.25 47 THR B N 1
ATOM 2533 C CA . THR B 1 83 ? 44.138 22.563 10.694 1.00 19.11 47 THR B CA 1
ATOM 2534 C C . THR B 1 83 ? 43.779 23.919 11.327 1.00 17.98 47 THR B C 1
ATOM 2535 O O . THR B 1 83 ? 43.637 24.053 12.588 1.00 20.45 47 THR B O 1
ATOM 2539 N N . GLY B 1 84 ? 43.622 24.902 10.462 1.00 19.15 48 GLY B N 1
ATOM 2540 C CA . GLY B 1 84 ? 43.203 26.298 10.838 1.00 19.02 48 GLY B CA 1
ATOM 2541 C C . GLY B 1 84 ? 41.712 26.492 10.953 1.00 19.83 48 GLY B C 1
ATOM 2542 O O . GLY B 1 84 ? 41.226 27.604 11.124 1.00 20.28 48 GLY B O 1
ATOM 2543 N N . GLU B 1 85 ? 40.947 25.391 10.872 1.00 21.74 49 GLU B N 1
ATOM 2544 C CA . GLU B 1 85 ? 39.493 25.410 11.007 1.00 21.03 49 GLU B CA 1
ATOM 2545 C C . GLU B 1 85 ? 38.782 26.321 10.024 1.00 22.17 49 GLU B C 1
ATOM 2546 O O . GLU B 1 85 ? 37.746 26.867 10.290 1.00 20.79 49 GLU B O 1
ATOM 2552 N N . SER B 1 86 ? 39.334 26.384 8.838 1.00 23.16 50 SER B N 1
ATOM 2553 C CA . SER B 1 86 ? 38.734 27.053 7.735 1.00 23.85 50 SER B CA 1
ATOM 2554 C C . SER B 1 86 ? 37.207 26.889 7.581 1.00 23.96 50 SER B C 1
ATOM 2555 O O . SER B 1 86 ? 36.481 27.884 7.436 1.00 23.69 50 SER B O 1
ATOM 2558 N N . PRO B 1 87 ? 36.684 25.663 7.610 1.00 23.09 51 PRO B N 1
ATOM 2559 C CA . PRO B 1 87 ? 35.245 25.574 7.344 1.00 24.79 51 PRO B CA 1
ATOM 2560 C C . PRO B 1 87 ? 34.376 26.368 8.238 1.00 25.07 51 PRO B C 1
ATOM 2561 O O . PRO B 1 87 ? 33.290 26.736 7.805 1.00 27.02 51 PRO B O 1
ATOM 2565 N N . THR B 1 88 ? 34.810 26.612 9.495 1.00 23.49 52 THR B N 1
ATOM 2566 C CA . THR B 1 88 ? 33.966 27.314 10.445 1.00 23.82 52 THR B CA 1
ATOM 2567 C C . THR B 1 88 ? 34.373 28.807 10.603 1.00 25.28 52 THR B C 1
ATOM 2568 O O . THR B 1 88 ? 33.814 29.482 11.467 1.00 25.81 52 THR B O 1
ATOM 2572 N N . LEU B 1 89 ? 35.361 29.291 9.841 1.00 22.14 53 LEU B N 1
ATOM 2573 C CA . LEU B 1 89 ? 35.708 30.728 9.913 1.00 22.74 53 LEU B CA 1
ATOM 2574 C C . LEU B 1 89 ? 34.934 31.536 8.924 1.00 23.20 53 LEU B C 1
ATOM 2575 O O . LEU B 1 89 ? 34.673 31.059 7.882 1.00 23.53 53 LEU B O 1
ATOM 2580 N N . SER B 1 90 ? 34.688 32.822 9.191 1.00 23.96 54 SER B N 1
ATOM 2581 C CA . SER B 1 90 ? 34.061 33.688 8.181 1.00 25.10 54 SER B CA 1
ATOM 2582 C C . SER B 1 90 ? 35.173 34.138 7.268 1.00 25.83 54 SER B C 1
ATOM 2583 O O . SER B 1 90 ? 36.355 34.053 7.618 1.00 21.62 54 SER B O 1
ATOM 2586 N N . TRP B 1 91 ? 34.795 34.634 6.111 1.00 26.85 55 TRP B N 1
ATOM 2587 C CA . TRP B 1 91 ? 35.780 35.146 5.196 1.00 30.41 55 TRP B CA 1
ATOM 2588 C C . TRP B 1 91 ? 36.519 36.314 5.858 1.00 29.05 55 TRP B C 1
ATOM 2589 O O . TRP B 1 91 ? 37.731 36.483 5.683 1.00 27.36 55 TRP B O 1
ATOM 2600 N N . ASP B 1 92 ? 35.802 37.075 6.652 1.00 28.13 56 ASP B N 1
ATOM 2601 C CA . ASP B 1 92 ? 36.398 38.231 7.275 1.00 32.58 56 ASP B CA 1
ATOM 2602 C C . ASP B 1 92 ? 37.499 37.800 8.252 1.00 29.81 56 ASP B C 1
ATOM 2603 O O . ASP B 1 92 ? 38.565 38.447 8.381 1.00 27.60 56 ASP B O 1
ATOM 2608 N N . GLU B 1 93 ? 37.244 36.712 8.945 1.00 27.52 57 GLU B N 1
ATOM 2609 C CA . GLU B 1 93 ? 38.214 36.217 9.905 1.00 27.34 57 GLU B CA 1
ATOM 2610 C C . GLU B 1 93 ? 39.436 35.631 9.134 1.00 25.01 57 GLU B C 1
ATOM 2611 O O . GLU B 1 93 ? 40.577 35.856 9.496 1.00 21.70 57 GLU B O 1
ATOM 2617 N N . GLU B 1 94 ? 39.186 34.989 8.021 1.00 24.66 58 GLU B N 1
ATOM 2618 C CA . GLU B 1 94 ? 40.275 34.504 7.189 1.00 26.18 58 GLU B CA 1
ATOM 2619 C C . GLU B 1 94 ? 41.137 35.629 6.677 1.00 23.62 58 GLU B C 1
ATOM 2620 O O . GLU B 1 94 ? 42.346 35.547 6.769 1.00 22.18 58 GLU B O 1
ATOM 2626 N N . TYR B 1 95 ? 40.529 36.631 6.081 1.00 24.58 59 TYR B N 1
ATOM 2627 C CA . TYR B 1 95 ? 41.251 37.815 5.546 1.00 24.48 59 TYR B CA 1
ATOM 2628 C C . TYR B 1 95 ? 42.110 38.404 6.619 1.00 21.79 59 TYR B C 1
ATOM 2629 O O . TYR B 1 95 ? 43.275 38.677 6.391 1.00 24.53 59 TYR B O 1
ATOM 2638 N N . ASN B 1 96 ? 41.546 38.620 7.783 1.00 20.98 60 ASN B N 1
ATOM 2639 C CA . ASN B 1 96 ? 42.312 39.212 8.881 1.00 21.95 60 ASN B CA 1
ATOM 2640 C C . ASN B 1 96 ? 43.457 38.338 9.422 1.00 22.59 60 ASN B C 1
ATOM 2641 O O . ASN B 1 96 ? 44.504 38.828 9.872 1.00 19.91 60 ASN B O 1
ATOM 2646 N N . LEU B 1 97 ? 43.267 37.029 9.378 1.00 19.74 61 LEU B N 1
ATOM 2647 C CA . LEU B 1 97 ? 44.313 36.136 9.760 1.00 19.92 61 LEU B CA 1
ATOM 2648 C C . LEU B 1 97 ? 45.456 36.187 8.772 1.00 19.13 61 LEU B C 1
ATOM 2649 O O . LEU B 1 97 ? 46.610 36.182 9.206 1.00 18.93 61 LEU B O 1
ATOM 2654 N N . PHE B 1 98 ? 45.152 36.276 7.468 1.00 18.47 62 PHE B N 1
ATOM 2655 C CA . PHE B 1 98 ? 46.196 36.332 6.474 1.00 19.94 62 PHE B CA 1
ATOM 2656 C C . PHE B 1 98 ? 47.004 37.618 6.674 1.00 22.09 62 PHE B C 1
ATOM 2657 O O . PHE B 1 98 ? 48.254 37.591 6.654 1.00 20.62 62 PHE B O 1
ATOM 2665 N N . VAL B 1 99 ? 46.293 38.729 6.922 1.00 21.67 63 VAL B N 1
ATOM 2666 C CA . VAL B 1 99 ? 46.957 40.000 7.168 1.00 20.57 63 VAL B CA 1
ATOM 2667 C C . VAL B 1 99 ? 47.816 39.941 8.460 1.00 20.94 63 VAL B C 1
ATOM 2668 O O . VAL B 1 99 ? 48.972 40.364 8.472 1.00 21.28 63 VAL B O 1
ATOM 2672 N N . GLU B 1 100 ? 47.282 39.377 9.523 1.00 20.30 64 GLU B N 1
ATOM 2673 C CA . GLU B 1 100 ? 48.009 39.319 10.757 1.00 22.60 64 GLU B CA 1
ATOM 2674 C C . GLU B 1 100 ? 49.307 38.540 10.617 1.00 24.83 64 GLU B C 1
ATOM 2675 O O . GLU B 1 100 ? 50.354 38.945 11.101 1.00 21.98 64 GLU B O 1
ATOM 2681 N N . VAL B 1 101 ? 49.244 37.431 9.918 1.00 25.06 65 VAL B N 1
ATOM 2682 C CA . VAL B 1 101 ? 50.423 36.610 9.726 1.00 24.19 65 VAL B CA 1
ATOM 2683 C C . VAL B 1 101 ? 51.445 37.248 8.804 1.00 22.79 65 VAL B C 1
ATOM 2684 O O . VAL B 1 101 ? 52.631 37.211 9.105 1.00 20.01 65 VAL B O 1
ATOM 2688 N N . LEU B 1 102 ? 50.988 37.800 7.685 1.00 24.38 66 LEU B N 1
ATOM 2689 C CA . LEU B 1 102 ? 51.882 38.515 6.772 1.00 25.79 66 LEU B CA 1
ATOM 2690 C C . LEU B 1 102 ? 52.649 39.660 7.440 1.00 25.59 66 LEU B C 1
ATOM 2691 O O . LEU B 1 102 ? 53.842 39.916 7.128 1.00 22.43 66 LEU B O 1
ATOM 2696 N N . GLN B 1 103 ? 51.963 40.345 8.343 1.00 25.89 67 GLN B N 1
ATOM 2697 C CA . GLN B 1 103 ? 52.574 41.435 9.050 1.00 26.92 67 GLN B CA 1
ATOM 2698 C C . GLN B 1 103 ? 53.571 40.891 10.023 1.00 26.49 67 GLN B C 1
ATOM 2699 O O . GLN B 1 103 ? 54.602 41.487 10.196 1.00 24.85 67 GLN B O 1
ATOM 2705 N N . THR B 1 104 ? 53.239 39.777 10.652 1.00 26.83 68 THR B N 1
ATOM 2706 C CA . THR B 1 104 ? 54.070 39.168 11.658 1.00 25.96 68 THR B CA 1
ATOM 2707 C C . THR B 1 104 ? 55.312 38.547 11.101 1.00 26.90 68 THR B C 1
ATOM 2708 O O . THR B 1 104 ? 56.357 38.726 11.686 1.00 24.72 68 THR B O 1
ATOM 2712 N N . VAL B 1 105 ? 55.229 37.895 9.937 1.00 28.48 69 VAL B N 1
ATOM 2713 C CA . VAL B 1 105 ? 56.344 37.127 9.442 1.00 28.85 69 VAL B CA 1
ATOM 2714 C C . VAL B 1 105 ? 57.004 37.703 8.221 1.00 32.05 69 VAL B C 1
ATOM 2715 O O . VAL B 1 105 ? 57.892 37.087 7.679 1.00 26.29 69 VAL B O 1
ATOM 2719 N N . ALA B 1 106 ? 56.644 38.949 7.893 1.00 39.79 70 ALA B N 1
ATOM 2720 C CA . ALA B 1 106 ? 57.313 39.781 6.861 1.00 39.45 70 ALA B CA 1
ATOM 2721 C C . ALA B 1 106 ? 58.776 39.533 6.814 1.00 36.49 70 ALA B C 1
ATOM 2722 O O . ALA B 1 106 ? 59.467 39.624 7.865 1.00 32.50 70 ALA B O 1
ATOM 2724 N N . GLY B 1 107 ? 59.228 39.161 5.605 1.00 35.82 71 GLY B N 1
ATOM 2725 C CA . GLY B 1 107 ? 60.627 38.800 5.319 1.00 36.54 71 GLY B CA 1
ATOM 2726 C C . GLY B 1 107 ? 61.335 37.733 6.154 1.00 38.31 71 GLY B C 1
ATOM 2727 O O . GLY B 1 107 ? 62.529 37.760 6.236 1.00 51.54 71 GLY B O 1
ATOM 2728 N N . LYS B 1 108 ? 60.630 36.838 6.817 1.00 31.23 72 LYS B N 1
ATOM 2729 C CA . LYS B 1 108 ? 61.222 35.679 7.443 1.00 33.19 72 LYS B CA 1
ATOM 2730 C C . LYS B 1 108 ? 60.638 34.371 6.922 1.00 31.63 72 LYS B C 1
ATOM 2731 O O . LYS B 1 108 ? 61.269 33.364 7.019 1.00 30.65 72 LYS B O 1
ATOM 2737 N N . ALA B 1 109 ? 59.389 34.392 6.457 1.00 28.01 73 ALA B N 1
ATOM 2738 C CA . ALA B 1 109 ? 58.665 33.182 6.052 1.00 25.61 73 ALA B CA 1
ATOM 2739 C C . ALA B 1 109 ? 57.644 33.583 5.036 1.00 26.34 73 ALA B C 1
ATOM 2740 O O . ALA B 1 109 ? 57.120 34.704 5.081 1.00 24.28 73 ALA B O 1
ATOM 2742 N N . LYS B 1 110 ? 57.348 32.691 4.120 1.00 25.13 74 LYS B N 1
ATOM 2743 C CA . LYS B 1 110 ? 56.258 32.932 3.194 1.00 25.39 74 LYS B CA 1
ATOM 2744 C C . LYS B 1 110 ? 54.936 32.494 3.818 1.00 24.34 74 LYS B C 1
ATOM 2745 O O . LYS B 1 110 ? 54.916 31.808 4.853 1.00 25.29 74 LYS B O 1
ATOM 2751 N N . VAL B 1 111 ? 53.832 32.926 3.212 1.00 22.86 75 VAL B N 1
ATOM 2752 C CA . VAL B 1 111 ? 52.511 32.699 3.750 1.00 22.89 75 VAL B CA 1
ATOM 2753 C C . VAL B 1 111 ? 51.677 32.187 2.609 1.00 21.49 75 VAL B C 1
ATOM 2754 O O . VAL B 1 111 ? 51.536 32.860 1.600 1.00 24.25 75 VAL B O 1
ATOM 2758 N N . ILE B 1 112 ? 51.152 30.984 2.768 1.00 19.12 76 ILE B N 1
ATOM 2759 C CA . ILE B 1 112 ? 50.176 30.411 1.851 1.00 19.83 76 ILE B CA 1
ATOM 2760 C C . ILE B 1 112 ? 48.776 30.493 2.463 1.00 19.16 76 ILE B C 1
ATOM 2761 O O . ILE B 1 112 ? 48.560 30.186 3.631 1.00 17.74 76 ILE B O 1
ATOM 2766 N N . ALA B 1 113 ? 47.838 30.966 1.677 1.00 20.57 77 ALA B N 1
ATOM 2767 C CA . ALA B 1 113 ? 46.473 31.150 2.161 1.00 21.15 77 ALA B CA 1
ATOM 2768 C C . ALA B 1 113 ? 45.579 29.999 1.743 1.00 20.70 77 ALA B C 1
ATOM 2769 O O . ALA B 1 113 ? 45.418 29.688 0.539 1.00 21.74 77 ALA B O 1
ATOM 2771 N N . GLY B 1 114 ? 44.919 29.409 2.699 1.00 20.90 78 GLY B N 1
ATOM 2772 C CA . GLY B 1 114 ? 43.847 28.406 2.360 1.00 25.46 78 GLY B CA 1
ATOM 2773 C C . GLY B 1 114 ? 42.671 29.136 1.688 1.00 25.96 78 GLY B C 1
ATOM 2774 O O . GLY B 1 114 ? 42.009 29.934 2.313 1.00 28.44 78 GLY B O 1
ATOM 2775 N N . CYS B 1 115 ? 42.464 28.940 0.397 1.00 26.82 79 CYS B N 1
ATOM 2776 C CA . CYS B 1 115 ? 41.420 29.643 -0.347 1.00 27.78 79 CYS B CA 1
ATOM 2777 C C . CYS B 1 115 ? 40.486 28.736 -1.098 1.00 26.85 79 CYS B C 1
ATOM 2778 O O . CYS B 1 115 ? 39.739 29.222 -1.894 1.00 24.53 79 CYS B O 1
ATOM 2781 N N . GLY B 1 116 ? 40.537 27.417 -0.873 1.00 25.31 80 GLY B N 1
ATOM 2782 C CA . GLY B 1 116 ? 39.815 26.529 -1.727 1.00 24.34 80 GLY B CA 1
ATOM 2783 C C . GLY B 1 116 ? 38.386 26.337 -1.325 1.00 24.31 80 GLY B C 1
ATOM 2784 O O . GLY B 1 116 ? 37.992 26.769 -0.262 1.00 24.10 80 GLY B O 1
ATOM 2785 N N . SER B 1 117 ? 37.601 25.702 -2.186 1.00 23.13 81 SER B N 1
ATOM 2786 C CA . SER B 1 117 ? 36.170 25.523 -1.948 1.00 21.32 81 SER B CA 1
ATOM 2787 C C . SER B 1 117 ? 35.652 24.461 -2.855 1.00 21.86 81 SER B C 1
ATOM 2788 O O . SER B 1 117 ? 36.304 24.099 -3.828 1.00 22.29 81 SER B O 1
ATOM 2791 N N . ASN B 1 118 ? 34.437 23.998 -2.590 1.00 22.83 82 ASN B N 1
ATOM 2792 C CA . ASN B 1 118 ? 33.809 23.075 -3.533 1.00 22.83 82 ASN B CA 1
ATOM 2793 C C . ASN B 1 118 ? 32.965 23.779 -4.585 1.00 22.74 82 ASN B C 1
ATOM 2794 O O . ASN B 1 118 ? 32.328 23.157 -5.404 1.00 22.98 82 ASN B O 1
ATOM 2799 N N . SER B 1 119 ? 32.954 25.118 -4.503 1.00 22.04 83 SER B N 1
ATOM 2800 C CA . SER B 1 119 ? 32.468 25.981 -5.502 1.00 21.26 83 SER B CA 1
ATOM 2801 C C . SER B 1 119 ? 33.648 26.707 -6.177 1.00 21.82 83 SER B C 1
ATOM 2802 O O . SER B 1 119 ? 34.496 27.261 -5.511 1.00 21.71 83 SER B O 1
ATOM 2805 N N . THR B 1 120 ? 33.703 26.681 -7.504 1.00 20.90 84 THR B N 1
ATOM 2806 C CA . THR B 1 120 ? 34.834 27.220 -8.211 1.00 22.87 84 THR B CA 1
ATOM 2807 C C . THR B 1 120 ? 34.817 28.742 -8.096 1.00 24.12 84 THR B C 1
ATOM 2808 O O . THR B 1 120 ? 35.842 29.434 -7.862 1.00 18.78 84 THR B O 1
ATOM 2812 N N . LYS B 1 121 ? 33.626 29.276 -8.200 1.00 23.93 85 LYS B N 1
ATOM 2813 C CA . LYS B 1 121 ? 33.486 30.716 -8.108 1.00 26.55 85 LYS B CA 1
ATOM 2814 C C . LYS B 1 121 ? 33.931 31.272 -6.732 1.00 24.66 85 LYS B C 1
ATOM 2815 O O . LYS B 1 121 ? 34.531 32.372 -6.643 1.00 22.20 85 LYS B O 1
ATOM 2821 N N . GLU B 1 122 ? 33.600 30.547 -5.661 1.00 22.76 86 GLU B N 1
ATOM 2822 C CA . GLU B 1 122 ? 34.032 30.961 -4.342 1.00 22.80 86 GLU B CA 1
ATOM 2823 C C . GLU B 1 122 ? 35.549 30.860 -4.199 1.00 21.91 86 GLU B C 1
ATOM 2824 O O . GLU B 1 122 ? 36.158 31.752 -3.673 1.00 19.92 86 GLU B O 1
ATOM 2830 N N . ALA B 1 123 ? 36.151 29.782 -4.674 1.00 19.70 87 ALA B N 1
ATOM 2831 C CA . ALA B 1 123 ? 37.595 29.723 -4.618 1.00 21.33 87 ALA B CA 1
ATOM 2832 C C . ALA B 1 123 ? 38.278 30.857 -5.363 1.00 22.55 87 ALA B C 1
ATOM 2833 O O . ALA B 1 123 ? 39.313 31.389 -4.914 1.00 21.81 87 ALA B O 1
ATOM 2835 N N . ILE B 1 124 ? 37.738 31.220 -6.515 1.00 25.17 88 ILE B N 1
ATOM 2836 C CA . ILE B 1 124 ? 38.362 32.232 -7.323 1.00 25.14 88 ILE B CA 1
ATOM 2837 C C . ILE B 1 124 ? 38.296 33.553 -6.617 1.00 24.34 88 ILE B C 1
ATOM 2838 O O . ILE B 1 124 ? 39.277 34.304 -6.613 1.00 24.04 88 ILE B O 1
ATOM 2843 N N . ALA B 1 125 ? 37.142 33.824 -6.024 1.00 23.73 89 ALA B N 1
ATOM 2844 C CA . ALA B 1 125 ? 36.913 35.068 -5.322 1.00 24.12 89 ALA B CA 1
ATOM 2845 C C . ALA B 1 125 ? 37.897 35.228 -4.166 1.00 25.65 89 ALA B C 1
ATOM 2846 O O . ALA B 1 125 ? 38.523 36.301 -3.992 1.00 21.73 89 ALA B O 1
ATOM 2848 N N . ALA B 1 126 ? 38.043 34.164 -3.396 1.00 22.67 90 ALA B N 1
ATOM 2849 C CA . ALA B 1 126 ? 38.958 34.130 -2.256 1.00 23.88 90 ALA B CA 1
ATOM 2850 C C . ALA B 1 126 ? 40.406 34.300 -2.716 1.00 25.18 90 ALA B C 1
ATOM 2851 O O . ALA B 1 126 ? 41.136 35.077 -2.130 1.00 28.16 90 ALA B O 1
ATOM 2853 N N . THR B 1 127 ? 40.787 33.649 -3.818 1.00 27.33 91 THR B N 1
ATOM 2854 C CA . THR B 1 127 ? 42.148 33.673 -4.291 1.00 25.09 91 THR B CA 1
ATOM 2855 C C . THR B 1 127 ? 42.517 35.097 -4.712 1.00 25.46 91 THR B C 1
ATOM 2856 O O . THR B 1 127 ? 43.607 35.574 -4.397 1.00 21.92 91 THR B O 1
ATOM 2860 N N . GLN B 1 128 ? 41.603 35.742 -5.416 1.00 25.12 92 GLN B N 1
ATOM 2861 C CA . GLN B 1 128 ? 41.791 37.133 -5.886 1.00 26.54 92 GLN B CA 1
ATOM 2862 C C . GLN B 1 128 ? 41.996 38.084 -4.715 1.00 27.67 92 GLN B C 1
ATOM 2863 O O . GLN B 1 128 ? 42.894 38.937 -4.733 1.00 29.74 92 GLN B O 1
ATOM 2869 N N . LYS B 1 129 ? 41.180 37.924 -3.681 1.00 27.55 93 LYS B N 1
ATOM 2870 C CA . LYS B 1 129 ? 41.284 38.779 -2.503 1.00 28.95 93 LYS B CA 1
ATOM 2871 C C . LYS B 1 129 ? 42.571 38.549 -1.771 1.00 28.42 93 LYS B C 1
ATOM 2872 O O . LYS B 1 129 ? 43.255 39.532 -1.430 1.00 24.32 93 LYS B O 1
ATOM 2878 N N . ALA B 1 130 ? 42.948 37.276 -1.595 1.00 24.09 94 ALA B N 1
ATOM 2879 C CA . ALA B 1 130 ? 44.239 36.979 -1.014 1.00 24.73 94 ALA B CA 1
ATOM 2880 C C . ALA B 1 130 ? 45.428 37.481 -1.823 1.00 24.41 94 ALA B C 1
ATOM 2881 O O . ALA B 1 130 ? 46.395 37.907 -1.214 1.00 25.30 94 ALA B O 1
ATOM 2883 N N . ALA B 1 131 ? 45.359 37.439 -3.162 1.00 20.45 95 ALA B N 1
ATOM 2884 C CA . ALA B 1 131 ? 46.404 37.905 -3.994 1.00 21.67 95 ALA B CA 1
ATOM 2885 C C . ALA B 1 131 ? 46.777 39.373 -3.710 1.00 22.13 95 ALA B C 1
ATOM 2886 O O . ALA B 1 131 ? 47.965 39.721 -3.605 1.00 23.43 95 ALA B O 1
ATOM 2888 N N . LYS B 1 132 ? 45.773 40.187 -3.480 1.00 22.74 96 LYS B N 1
ATOM 2889 C CA . LYS B 1 132 ? 45.937 41.634 -3.391 1.00 27.05 96 LYS B CA 1
ATOM 2890 C C . LYS B 1 132 ? 46.619 42.031 -2.075 1.00 29.00 96 LYS B C 1
ATOM 2891 O O . LYS B 1 132 ? 47.393 42.985 -2.065 1.00 30.21 96 LYS B O 1
ATOM 2897 N N . ILE B 1 133 ? 46.351 41.296 -0.991 1.00 24.20 97 ILE B N 1
ATOM 2898 C CA . ILE B 1 133 ? 46.984 41.596 0.252 1.00 26.28 97 ILE B CA 1
ATOM 2899 C C . ILE B 1 133 ? 48.410 41.035 0.411 1.00 24.90 97 ILE B C 1
ATOM 2900 O O . ILE B 1 133 ? 49.023 41.269 1.443 1.00 26.43 97 ILE B O 1
ATOM 2905 N N . GLY B 1 134 ? 48.917 40.304 -0.570 1.00 24.28 98 GLY B N 1
ATOM 2906 C CA . GLY B 1 134 ? 50.321 39.914 -0.578 1.00 24.40 98 GLY B CA 1
ATOM 2907 C C . GLY B 1 134 ? 50.679 38.444 -0.267 1.00 28.22 98 GLY B C 1
ATOM 2908 O O . GLY B 1 134 ? 51.864 38.129 0.068 1.00 28.48 98 GLY B O 1
ATOM 2909 N N . VAL B 1 135 ? 49.695 37.527 -0.303 1.00 24.40 99 VAL B N 1
ATOM 2910 C CA . VAL B 1 135 ? 50.062 36.154 0.061 1.00 21.08 99 VAL B CA 1
ATOM 2911 C C . VAL B 1 135 ? 50.994 35.638 -1.006 1.00 21.05 99 VAL B C 1
ATOM 2912 O O . VAL B 1 135 ? 50.934 36.057 -2.193 1.00 20.87 99 VAL B O 1
ATOM 2916 N N . HIS B 1 136 ? 51.841 34.690 -0.615 1.00 22.19 100 HIS B N 1
ATOM 2917 C CA . HIS B 1 136 ? 52.795 34.117 -1.567 1.00 24.84 100 HIS B CA 1
ATOM 2918 C C . HIS B 1 136 ? 52.316 32.892 -2.325 1.00 24.87 100 HIS B C 1
ATOM 2919 O O . HIS B 1 136 ? 52.979 32.425 -3.221 1.00 24.46 100 HIS B O 1
ATOM 2926 N N . GLY B 1 137 ? 51.134 32.414 -1.980 1.00 24.26 101 GLY B N 1
ATOM 2927 C CA . GLY B 1 137 ? 50.494 31.321 -2.707 1.00 23.52 101 GLY B CA 1
ATOM 2928 C C . GLY B 1 137 ? 49.163 30.978 -2.095 1.00 21.48 101 GLY B C 1
ATOM 2929 O O . GLY B 1 137 ? 48.821 31.534 -1.037 1.00 20.80 101 GLY B O 1
ATOM 2930 N N . THR B 1 138 ? 48.420 30.056 -2.724 1.00 22.10 102 THR B N 1
ATOM 2931 C CA . THR B 1 138 ? 47.202 29.508 -2.121 1.00 22.86 102 THR B CA 1
ATOM 2932 C C . THR B 1 138 ? 47.248 27.966 -2.096 1.00 21.72 102 THR B C 1
ATOM 2933 O O . THR B 1 138 ? 47.881 27.343 -2.956 1.00 22.26 102 THR B O 1
ATOM 2937 N N . LEU B 1 139 ? 46.613 27.428 -1.065 1.00 19.51 103 LEU B N 1
ATOM 2938 C CA . LEU B 1 139 ? 46.377 26.017 -0.898 1.00 21.96 103 LEU B CA 1
ATOM 2939 C C . LEU B 1 139 ? 44.932 25.795 -1.361 1.00 21.53 103 LEU B C 1
ATOM 2940 O O . LEU B 1 139 ? 44.047 26.445 -0.816 1.00 23.77 103 LEU B O 1
ATOM 2945 N N . GLN B 1 140 ? 44.747 24.887 -2.340 1.00 18.32 104 GLN B N 1
ATOM 2946 C CA . GLN B 1 140 ? 43.481 24.628 -3.001 1.00 18.60 104 GLN B CA 1
ATOM 2947 C C . GLN B 1 140 ? 43.090 23.162 -2.852 1.00 20.45 104 GLN B C 1
ATOM 2948 O O . GLN B 1 140 ? 43.644 22.296 -3.534 1.00 19.39 104 GLN B O 1
ATOM 2954 N N . VAL B 1 141 ? 42.230 22.913 -1.861 1.00 18.64 105 VAL B N 1
ATOM 2955 C CA . VAL B 1 141 ? 41.666 21.630 -1.653 1.00 19.81 105 VAL B CA 1
ATOM 2956 C C . VAL B 1 141 ? 40.814 21.168 -2.822 1.00 19.09 105 VAL B C 1
ATOM 2957 O O . VAL B 1 141 ? 40.118 21.936 -3.444 1.00 19.68 105 VAL B O 1
ATOM 2961 N N . VAL B 1 142 ? 40.908 19.888 -3.131 1.00 18.33 106 VAL B N 1
ATOM 2962 C CA . VAL B 1 142 ? 39.962 19.227 -4.020 1.00 17.95 106 VAL B CA 1
ATOM 2963 C C . VAL B 1 142 ? 38.526 19.445 -3.457 1.00 17.06 106 VAL B C 1
ATOM 2964 O O . VAL B 1 142 ? 38.263 19.327 -2.271 1.00 17.16 106 VAL B O 1
ATOM 2968 N N . PRO B 1 143 ? 37.620 19.889 -4.292 1.00 18.33 107 PRO B N 1
ATOM 2969 C CA . PRO B 1 143 ? 36.193 20.044 -3.898 1.00 18.29 107 PRO B CA 1
ATOM 2970 C C . PRO B 1 143 ? 35.690 18.855 -3.107 1.00 17.62 107 PRO B C 1
ATOM 2971 O O . PRO B 1 143 ? 35.825 17.698 -3.527 1.00 18.91 107 PRO B O 1
ATOM 2975 N N . TYR B 1 144 ? 35.301 19.160 -1.865 1.00 17.89 108 TYR B N 1
ATOM 2976 C CA . TYR B 1 144 ? 34.783 18.215 -0.952 1.00 17.66 108 TYR B CA 1
ATOM 2977 C C . TYR B 1 144 ? 33.251 18.068 -1.208 1.00 18.07 108 TYR B C 1
ATOM 2978 O O . TYR B 1 144 ? 32.562 19.027 -1.662 1.00 18.05 108 TYR B O 1
ATOM 2987 N N . TYR B 1 145 ? 32.777 16.857 -0.929 1.00 18.45 109 TYR B N 1
ATOM 2988 C CA . TYR B 1 145 ? 31.322 16.540 -0.773 1.00 20.42 109 TYR B CA 1
ATOM 2989 C C . TYR B 1 145 ? 30.589 16.362 -2.097 1.00 19.36 109 TYR B C 1
ATOM 2990 O O . TYR B 1 145 ? 29.838 15.388 -2.241 1.00 22.18 109 TYR B O 1
ATOM 2999 N N . ASN B 1 146 ? 30.815 17.228 -3.059 1.00 19.26 110 ASN B N 1
ATOM 3000 C CA . ASN B 1 146 ? 30.193 17.077 -4.380 1.00 20.57 110 ASN B CA 1
ATOM 3001 C C . ASN B 1 146 ? 30.843 16.116 -5.395 1.00 19.94 110 ASN B C 1
ATOM 3002 O O . ASN B 1 146 ? 30.249 15.854 -6.450 1.00 19.75 110 ASN B O 1
ATOM 3007 N N . LYS B 1 147 ? 32.023 15.583 -5.096 1.00 21.79 111 LYS B N 1
ATOM 3008 C CA . LYS B 1 147 ? 32.669 14.541 -5.906 1.00 19.84 111 LYS B CA 1
ATOM 3009 C C . LYS B 1 147 ? 32.760 14.817 -7.389 1.00 18.83 111 LYS B C 1
ATOM 3010 O O . LYS B 1 147 ? 32.343 14.000 -8.214 1.00 16.33 111 LYS B O 1
ATOM 3016 N N . PRO B 1 148 ? 33.313 15.972 -7.752 1.00 20.54 112 PRO B N 1
ATOM 3017 C CA . PRO B 1 148 ? 33.507 16.194 -9.203 1.00 21.59 112 PRO B CA 1
ATOM 3018 C C . PRO B 1 148 ? 34.301 15.094 -9.905 1.00 22.09 112 PRO B C 1
ATOM 3019 O O . PRO B 1 148 ? 35.256 14.618 -9.360 1.00 20.35 112 PRO B O 1
ATOM 3023 N N . PRO B 1 149 ? 33.916 14.715 -11.139 1.00 23.85 113 PRO B N 1
ATOM 3024 C CA . PRO B 1 149 ? 34.757 13.839 -11.957 1.00 24.52 113 PRO B CA 1
ATOM 3025 C C . PRO B 1 149 ? 36.078 14.523 -12.291 1.00 23.01 113 PRO B C 1
ATOM 3026 O O . PRO B 1 149 ? 36.195 15.728 -12.189 1.00 21.11 113 PRO B O 1
ATOM 3030 N N . GLN B 1 150 ? 37.018 13.749 -12.811 1.00 23.92 114 GLN B N 1
ATOM 3031 C CA . GLN B 1 150 ? 38.331 14.291 -13.060 1.00 21.97 114 GLN B CA 1
ATOM 3032 C C . GLN B 1 150 ? 38.304 15.478 -13.997 1.00 21.05 114 GLN B C 1
ATOM 3033 O O . GLN B 1 150 ? 39.108 16.388 -13.825 1.00 18.30 114 GLN B O 1
ATOM 3039 N N . ALA B 1 151 ? 37.430 15.469 -14.999 1.00 20.32 115 ALA B N 1
ATOM 3040 C CA . ALA B 1 151 ? 37.390 16.558 -15.956 1.00 21.45 115 ALA B CA 1
ATOM 3041 C C . ALA B 1 151 ? 36.987 17.862 -15.265 1.00 21.09 115 ALA B C 1
ATOM 3042 O O . ALA B 1 151 ? 37.482 18.945 -15.586 1.00 21.46 115 ALA B O 1
ATOM 3044 N N . GLY B 1 152 ? 36.061 17.764 -14.326 1.00 21.56 116 GLY B N 1
ATOM 3045 C CA . GLY B 1 152 ? 35.600 18.933 -13.612 1.00 21.75 116 GLY B CA 1
ATOM 3046 C C . GLY B 1 152 ? 36.651 19.400 -12.625 1.00 22.60 116 GLY B C 1
ATOM 3047 O O . GLY B 1 152 ? 36.776 20.581 -12.426 1.00 20.78 116 GLY B O 1
ATOM 3048 N N . LEU B 1 153 ? 37.403 18.474 -12.025 1.00 20.42 117 LEU B N 1
ATOM 3049 C CA . LEU B 1 153 ? 38.518 18.825 -11.157 1.00 22.29 117 LEU B CA 1
ATOM 3050 C C . LEU B 1 153 ? 39.603 19.556 -11.956 1.00 23.34 117 LEU B C 1
ATOM 3051 O O . LEU B 1 153 ? 40.092 20.616 -11.524 1.00 22.83 117 LEU B O 1
ATOM 3056 N N . TYR B 1 154 ? 39.915 19.052 -13.147 1.00 21.92 118 TYR B N 1
ATOM 3057 C CA . TYR B 1 154 ? 40.846 19.770 -14.002 1.00 21.70 118 TYR B CA 1
ATOM 3058 C C . TYR B 1 154 ? 40.389 21.230 -14.228 1.00 21.47 118 TYR B C 1
ATOM 3059 O O . TYR B 1 154 ? 41.167 22.184 -14.068 1.00 21.44 118 TYR B O 1
ATOM 3068 N N . GLN B 1 155 ? 39.132 21.429 -14.561 1.00 21.85 119 GLN B N 1
ATOM 3069 C CA . GLN B 1 155 ? 38.671 22.779 -14.877 1.00 25.33 119 GLN B CA 1
ATOM 3070 C C . GLN B 1 155 ? 38.643 23.717 -13.688 1.00 21.72 119 GLN B C 1
ATOM 3071 O O . GLN B 1 155 ? 38.850 24.914 -13.801 1.00 22.15 119 GLN B O 1
ATOM 3077 N N . HIS B 1 156 ? 38.233 23.171 -12.548 1.00 21.29 120 HIS B N 1
ATOM 3078 C CA . HIS B 1 156 ? 38.231 23.885 -11.298 1.00 19.17 120 HIS B CA 1
ATOM 3079 C C . HIS B 1 156 ? 39.621 24.450 -11.051 1.00 19.74 120 HIS B C 1
ATOM 3080 O O . HIS B 1 156 ? 39.769 25.682 -10.860 1.00 17.65 120 HIS B O 1
ATOM 3087 N N . PHE B 1 157 ? 40.644 23.586 -11.029 1.00 18.97 121 PHE B N 1
ATOM 3088 C CA . PHE B 1 157 ? 42.005 24.094 -10.675 1.00 19.03 121 PHE B CA 1
ATOM 3089 C C . PHE B 1 157 ? 42.600 24.977 -11.754 1.00 20.21 121 PHE B C 1
ATOM 3090 O O . PHE B 1 157 ? 43.232 25.978 -11.455 1.00 18.67 121 PHE B O 1
ATOM 3098 N N . GLN B 1 158 ? 42.299 24.657 -13.015 1.00 20.86 122 GLN B N 1
ATOM 3099 C CA . GLN B 1 158 ? 42.697 25.492 -14.091 1.00 21.62 122 GLN B CA 1
ATOM 3100 C C . GLN B 1 158 ? 42.132 26.889 -13.956 1.00 24.19 122 GLN B C 1
ATOM 3101 O O . GLN B 1 158 ? 42.825 27.860 -14.197 1.00 21.47 122 GLN B O 1
ATOM 3107 N N . ALA B 1 159 ? 40.864 27.001 -13.569 1.00 23.54 123 ALA B N 1
ATOM 3108 C CA . ALA B 1 159 ? 40.215 28.283 -13.543 1.00 21.19 123 ALA B CA 1
ATOM 3109 C C . ALA B 1 159 ? 40.779 29.120 -12.416 1.00 21.55 123 ALA B C 1
ATOM 3110 O O . ALA B 1 159 ? 40.944 30.321 -12.539 1.00 20.31 123 ALA B O 1
ATOM 3112 N N . ILE B 1 160 ? 41.023 28.491 -11.262 1.00 23.52 124 ILE B N 1
ATOM 3113 C CA . ILE B 1 160 ? 41.612 29.190 -10.150 1.00 22.04 124 ILE B CA 1
ATOM 3114 C C . ILE B 1 160 ? 43.045 29.680 -10.534 1.00 24.12 124 ILE B C 1
ATOM 3115 O O . ILE B 1 160 ? 43.399 30.843 -10.290 1.00 24.48 124 ILE B O 1
ATOM 3120 N N . ALA B 1 161 ? 43.837 28.810 -11.139 1.00 24.11 125 ALA B N 1
ATOM 3121 C CA . ALA B 1 161 ? 45.213 29.155 -11.566 1.00 26.76 125 ALA B CA 1
ATOM 3122 C C . ALA B 1 161 ? 45.194 30.373 -12.438 1.00 27.14 125 ALA B C 1
ATOM 3123 O O . ALA B 1 161 ? 45.994 31.269 -12.238 1.00 25.28 125 ALA B O 1
ATOM 3125 N N . GLN B 1 162 ? 44.277 30.363 -13.403 1.00 28.43 126 GLN B N 1
ATOM 3126 C CA . GLN B 1 162 ? 44.160 31.422 -14.416 1.00 31.36 126 GLN B CA 1
ATOM 3127 C C . GLN B 1 162 ? 43.579 32.705 -13.872 1.00 31.96 126 GLN B C 1
ATOM 3128 O O . GLN B 1 162 ? 43.888 33.759 -14.375 1.00 27.33 126 GLN B O 1
ATOM 3134 N N . ALA B 1 163 ? 42.768 32.632 -12.819 1.00 31.54 127 ALA B N 1
ATOM 3135 C CA . ALA B 1 163 ? 42.285 33.860 -12.179 1.00 32.71 127 ALA B CA 1
ATOM 3136 C C . ALA B 1 163 ? 43.432 34.719 -11.585 1.00 35.66 127 ALA B C 1
ATOM 3137 O O . ALA B 1 163 ? 43.284 35.911 -11.531 1.00 28.96 127 ALA B O 1
ATOM 3139 N N . CYS B 1 164 ? 44.540 34.118 -11.128 1.00 34.99 128 CYS B N 1
ATOM 3140 C CA . CYS B 1 164 ? 45.734 34.873 -10.645 1.00 31.85 128 CYS B CA 1
ATOM 3141 C C . CYS B 1 164 ? 46.968 34.157 -11.125 1.00 28.20 128 CYS B C 1
ATOM 3142 O O . 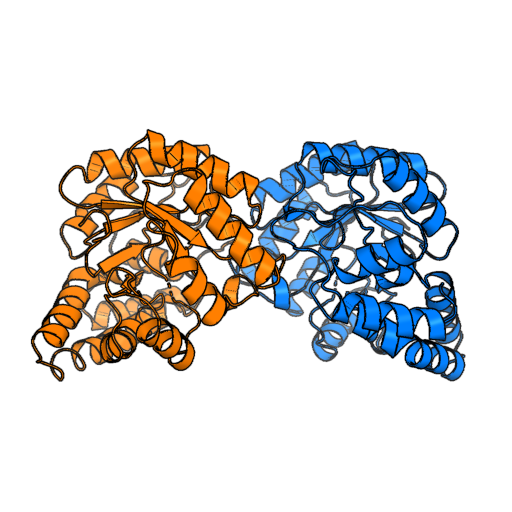CYS B 1 164 ? 47.633 33.441 -10.381 1.00 25.89 128 CYS B O 1
ATOM 3145 N N . PRO B 1 165 ? 47.260 34.316 -12.401 1.00 26.84 129 PRO B N 1
ATOM 3146 C CA . PRO B 1 165 ? 48.237 33.466 -13.063 1.00 28.17 129 PRO B CA 1
ATOM 3147 C C . PRO B 1 165 ? 49.660 33.590 -12.515 1.00 29.41 129 PRO B C 1
ATOM 3148 O O . PRO B 1 165 ? 50.448 32.681 -12.725 1.00 29.87 129 PRO B O 1
ATOM 3152 N N . ASP B 1 166 ? 49.960 34.667 -11.769 1.00 29.24 130 ASP B N 1
ATOM 3153 C CA . ASP B 1 166 ? 51.247 34.850 -11.135 1.00 30.13 130 ASP B CA 1
ATOM 3154 C C . ASP B 1 166 ? 51.316 34.374 -9.686 1.00 30.48 130 ASP B C 1
ATOM 3155 O O . ASP B 1 166 ? 52.356 34.463 -9.045 1.00 28.71 130 ASP B O 1
ATOM 3160 N N . LEU B 1 167 ? 50.220 33.886 -9.147 1.00 26.20 131 LEU B N 1
ATOM 3161 C CA . LEU B 1 167 ? 50.210 33.489 -7.749 1.00 23.43 131 LEU B CA 1
ATOM 3162 C C . LEU B 1 167 ? 50.397 31.948 -7.662 1.00 22.84 131 LEU B C 1
ATOM 3163 O O . LEU B 1 167 ? 49.560 31.209 -8.178 1.00 20.83 131 LEU B O 1
ATOM 3168 N N . PRO B 1 168 ? 51.466 31.473 -7.024 1.00 18.88 132 PRO B N 1
ATOM 3169 C CA . PRO B 1 168 ? 51.582 30.028 -6.908 1.00 20.34 132 PRO B CA 1
ATOM 3170 C C . PRO B 1 168 ? 50.381 29.347 -6.308 1.00 21.23 132 PRO B C 1
ATOM 3171 O O . PRO B 1 168 ? 49.749 29.859 -5.382 1.00 24.40 132 PRO B O 1
ATOM 3175 N N . LEU B 1 169 ? 50.123 28.145 -6.801 1.00 20.95 133 LEU B N 1
ATOM 3176 C CA . LEU B 1 169 ? 48.971 27.367 -6.396 1.00 20.21 133 LEU B CA 1
ATOM 3177 C C . LEU B 1 169 ? 49.395 25.958 -6.035 1.00 21.24 133 LEU B C 1
ATOM 3178 O O . LEU B 1 169 ? 50.016 25.290 -6.831 1.00 20.31 133 LEU B O 1
ATOM 3183 N N . LEU B 1 170 ? 49.102 25.556 -4.793 1.00 20.72 134 LEU B N 1
ATOM 3184 C CA . LEU B 1 170 ? 49.408 24.228 -4.274 1.00 22.18 134 LEU B CA 1
ATOM 3185 C C . LEU B 1 170 ? 48.084 23.434 -4.195 1.00 20.29 134 LEU B C 1
ATOM 3186 O O . LEU B 1 170 ? 47.163 23.813 -3.499 1.00 18.35 134 LEU B O 1
ATOM 3191 N N . LEU B 1 171 ? 48.022 22.368 -4.955 1.00 21.02 135 LEU B N 1
ATOM 3192 C CA . LEU B 1 171 ? 46.910 21.440 -4.940 1.00 19.58 135 LEU B CA 1
ATOM 3193 C C . LEU B 1 171 ? 46.922 20.704 -3.643 1.00 20.01 135 LEU B C 1
ATOM 3194 O O . LEU B 1 171 ? 47.969 20.498 -3.087 1.00 21.91 135 LEU B O 1
ATOM 3199 N N . TYR B 1 172 ? 45.748 20.302 -3.151 1.00 19.88 136 TYR B N 1
ATOM 3200 C CA . TYR B 1 172 ? 45.656 19.558 -1.875 1.00 18.19 136 TYR B CA 1
ATOM 3201 C C . TYR B 1 172 ? 44.700 18.429 -2.016 1.00 18.06 136 TYR B C 1
ATOM 3202 O O . TYR B 1 172 ? 43.484 18.651 -2.152 1.00 19.86 136 TYR B O 1
ATOM 3211 N N . ASN B 1 173 ? 45.227 17.220 -2.053 1.00 17.07 137 ASN B N 1
ATOM 3212 C CA . ASN B 1 173 ? 44.447 15.977 -2.225 1.00 17.83 137 ASN B CA 1
ATOM 3213 C C . ASN B 1 173 ? 44.290 15.249 -0.907 1.00 18.48 137 ASN B C 1
ATOM 3214 O O . ASN B 1 173 ? 45.270 14.799 -0.323 1.00 21.81 137 ASN B O 1
ATOM 3219 N N . VAL B 1 174 ? 43.071 15.191 -0.392 1.00 19.71 138 VAL B N 1
ATOM 3220 C CA . VAL B 1 174 ? 42.781 14.525 0.864 1.00 20.83 138 VAL B CA 1
ATOM 3221 C C . VAL B 1 174 ? 41.419 13.748 0.796 1.00 22.49 138 VAL B C 1
ATOM 3222 O O . VAL B 1 174 ? 40.417 14.127 1.438 1.00 20.39 138 VAL B O 1
ATOM 3226 N N . PRO B 1 175 ? 41.430 12.632 0.055 1.00 21.24 139 PRO B N 1
ATOM 3227 C CA . PRO B 1 175 ? 40.220 11.826 -0.260 1.00 21.57 139 PRO B CA 1
ATOM 3228 C C . PRO B 1 175 ? 39.439 11.424 0.973 1.00 19.35 139 PRO B C 1
ATOM 3229 O O . PRO B 1 175 ? 38.230 11.412 0.936 1.00 21.11 139 PRO B O 1
ATOM 3233 N N . GLY B 1 176 ? 40.130 11.144 2.063 1.00 19.51 140 GLY B N 1
ATOM 3234 C CA . GLY B 1 176 ? 39.489 10.815 3.336 1.00 20.68 140 GLY B CA 1
ATOM 3235 C C . GLY B 1 176 ? 38.516 11.856 3.848 1.00 21.78 140 GLY B C 1
ATOM 3236 O O . GLY B 1 176 ? 37.537 11.518 4.513 1.00 21.80 140 GLY B O 1
ATOM 3237 N N . ARG B 1 177 ? 38.794 13.134 3.549 1.00 19.92 141 ARG B N 1
ATOM 3238 C CA . ARG B 1 177 ? 37.918 14.221 3.912 1.00 19.00 141 ARG B CA 1
ATOM 3239 C C . ARG B 1 177 ? 37.016 14.709 2.802 1.00 17.94 141 ARG B C 1
ATOM 3240 O O . ARG B 1 177 ? 35.928 15.193 3.063 1.00 20.60 141 ARG B O 1
ATOM 3248 N N . THR B 1 178 ? 37.443 14.610 1.560 1.00 19.36 142 THR B N 1
ATOM 3249 C CA . THR B 1 178 ? 36.653 15.207 0.497 1.00 17.93 142 THR B CA 1
ATOM 3250 C C . THR B 1 178 ? 35.678 14.257 -0.140 1.00 17.68 142 THR B C 1
ATOM 3251 O O . THR B 1 178 ? 34.787 14.730 -0.829 1.00 19.87 142 THR B O 1
ATOM 3255 N N . GLY B 1 179 ? 35.957 12.946 -0.042 1.00 17.66 143 GLY B N 1
ATOM 3256 C CA . GLY B 1 179 ? 35.211 11.918 -0.703 1.00 19.65 143 GLY B CA 1
ATOM 3257 C C . GLY B 1 179 ? 35.644 11.774 -2.163 1.00 21.34 143 GLY B C 1
ATOM 3258 O O . GLY B 1 179 ? 35.027 11.052 -2.901 1.00 20.91 143 GLY B O 1
ATOM 3259 N N . GLN B 1 180 ? 36.714 12.443 -2.598 1.00 19.84 144 GLN B N 1
ATOM 3260 C CA . GLN B 1 180 ? 37.149 12.285 -3.978 1.00 20.94 144 GLN B CA 1
ATOM 3261 C C . GLN B 1 180 ? 38.655 12.432 -4.099 1.00 24.24 144 GLN B C 1
ATOM 3262 O O . GLN B 1 180 ? 39.261 13.352 -3.551 1.00 29.50 144 GLN B O 1
ATOM 3268 N N . ASN B 1 181 ? 39.248 11.541 -4.866 1.00 25.26 145 ASN B N 1
ATOM 3269 C CA . ASN B 1 181 ? 40.672 11.552 -5.095 1.00 20.46 145 ASN B CA 1
ATOM 3270 C C . ASN B 1 181 ? 40.962 12.284 -6.372 1.00 21.02 145 ASN B C 1
ATOM 3271 O O . ASN B 1 181 ? 40.237 12.133 -7.352 1.00 20.24 145 ASN B O 1
ATOM 3276 N N . LEU B 1 182 ? 41.999 13.117 -6.355 1.00 19.14 146 LEU B N 1
ATOM 3277 C CA . LEU B 1 182 ? 42.590 13.657 -7.544 1.00 21.29 146 LEU B CA 1
ATOM 3278 C C . LEU B 1 182 ? 43.551 12.670 -8.203 1.00 20.99 146 LEU B C 1
ATOM 3279 O O . LEU B 1 182 ? 44.572 12.307 -7.640 1.00 21.68 146 LEU B O 1
ATOM 3284 N N . SER B 1 183 ? 43.232 12.236 -9.394 1.00 20.64 147 SER B N 1
ATOM 3285 C CA . SER B 1 183 ? 44.053 11.213 -10.075 1.00 22.68 147 SER B CA 1
ATOM 3286 C C . SER B 1 183 ? 45.409 11.752 -10.510 1.00 20.93 147 SER B C 1
ATOM 3287 O O . SER B 1 183 ? 45.519 12.937 -10.951 1.00 18.94 147 SER B O 1
ATOM 3290 N N . PRO B 1 184 ? 46.423 10.866 -10.509 1.00 21.91 148 PRO B N 1
ATOM 3291 C CA . PRO B 1 184 ? 47.770 11.258 -10.975 1.00 23.56 148 PRO B CA 1
ATOM 3292 C C . PRO B 1 184 ? 47.730 11.834 -12.380 1.00 24.45 148 PRO B C 1
ATOM 3293 O O . PRO B 1 184 ? 48.378 12.798 -12.608 1.00 24.08 148 PRO B O 1
ATOM 3297 N N . GLU B 1 185 ? 46.917 11.287 -13.280 1.00 23.98 149 GLU B N 1
ATOM 3298 C CA . GLU B 1 185 ? 46.844 11.795 -14.652 1.00 27.45 149 GLU B CA 1
ATOM 3299 C C . GLU B 1 185 ? 46.371 13.229 -14.623 1.00 25.26 149 GLU B C 1
ATOM 3300 O O . GLU B 1 185 ? 46.810 14.065 -15.422 1.00 22.71 149 GLU B O 1
ATOM 3306 N N . THR B 1 186 ? 45.437 13.517 -13.723 1.00 21.62 150 THR B N 1
ATOM 3307 C CA . THR B 1 186 ? 44.895 14.880 -13.697 1.00 20.17 150 THR B CA 1
ATOM 3308 C C . THR B 1 186 ? 45.932 15.832 -13.143 1.00 19.53 150 THR B C 1
ATOM 3309 O O . THR B 1 186 ? 46.069 16.947 -13.596 1.00 21.58 150 THR B O 1
ATOM 3313 N N . VAL B 1 187 ? 46.598 15.430 -12.058 1.00 22.41 151 VAL B N 1
ATOM 3314 C CA . VAL B 1 187 ? 47.680 16.209 -11.524 1.00 21.14 151 VAL B CA 1
ATOM 3315 C C . VAL B 1 187 ? 48.816 16.493 -12.549 1.00 22.47 151 VAL B C 1
ATOM 3316 O O . VAL B 1 187 ? 49.262 17.627 -12.692 1.00 20.46 151 VAL B O 1
ATOM 3320 N N . VAL B 1 188 ? 49.261 15.448 -13.223 1.00 23.91 152 VAL B N 1
ATOM 3321 C CA . VAL B 1 188 ? 50.207 15.565 -14.322 1.00 25.64 152 VAL B CA 1
ATOM 3322 C C . VAL B 1 188 ? 49.787 16.603 -15.363 1.00 25.04 152 VAL B C 1
ATOM 3323 O O . VAL B 1 188 ? 50.612 17.413 -15.778 1.00 25.43 152 VAL B O 1
ATOM 3327 N N . ARG B 1 189 ? 48.525 16.643 -15.741 1.00 24.97 153 ARG B N 1
ATOM 3328 C CA . ARG B 1 189 ? 48.063 17.690 -16.634 1.00 26.69 153 ARG B CA 1
ATOM 3329 C C . ARG B 1 189 ? 48.046 19.070 -16.025 1.00 25.41 153 ARG B C 1
ATOM 3330 O O . ARG B 1 189 ? 48.392 20.033 -16.702 1.00 20.67 153 ARG B O 1
ATOM 3338 N N . LEU B 1 190 ? 47.651 19.197 -14.744 1.00 22.16 154 LEU B N 1
ATOM 3339 C CA . LEU B 1 190 ? 47.596 20.485 -14.116 1.00 21.40 154 LEU B CA 1
ATOM 3340 C C . LEU B 1 190 ? 48.993 21.074 -13.888 1.00 21.42 154 LEU B C 1
ATOM 3341 O O . LEU B 1 190 ? 49.185 22.287 -13.907 1.00 20.66 154 LEU B O 1
ATOM 3346 N N . ALA B 1 191 ? 49.962 20.211 -13.623 1.00 22.84 155 ALA B N 1
ATOM 3347 C CA . ALA B 1 191 ? 51.372 20.643 -13.510 1.00 25.37 155 ALA B CA 1
ATOM 3348 C C . ALA B 1 191 ? 51.885 21.293 -14.794 1.00 25.14 155 ALA B C 1
ATOM 3349 O O . ALA B 1 191 ? 52.870 21.966 -14.762 1.00 23.60 155 ALA B O 1
ATOM 3351 N N . GLU B 1 192 ? 51.191 21.156 -15.913 1.00 27.31 156 GLU B N 1
ATOM 3352 C CA . GLU B 1 192 ? 51.583 21.919 -17.107 1.00 29.18 156 GLU B CA 1
ATOM 3353 C C . GLU B 1 192 ? 51.252 23.412 -17.005 1.00 29.50 156 GLU B C 1
ATOM 3354 O O . GLU B 1 192 ? 51.702 24.197 -17.819 1.00 28.01 156 GLU B O 1
ATOM 3360 N N . ILE B 1 193 ? 50.451 23.812 -16.026 1.00 26.73 157 ILE B N 1
ATOM 3361 C CA . ILE B 1 193 ? 50.080 25.218 -15.851 1.00 26.17 157 ILE B CA 1
ATOM 3362 C C . ILE B 1 193 ? 51.138 25.827 -14.957 1.00 26.71 157 ILE B C 1
ATOM 3363 O O . ILE B 1 193 ? 51.332 25.373 -13.849 1.00 27.18 157 ILE B O 1
ATOM 3368 N N . ASP B 1 194 ? 51.779 26.903 -15.392 1.00 29.62 158 ASP B N 1
ATOM 3369 C CA . ASP B 1 194 ? 53.026 27.353 -14.767 1.00 31.58 158 ASP B CA 1
ATOM 3370 C C . ASP B 1 194 ? 52.902 27.659 -13.330 1.00 27.90 158 ASP B C 1
ATOM 3371 O O . ASP B 1 194 ? 53.843 27.454 -12.657 1.00 27.90 158 ASP B O 1
ATOM 3376 N N . ASN B 1 195 ? 51.794 28.218 -12.848 1.00 26.05 159 ASN B N 1
ATOM 3377 C CA . ASN B 1 195 ? 51.708 28.545 -11.396 1.00 23.28 159 ASN B CA 1
ATOM 3378 C C . ASN B 1 195 ? 51.205 27.490 -10.440 1.00 21.54 159 ASN B C 1
ATOM 3379 O O . ASN B 1 195 ? 51.138 27.709 -9.230 1.00 22.69 159 ASN B O 1
ATOM 3384 N N . ILE B 1 196 ? 50.955 26.309 -10.945 1.00 23.27 160 ILE B N 1
ATOM 3385 C CA . ILE B 1 196 ? 50.525 25.201 -10.114 1.00 23.15 160 ILE B CA 1
ATOM 3386 C C . ILE B 1 196 ? 51.810 24.544 -9.835 1.00 22.02 160 ILE B C 1
ATOM 3387 O O . ILE B 1 196 ? 52.333 23.924 -10.721 1.00 21.16 160 ILE B O 1
ATOM 3392 N N . ILE B 1 197 ? 52.321 24.712 -8.617 1.00 21.67 161 ILE B N 1
ATOM 3393 C CA . ILE B 1 197 ? 53.722 24.405 -8.304 1.00 24.07 161 ILE B CA 1
ATOM 3394 C C . ILE B 1 197 ? 53.850 23.212 -7.373 1.00 24.58 161 ILE B C 1
ATOM 3395 O O . ILE B 1 197 ? 54.933 22.921 -6.922 1.00 24.94 161 ILE B O 1
ATOM 3400 N N . GLY B 1 198 ? 52.763 22.448 -7.171 1.00 21.91 162 GLY B N 1
ATOM 3401 C CA . GLY B 1 198 ? 52.877 21.243 -6.387 1.00 24.89 162 GLY B CA 1
ATOM 3402 C C . GLY B 1 198 ? 51.583 20.706 -5.820 1.00 23.08 162 GLY B C 1
ATOM 3403 O O . GLY B 1 198 ? 50.511 21.317 -6.007 1.00 20.22 162 GLY B O 1
ATOM 3404 N N . VAL B 1 199 ? 51.719 19.613 -5.087 1.00 22.85 163 VAL B N 1
ATOM 3405 C CA . VAL B 1 199 ? 50.562 19.003 -4.402 1.00 23.16 163 VAL B CA 1
ATOM 3406 C C . VAL B 1 199 ? 50.881 18.630 -2.951 1.00 19.54 163 VAL B C 1
ATOM 3407 O O . VAL B 1 199 ? 51.932 18.017 -2.659 1.00 21.21 163 VAL B O 1
ATOM 3425 N N . GLU B 1 201 ? 49.959 16.049 -0.704 1.00 18.68 165 GLU B N 1
ATOM 3426 C CA . GLU B 1 201 ? 49.419 14.698 -1.001 1.00 22.54 165 GLU B CA 1
ATOM 3427 C C . GLU B 1 201 ? 49.108 14.021 0.311 1.00 22.95 165 GLU B C 1
ATOM 3428 O O . GLU B 1 201 ? 50.012 13.610 1.046 1.00 21.41 165 GLU B O 1
ATOM 3434 N N . ALA B 1 202 ? 47.822 13.970 0.644 1.00 22.61 166 ALA B N 1
ATOM 3435 C CA . ALA B 1 202 ? 47.401 13.414 1.909 1.00 23.99 166 ALA B CA 1
ATOM 3436 C C . ALA B 1 202 ? 46.494 12.216 1.687 1.00 24.69 166 ALA B C 1
ATOM 3437 O O . ALA B 1 202 ? 45.690 11.947 2.527 1.00 32.02 166 ALA B O 1
ATOM 3439 N N . SER B 1 203 ? 46.596 11.569 0.547 1.00 21.28 167 SER B N 1
ATOM 3440 C CA . SER B 1 203 ? 45.881 10.316 0.255 1.00 22.88 167 SER B CA 1
ATOM 3441 C C . SER B 1 203 ? 46.421 9.088 0.910 1.00 24.52 167 SER B C 1
ATOM 3442 O O . SER B 1 203 ? 45.733 8.071 0.929 1.00 25.58 167 SER B O 1
ATOM 3445 N N . GLY B 1 204 ? 47.681 9.106 1.342 1.00 25.83 168 GLY B N 1
ATOM 3446 C CA . GLY B 1 204 ? 48.320 7.939 1.929 1.00 27.05 168 GLY B CA 1
ATOM 3447 C C . GLY B 1 204 ? 48.738 6.876 0.941 1.00 26.73 168 GLY B C 1
ATOM 3448 O O . GLY B 1 204 ? 49.116 5.820 1.352 1.00 32.34 168 GLY B O 1
ATOM 3449 N N . ASN B 1 205 ? 48.645 7.143 -0.351 1.00 24.92 169 ASN B N 1
ATOM 3450 C CA . ASN B 1 205 ? 48.993 6.224 -1.403 1.00 26.21 169 ASN B CA 1
ATOM 3451 C C . ASN B 1 205 ? 50.347 6.583 -2.095 1.00 24.84 169 ASN B C 1
ATOM 3452 O O . ASN B 1 205 ? 50.405 7.417 -3.005 1.00 25.10 169 ASN B O 1
ATOM 3457 N N . LEU B 1 206 ? 51.389 5.863 -1.760 1.00 23.30 170 LEU B N 1
ATOM 3458 C CA . LEU B 1 206 ? 52.754 6.175 -2.243 1.00 21.71 170 LEU B CA 1
ATOM 3459 C C . LEU B 1 206 ? 52.920 5.886 -3.726 1.00 22.47 170 LEU B C 1
ATOM 3460 O O . LEU B 1 206 ? 53.707 6.532 -4.376 1.00 20.09 170 LEU B O 1
ATOM 3465 N N . ASP B 1 207 ? 52.180 4.901 -4.246 1.00 22.52 171 ASP B N 1
ATOM 3466 C CA . ASP B 1 207 ? 52.136 4.589 -5.700 1.00 24.27 171 ASP B CA 1
ATOM 3467 C C . ASP B 1 207 ? 51.706 5.813 -6.495 1.00 22.57 171 ASP B C 1
ATOM 3468 O O . ASP B 1 207 ? 52.305 6.200 -7.506 1.00 20.74 171 ASP B O 1
ATOM 3473 N N . GLN B 1 208 ? 50.602 6.383 -6.027 1.00 22.19 172 GLN B N 1
ATOM 3474 C CA . GLN B 1 208 ? 50.076 7.584 -6.614 1.00 23.37 172 GLN B CA 1
ATOM 3475 C C . GLN B 1 208 ? 51.108 8.730 -6.576 1.00 20.29 172 GLN B C 1
ATOM 3476 O O . GLN B 1 208 ? 51.361 9.339 -7.603 1.00 21.08 172 GLN B O 1
ATOM 3482 N N . ALA B 1 209 ? 51.716 8.977 -5.422 1.00 18.20 173 ALA B N 1
ATOM 3483 C CA . ALA B 1 209 ? 52.749 10.008 -5.279 1.00 18.64 173 ALA B CA 1
ATOM 3484 C C . ALA B 1 209 ? 53.961 9.778 -6.219 1.00 19.98 173 ALA B C 1
ATOM 3485 O O . ALA B 1 209 ? 54.482 10.708 -6.797 1.00 20.18 173 ALA B O 1
ATOM 3487 N N . GLY B 1 210 ? 54.375 8.522 -6.396 1.00 19.57 174 GLY B N 1
ATOM 3488 C CA . GLY B 1 210 ? 55.445 8.184 -7.278 1.00 19.67 174 GLY B CA 1
ATOM 3489 C C . GLY B 1 210 ? 55.068 8.346 -8.737 1.00 21.69 174 GLY B C 1
ATOM 3490 O O . GLY B 1 210 ? 55.883 8.738 -9.555 1.00 21.74 174 GLY B O 1
ATOM 3491 N N . GLU B 1 211 ? 53.831 8.019 -9.075 1.00 22.81 175 GLU B N 1
ATOM 3492 C CA . GLU B 1 211 ? 53.344 8.257 -10.445 1.00 25.38 175 GLU B CA 1
ATOM 3493 C C . GLU B 1 211 ? 53.321 9.780 -10.775 1.00 23.31 175 GLU B C 1
ATOM 3494 O O . GLU B 1 211 ? 53.675 10.215 -11.876 1.00 22.05 175 GLU B O 1
ATOM 3500 N N . ILE B 1 212 ? 52.940 10.582 -9.807 1.00 21.43 176 ILE B N 1
ATOM 3501 C CA . ILE B 1 212 ? 52.977 12.003 -9.979 1.00 21.17 176 ILE B CA 1
ATOM 3502 C C . ILE B 1 212 ? 54.425 12.498 -10.133 1.00 21.78 176 ILE B C 1
ATOM 3503 O O . ILE B 1 212 ? 54.718 13.176 -11.093 1.00 25.77 176 ILE B O 1
ATOM 3508 N N . ARG B 1 213 ? 55.310 12.110 -9.215 1.00 23.20 177 ARG B N 1
ATOM 3509 C CA . ARG B 1 213 ? 56.720 12.505 -9.226 1.00 22.92 177 ARG B CA 1
ATOM 3510 C C . ARG B 1 213 ? 57.388 12.176 -10.519 1.00 25.56 177 ARG B C 1
ATOM 3511 O O . ARG B 1 213 ? 58.122 13.025 -11.043 1.00 24.81 177 ARG B O 1
ATOM 3519 N N . ARG B 1 214 ? 57.164 10.960 -11.039 1.00 23.38 178 ARG B N 1
ATOM 3520 C CA . ARG B 1 214 ? 57.910 10.543 -12.204 1.00 24.57 178 ARG B CA 1
ATOM 3521 C C . ARG B 1 214 ? 57.446 11.256 -13.479 1.00 26.61 178 ARG B C 1
ATOM 3522 O O . ARG B 1 214 ? 58.166 11.232 -14.494 1.00 23.31 178 ARG B O 1
ATOM 3530 N N . SER B 1 215 ? 56.248 11.864 -13.488 1.00 26.63 179 SER B N 1
ATOM 3531 C CA . SER B 1 215 ? 55.740 12.468 -14.734 1.00 27.31 179 SER B CA 1
ATOM 3532 C C . SER B 1 215 ? 55.508 13.972 -14.639 1.00 28.10 179 SER B C 1
ATOM 3533 O O . SER B 1 215 ? 54.793 14.500 -15.459 1.00 30.04 179 SER B O 1
ATOM 3536 N N . THR B 1 216 ? 56.127 14.657 -13.683 1.00 27.31 180 THR B N 1
ATOM 3537 C CA . THR B 1 216 ? 55.946 16.074 -13.533 1.00 25.20 180 THR B CA 1
ATOM 3538 C C . THR B 1 216 ? 57.328 16.712 -13.568 1.00 28.11 180 THR B C 1
ATOM 3539 O O . THR B 1 216 ? 58.294 16.078 -13.235 1.00 27.81 180 THR B O 1
ATOM 3543 N N . PRO B 1 217 ? 57.417 17.998 -13.905 1.00 32.81 181 PRO B N 1
ATOM 3544 C CA . PRO B 1 217 ? 58.729 18.628 -13.840 1.00 31.24 181 PRO B CA 1
ATOM 3545 C C . PRO B 1 217 ? 59.209 18.908 -12.419 1.00 37.40 181 PRO B C 1
ATOM 3546 O O . PRO B 1 217 ? 58.447 18.842 -11.428 1.00 31.84 181 PRO B O 1
ATOM 3550 N N . LYS B 1 218 ? 60.484 19.265 -12.314 1.00 41.30 182 LYS B N 1
ATOM 3551 C CA . LYS B 1 218 ? 61.122 19.466 -11.003 1.00 42.07 182 LYS B CA 1
ATOM 3552 C C . LYS B 1 218 ? 60.644 20.734 -10.338 1.00 37.24 182 LYS B C 1
ATOM 3553 O O . LYS B 1 218 ? 60.602 20.853 -9.125 1.00 43.50 182 LYS B O 1
ATOM 3559 N N . GLU B 1 219 ? 60.194 21.677 -11.122 1.00 35.71 183 GLU B N 1
ATOM 3560 C CA . GLU B 1 219 ? 59.541 22.837 -10.517 1.00 39.50 183 GLU B CA 1
ATOM 3561 C C . GLU B 1 219 ? 58.243 22.442 -9.770 1.00 35.45 183 GLU B C 1
ATOM 3562 O O . GLU B 1 219 ? 57.630 23.268 -9.124 1.00 33.69 183 GLU B O 1
ATOM 3568 N N . PHE B 1 220 ? 57.726 21.231 -9.976 1.00 29.28 184 PHE B N 1
ATOM 3569 C CA . PHE B 1 220 ? 56.477 20.836 -9.336 1.00 25.12 184 PHE B CA 1
ATOM 3570 C C . PHE B 1 220 ? 56.927 19.969 -8.195 1.00 24.55 184 PHE B C 1
ATOM 3571 O O . PHE B 1 220 ? 57.738 18.999 -8.398 1.00 24.27 184 PHE B O 1
ATOM 3579 N N . GLN B 1 221 ? 56.501 20.361 -6.994 1.00 22.77 185 GLN B N 1
ATOM 3580 C CA . GLN B 1 221 ? 56.883 19.659 -5.765 1.00 24.05 185 GLN B CA 1
ATOM 3581 C C . GLN B 1 221 ? 55.768 18.905 -5.044 1.00 23.51 185 GLN B C 1
ATOM 3582 O O . GLN B 1 221 ? 54.640 19.362 -4.936 1.00 19.75 185 GLN B O 1
ATOM 3588 N N . ILE B 1 222 ? 56.114 17.728 -4.538 1.00 20.91 186 ILE B N 1
ATOM 3589 C CA . ILE B 1 222 ? 55.230 17.003 -3.745 1.00 19.77 186 ILE B CA 1
ATOM 3590 C C . ILE B 1 222 ? 55.561 17.214 -2.283 1.00 18.63 186 ILE B C 1
ATOM 3591 O O . ILE B 1 222 ? 56.699 17.093 -1.883 1.00 20.24 186 ILE B O 1
ATOM 3596 N N . TYR B 1 223 ? 54.548 17.549 -1.507 1.00 17.20 187 TYR B N 1
ATOM 3597 C CA . TYR B 1 223 ? 54.617 17.567 -0.070 1.00 18.74 187 TYR B CA 1
ATOM 3598 C C . TYR B 1 223 ? 53.763 16.547 0.562 1.00 19.70 187 TYR B C 1
ATOM 3599 O O . TYR B 1 223 ? 52.555 16.406 0.220 1.00 21.54 187 TYR B O 1
ATOM 3608 N N . ALA B 1 224 ? 54.305 15.942 1.620 1.00 20.50 188 ALA B N 1
ATOM 3609 C CA . ALA B 1 224 ? 53.498 15.018 2.423 1.00 21.50 188 ALA B CA 1
ATOM 3610 C C . ALA B 1 224 ? 52.405 15.805 3.110 1.00 22.27 188 ALA B C 1
ATOM 3611 O O . ALA B 1 224 ? 52.618 16.912 3.558 1.00 22.99 188 ALA B O 1
ATOM 3613 N N . GLY B 1 225 ? 51.215 15.243 3.162 1.00 20.85 189 GLY B N 1
ATOM 3614 C CA . GLY B 1 225 ? 50.138 15.852 3.878 1.00 22.15 189 GLY B CA 1
ATOM 3615 C C . GLY B 1 225 ? 49.855 15.184 5.222 1.00 23.82 189 GLY B C 1
ATOM 3616 O O . GLY B 1 225 ? 48.940 15.583 5.919 1.00 26.28 189 GLY B O 1
ATOM 3617 N N . ASP B 1 226 ? 50.591 14.132 5.551 1.00 23.66 190 ASP B N 1
ATOM 3618 C CA . ASP B 1 226 ? 50.525 13.419 6.831 1.00 24.36 190 ASP B CA 1
ATOM 3619 C C . ASP B 1 226 ? 51.931 13.368 7.427 1.00 22.15 190 ASP B C 1
ATOM 3620 O O . ASP B 1 226 ? 52.859 12.952 6.747 1.00 23.31 190 ASP B O 1
ATOM 3625 N N . ASP B 1 227 ? 52.091 13.753 8.694 1.00 21.29 191 ASP B N 1
ATOM 3626 C CA . ASP B 1 227 ? 53.433 13.849 9.289 1.00 20.84 191 ASP B CA 1
ATOM 3627 C C . ASP B 1 227 ? 54.110 12.486 9.301 1.00 19.86 191 ASP B C 1
ATOM 3628 O O . ASP B 1 227 ? 55.349 12.4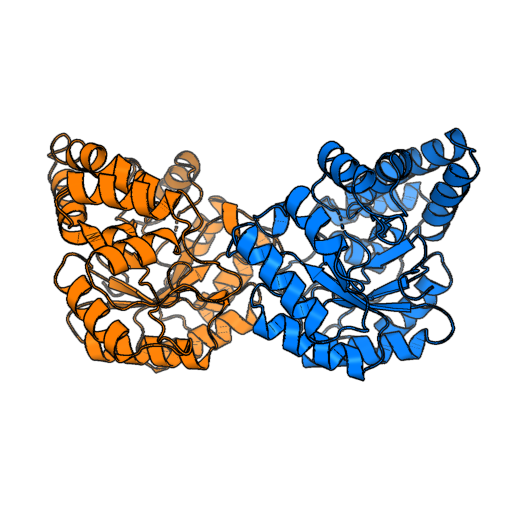01 9.115 1.00 21.43 191 ASP B O 1
ATOM 3633 N N . SER B 1 228 ? 53.331 11.405 9.471 1.00 20.02 192 SER B N 1
ATOM 3634 C CA . SER B 1 228 ? 53.994 10.081 9.498 1.00 19.38 192 SER B CA 1
ATOM 3635 C C . SER B 1 228 ? 54.460 9.600 8.111 1.00 19.77 192 SER B C 1
ATOM 3636 O O . SER B 1 228 ? 55.091 8.546 7.980 1.00 20.58 192 SER B O 1
ATOM 3639 N N . LEU B 1 229 ? 54.068 10.286 7.054 1.00 21.25 193 LEU B N 1
ATOM 3640 C CA . LEU B 1 229 ? 54.509 9.918 5.717 1.00 21.33 193 LEU B CA 1
ATOM 3641 C C . LEU B 1 229 ? 55.606 10.794 5.172 1.00 20.13 193 LEU B C 1
ATOM 3642 O O . LEU B 1 229 ? 56.028 10.629 4.009 1.00 21.99 193 LEU B O 1
ATOM 3647 N N . THR B 1 230 ? 56.049 11.758 5.957 1.00 20.12 194 THR B N 1
ATOM 3648 C CA . THR B 1 230 ? 57.044 12.686 5.404 1.00 20.64 194 THR B CA 1
ATOM 3649 C C . THR B 1 230 ? 58.294 11.913 4.933 1.00 20.56 194 THR B C 1
ATOM 3650 O O . THR B 1 230 ? 58.715 11.971 3.755 1.00 19.17 194 THR B O 1
ATOM 3654 N N . LEU B 1 231 ? 58.848 11.124 5.840 1.00 21.77 195 LEU B N 1
ATOM 3655 C CA . LEU B 1 231 ? 60.088 10.405 5.508 1.00 22.04 195 LEU B CA 1
ATOM 3656 C C . LEU B 1 231 ? 59.970 9.411 4.323 1.00 22.00 195 LEU B C 1
ATOM 3657 O O . LEU B 1 231 ? 60.772 9.434 3.372 1.00 18.79 195 LEU B O 1
ATOM 3662 N N . PRO B 1 232 ? 58.922 8.571 4.325 1.00 21.14 196 PRO B N 1
ATOM 3663 C CA . PRO B 1 232 ? 58.715 7.727 3.204 1.00 20.89 196 PRO B CA 1
ATOM 3664 C C . PRO B 1 232 ? 58.537 8.424 1.895 1.00 19.33 196 PRO B C 1
ATOM 3665 O O . PRO B 1 232 ? 58.970 7.894 0.896 1.00 17.30 196 PRO B O 1
ATOM 3669 N N . LEU B 1 233 ? 57.834 9.561 1.876 1.00 19.83 197 LEU B N 1
ATOM 3670 C CA . LEU B 1 233 ? 57.629 10.331 0.657 1.00 20.54 197 LEU B CA 1
ATOM 3671 C C . LEU B 1 233 ? 58.878 11.064 0.223 1.00 19.45 197 LEU B C 1
ATOM 3672 O O . LEU B 1 233 ? 59.206 11.151 -0.997 1.00 18.20 197 LEU B O 1
ATOM 3677 N N . LEU B 1 234 ? 59.605 11.586 1.179 1.00 19.80 198 LEU B N 1
ATOM 3678 C CA . LEU B 1 234 ? 60.970 12.075 0.837 1.00 22.30 198 LEU B CA 1
ATOM 3679 C C . LEU B 1 234 ? 61.757 11.041 0.089 1.00 22.35 198 LEU B C 1
ATOM 3680 O O . LEU B 1 234 ? 62.440 11.326 -0.946 1.00 21.77 198 LEU B O 1
ATOM 3685 N N . ALA B 1 235 ? 61.672 9.791 0.566 1.00 22.37 199 ALA B N 1
ATOM 3686 C CA . ALA B 1 235 ? 62.472 8.731 -0.081 1.00 21.71 199 ALA B CA 1
ATOM 3687 C C . ALA B 1 235 ? 62.159 8.542 -1.551 1.00 21.46 199 ALA B C 1
ATOM 3688 O O . ALA B 1 235 ? 62.986 8.085 -2.291 1.00 21.58 199 ALA B O 1
ATOM 3690 N N . ILE B 1 236 ? 60.967 8.890 -1.991 1.00 23.20 200 ILE B N 1
ATOM 3691 C CA . ILE B 1 236 ? 60.612 8.725 -3.417 1.00 22.02 200 ILE B CA 1
ATOM 3692 C C . ILE B 1 236 ? 60.536 10.050 -4.135 1.00 22.62 200 ILE B C 1
ATOM 3693 O O . ILE B 1 236 ? 60.010 10.125 -5.209 1.00 25.01 200 ILE B O 1
ATOM 3698 N N . GLY B 1 237 ? 61.098 11.098 -3.551 1.00 24.42 201 GLY B N 1
ATOM 3699 C CA . GLY B 1 237 ? 61.240 12.371 -4.263 1.00 23.37 201 GLY B CA 1
ATOM 3700 C C . GLY B 1 237 ? 60.382 13.516 -3.815 1.00 22.99 201 GLY B C 1
ATOM 3701 O O . GLY B 1 237 ? 60.401 14.566 -4.464 1.00 20.84 201 GLY B O 1
ATOM 3702 N N . ALA B 1 238 ? 59.691 13.400 -2.675 1.00 23.62 202 ALA B N 1
ATOM 3703 C CA . ALA B 1 238 ? 58.951 14.577 -2.193 1.00 21.25 202 ALA B CA 1
ATOM 3704 C C . ALA B 1 238 ? 59.915 15.643 -1.665 1.00 20.75 202 ALA B C 1
ATOM 3705 O O . ALA B 1 238 ? 61.097 15.362 -1.348 1.00 18.75 202 ALA B O 1
ATOM 3707 N N . LYS B 1 239 ? 59.402 16.878 -1.603 1.00 19.41 203 LYS B N 1
ATOM 3708 C CA . LYS B 1 239 ? 60.143 18.029 -1.137 1.00 18.82 203 LYS B CA 1
ATOM 3709 C C . LYS B 1 239 ? 60.127 18.125 0.429 1.00 21.00 203 LYS B C 1
ATOM 3710 O O . LYS B 1 239 ? 61.116 18.503 1.074 1.00 21.23 203 LYS B O 1
ATOM 3716 N N . GLY B 1 240 ? 58.989 17.829 1.032 1.00 20.26 204 GLY B N 1
ATOM 3717 C CA . GLY B 1 240 ? 58.785 18.036 2.445 1.00 18.65 204 GLY B CA 1
ATOM 3718 C C . GLY B 1 240 ? 57.393 17.725 2.886 1.00 21.65 204 GLY B C 1
ATOM 3719 O O . GLY B 1 240 ? 56.799 16.736 2.402 1.00 21.14 204 GLY B O 1
ATOM 3720 N N . VAL B 1 241 ? 56.917 18.505 3.868 1.00 20.75 205 VAL B N 1
ATOM 3721 C CA . VAL B 1 241 ? 55.669 18.266 4.539 1.00 20.86 205 VAL B CA 1
ATOM 3722 C C . VAL B 1 241 ? 54.922 19.579 4.797 1.00 20.86 205 VAL B C 1
ATOM 3723 O O . VAL B 1 241 ? 55.538 20.629 5.030 1.00 19.42 205 VAL B O 1
ATOM 3727 N N . VAL B 1 242 ? 53.598 19.503 4.677 1.00 20.38 206 VAL B N 1
ATOM 3728 C CA . VAL B 1 242 ? 52.667 20.451 5.198 1.00 18.68 206 VAL B CA 1
ATOM 3729 C C . VAL B 1 242 ? 52.203 19.805 6.489 1.00 20.72 206 VAL B C 1
ATOM 3730 O O . VAL B 1 242 ? 51.392 18.855 6.526 1.00 21.52 206 VAL B O 1
ATOM 3734 N N . SER B 1 243 ? 52.748 20.323 7.565 1.00 21.09 207 SER B N 1
ATOM 3735 C CA . SER B 1 243 ? 52.777 19.625 8.855 1.00 21.30 207 SER B CA 1
ATOM 3736 C C . SER B 1 243 ? 51.848 20.217 9.856 1.00 20.49 207 SER B C 1
ATOM 3737 O O . SER B 1 243 ? 51.636 21.437 9.905 1.00 21.25 207 SER B O 1
ATOM 3740 N N . VAL B 1 244 ? 51.366 19.350 10.719 1.00 19.95 208 VAL B N 1
ATOM 3741 C CA . VAL B 1 244 ? 50.705 19.733 11.943 1.00 21.04 208 VAL B CA 1
ATOM 3742 C C . VAL B 1 244 ? 51.660 19.666 13.159 1.00 19.58 208 VAL B C 1
ATOM 3743 O O . VAL B 1 244 ? 51.696 20.533 14.002 1.00 20.77 208 VAL B O 1
ATOM 3747 N N . ALA B 1 245 ? 52.371 18.558 13.270 1.00 20.24 209 ALA B N 1
ATOM 3748 C CA . ALA B 1 245 ? 53.347 18.284 14.298 1.00 20.07 209 ALA B CA 1
ATOM 3749 C C . ALA B 1 245 ? 54.458 19.301 14.465 1.00 21.07 209 ALA B C 1
ATOM 3750 O O . ALA B 1 245 ? 55.017 19.439 15.556 1.00 22.20 209 ALA B O 1
ATOM 3752 N N . SER B 1 246 ? 54.820 19.947 13.394 1.00 20.28 210 SER B N 1
ATOM 3753 C CA . SER B 1 246 ? 55.719 21.090 13.434 1.00 22.53 210 SER B CA 1
ATOM 3754 C C . SER B 1 246 ? 55.402 22.206 14.394 1.00 22.58 210 SER B C 1
ATOM 3755 O O . SER B 1 246 ? 56.274 23.054 14.658 1.00 21.56 210 SER B O 1
ATOM 3758 N N . HIS B 1 247 ? 54.154 22.277 14.838 1.00 23.67 211 HIS B N 1
ATOM 3759 C CA . HIS B 1 247 ? 53.804 23.175 15.946 1.00 24.03 211 HIS B CA 1
ATOM 3760 C C . HIS B 1 247 ? 54.589 22.855 17.210 1.00 24.90 211 HIS B C 1
ATOM 3761 O O . HIS B 1 247 ? 54.705 23.709 18.070 1.00 27.11 211 HIS B O 1
ATOM 3768 N N . LEU B 1 248 ? 54.986 21.597 17.346 1.00 23.78 212 LEU B N 1
ATOM 3769 C CA . LEU B 1 248 ? 55.614 21.063 18.516 1.00 23.90 212 LEU B CA 1
ATOM 3770 C C . LEU B 1 248 ? 57.041 20.630 18.295 1.00 24.58 212 LEU B C 1
ATOM 3771 O O . LEU B 1 248 ? 57.818 20.689 19.242 1.00 26.16 212 LEU B O 1
ATOM 3776 N N . VAL B 1 249 ? 57.374 20.088 17.119 1.00 21.95 213 VAL B N 1
ATOM 3777 C CA . VAL B 1 249 ? 58.696 19.488 16.897 1.00 21.79 213 VAL B CA 1
ATOM 3778 C C . VAL B 1 249 ? 59.229 19.883 15.589 1.00 21.01 213 VAL B C 1
ATOM 3779 O O . VAL B 1 249 ? 59.939 19.137 14.970 1.00 21.36 213 VAL B O 1
ATOM 3783 N N . GLY B 1 250 ? 58.943 21.119 15.194 1.00 22.52 214 GLY B N 1
ATOM 3784 C CA . GLY B 1 250 ? 59.384 21.639 13.921 1.00 23.01 214 GLY B CA 1
ATOM 3785 C C . GLY B 1 250 ? 60.898 21.587 13.780 1.00 23.00 214 GLY B C 1
ATOM 3786 O O . GLY B 1 250 ? 61.402 21.365 12.678 1.00 23.30 214 GLY B O 1
ATOM 3787 N N . ASN B 1 251 ? 61.649 21.814 14.859 1.00 24.17 215 ASN B N 1
ATOM 3788 C CA . ASN B 1 251 ? 63.141 21.772 14.723 1.00 23.66 215 ASN B CA 1
ATOM 3789 C C . ASN B 1 251 ? 63.620 20.364 14.489 1.00 24.31 215 ASN B C 1
ATOM 3790 O O . ASN B 1 251 ? 64.574 20.122 13.771 1.00 22.66 215 ASN B O 1
ATOM 3795 N N . GLN B 1 252 ? 62.918 19.425 15.092 1.00 24.91 216 GLN B N 1
ATOM 3796 C CA . GLN B 1 252 ? 63.230 18.023 14.790 1.00 28.08 216 GLN B CA 1
ATOM 3797 C C . GLN B 1 252 ? 62.871 17.549 13.426 1.00 26.73 216 GLN B C 1
ATOM 3798 O O . GLN B 1 252 ? 63.581 16.718 12.911 1.00 26.06 216 GLN B O 1
ATOM 3804 N N . LEU B 1 253 ? 61.800 18.087 12.838 1.00 24.63 217 LEU B N 1
ATOM 3805 C CA . LEU B 1 253 ? 61.456 17.749 11.466 1.00 23.91 217 LEU B CA 1
ATOM 3806 C C . LEU B 1 253 ? 62.482 18.285 10.482 1.00 23.10 217 LEU B C 1
ATOM 3807 O O . LEU B 1 253 ? 62.809 17.651 9.475 1.00 24.14 217 LEU B O 1
ATOM 3812 N N . GLN B 1 254 ? 62.946 19.509 10.726 1.00 25.58 218 GLN B N 1
ATOM 3813 C CA . GLN B 1 254 ? 64.070 20.041 9.973 1.00 25.13 218 GLN B CA 1
ATOM 3814 C C . GLN B 1 254 ? 65.268 19.151 10.006 1.00 22.05 218 GLN B C 1
ATOM 3815 O O . GLN B 1 254 ? 65.885 18.881 8.956 1.00 21.26 218 GLN B O 1
ATOM 3821 N N . GLN B 1 255 ? 65.625 18.737 11.211 1.00 23.65 219 GLN B N 1
ATOM 3822 C CA . GLN B 1 255 ? 66.769 17.839 11.402 1.00 26.78 219 GLN B CA 1
ATOM 3823 C C . GLN B 1 255 ? 66.548 16.564 10.627 1.00 25.98 219 GLN B C 1
ATOM 3824 O O . GLN B 1 255 ? 67.452 16.084 9.967 1.00 24.07 219 GLN B O 1
ATOM 3830 N N . MET B 1 256 ? 65.327 16.005 10.682 1.00 25.27 220 MET B N 1
ATOM 3831 C CA . MET B 1 256 ? 65.076 14.775 9.943 1.00 23.56 220 MET B CA 1
ATOM 3832 C C . MET B 1 256 ? 65.253 14.969 8.424 1.00 23.85 220 MET B C 1
ATOM 3833 O O . MET B 1 256 ? 65.875 14.163 7.716 1.00 23.27 220 MET B O 1
ATOM 3838 N N . ILE B 1 257 ? 64.706 16.058 7.912 1.00 22.87 221 ILE B N 1
ATOM 3839 C CA . ILE B 1 257 ? 64.734 16.286 6.474 1.00 21.31 221 ILE B CA 1
ATOM 3840 C C . ILE B 1 257 ? 66.155 16.629 6.019 1.00 23.93 221 ILE B C 1
ATOM 3841 O O . ILE B 1 257 ? 66.597 16.254 4.886 1.00 24.73 221 ILE B O 1
ATOM 3846 N N . GLN B 1 258 ? 66.860 17.409 6.830 1.00 26.24 222 GLN B N 1
ATOM 3847 C CA . GLN B 1 258 ? 68.238 17.788 6.465 1.00 24.60 222 GLN B CA 1
ATOM 3848 C C . GLN B 1 258 ? 69.101 16.583 6.579 1.00 22.97 222 GLN B C 1
ATOM 3849 O O . GLN B 1 258 ? 69.959 16.358 5.733 1.00 22.66 222 GLN B O 1
ATOM 3855 N N . ALA B 1 259 ? 68.870 15.799 7.609 1.00 23.26 223 ALA B N 1
ATOM 3856 C CA . ALA B 1 259 ? 69.627 14.521 7.730 1.00 27.17 223 ALA B CA 1
ATOM 3857 C C . ALA B 1 259 ? 69.457 13.650 6.478 1.00 27.66 223 ALA B C 1
ATOM 3858 O O . ALA B 1 259 ? 70.412 13.195 5.839 1.00 27.29 223 ALA B O 1
ATOM 3860 N N . PHE B 1 260 ? 68.215 13.487 6.074 1.00 26.69 224 PHE B N 1
ATOM 3861 C CA . PHE B 1 260 ? 67.924 12.700 4.904 1.00 24.89 224 PHE B CA 1
ATOM 3862 C C . PHE B 1 260 ? 68.586 13.256 3.648 1.00 24.81 224 PHE B C 1
ATOM 3863 O O . PHE B 1 260 ? 69.160 12.505 2.842 1.00 22.79 224 PHE B O 1
ATOM 3871 N N . ASN B 1 261 ? 68.448 14.548 3.436 1.00 22.92 225 ASN B N 1
ATOM 3872 C CA . ASN B 1 261 ? 68.939 15.107 2.211 1.00 24.58 225 ASN B CA 1
ATOM 3873 C C . ASN B 1 261 ? 70.477 15.077 2.162 1.00 26.34 225 ASN B C 1
ATOM 3874 O O . ASN B 1 261 ? 71.075 15.097 1.093 1.00 25.44 225 ASN B O 1
ATOM 3879 N N . SER B 1 262 ? 71.107 15.053 3.306 1.00 25.54 226 SER B N 1
ATOM 3880 C CA . SER B 1 262 ? 72.547 14.951 3.318 1.00 27.32 226 SER B CA 1
ATOM 3881 C C . SER B 1 262 ? 73.006 13.465 3.373 1.00 27.25 226 SER B C 1
ATOM 3882 O O . SER B 1 262 ? 74.162 13.224 3.511 1.00 27.17 226 SER B O 1
ATOM 3885 N N . GLY B 1 263 ? 72.098 12.473 3.258 1.00 25.37 227 GLY B N 1
ATOM 3886 C CA . GLY B 1 263 ? 72.482 11.074 3.162 1.00 24.30 227 GLY B CA 1
ATOM 3887 C C . GLY B 1 263 ? 72.645 10.362 4.485 1.00 25.62 227 GLY B C 1
ATOM 3888 O O . GLY B 1 263 ? 73.021 9.168 4.519 1.00 27.09 227 GLY B O 1
ATOM 3889 N N . GLN B 1 264 ? 72.335 11.033 5.574 1.00 25.52 228 GLN B N 1
ATOM 3890 C CA . GLN B 1 264 ? 72.322 10.373 6.881 1.00 27.84 228 GLN B CA 1
ATOM 3891 C C . GLN B 1 264 ? 70.965 9.722 7.142 1.00 30.28 228 GLN B C 1
ATOM 3892 O O . GLN B 1 264 ? 70.165 10.128 8.028 1.00 29.54 228 GLN B O 1
ATOM 3898 N N . VAL B 1 265 ? 70.755 8.656 6.387 1.00 29.80 229 VAL B N 1
ATOM 3899 C CA . VAL B 1 265 ? 69.457 8.011 6.370 1.00 28.22 229 VAL B CA 1
ATOM 3900 C C . VAL B 1 265 ? 69.087 7.425 7.734 1.00 27.74 229 VAL B C 1
ATOM 3901 O O . VAL B 1 265 ? 67.933 7.483 8.062 1.00 26.18 229 VAL B O 1
ATOM 3905 N N . THR B 1 266 ? 70.027 6.938 8.564 1.00 25.61 230 THR B N 1
ATOM 3906 C CA . THR B 1 266 ? 69.650 6.339 9.841 1.00 25.66 230 THR B CA 1
ATOM 3907 C C . THR B 1 266 ? 69.389 7.355 10.930 1.00 24.31 230 THR B C 1
ATOM 3908 O O . THR B 1 266 ? 68.602 7.133 11.884 1.00 25.26 230 THR B O 1
ATOM 3912 N N . VAL B 1 267 ? 70.025 8.511 10.824 1.00 26.26 231 VAL B N 1
ATOM 3913 C CA . VAL B 1 267 ? 69.649 9.617 11.686 1.00 24.57 231 VAL B CA 1
ATOM 3914 C C . VAL B 1 267 ? 68.179 10.007 11.386 1.00 23.51 231 VAL B C 1
ATOM 3915 O O . VAL B 1 267 ? 67.364 10.230 12.301 1.00 22.26 231 VAL B O 1
ATOM 3919 N N . ALA B 1 268 ? 67.857 10.135 10.098 1.00 21.28 232 ALA B N 1
ATOM 3920 C CA . ALA B 1 268 ? 66.515 10.467 9.708 1.00 21.76 232 ALA B CA 1
ATOM 3921 C C . ALA B 1 268 ? 65.483 9.452 10.221 1.00 20.07 232 ALA B C 1
ATOM 3922 O O . ALA B 1 268 ? 64.447 9.853 10.800 1.00 18.92 232 ALA B O 1
ATOM 3924 N N . SER B 1 269 ? 65.767 8.137 10.039 1.00 19.14 233 SER B N 1
ATOM 3925 C CA A SER B 1 269 ? 64.852 7.118 10.458 0.50 19.97 233 SER B CA 1
ATOM 3926 C CA B SER B 1 269 ? 64.869 7.106 10.463 0.50 19.16 233 SER B CA 1
ATOM 3927 C C . SER B 1 269 ? 64.760 7.140 11.964 1.00 20.75 233 SER B C 1
ATOM 3928 O O . SER B 1 269 ? 63.640 6.963 12.520 1.00 20.14 233 SER B O 1
ATOM 3933 N N . ASP B 1 270 ? 65.877 7.408 12.654 1.00 20.86 234 ASP B N 1
ATOM 3934 C CA . ASP B 1 270 ? 65.759 7.461 14.134 1.00 23.94 234 ASP B CA 1
ATOM 3935 C C . ASP B 1 270 ? 64.793 8.529 14.618 1.00 21.97 234 ASP B C 1
ATOM 3936 O O . ASP B 1 270 ? 64.051 8.344 15.599 1.00 24.07 234 ASP B O 1
ATOM 3941 N N . ILE B 1 271 ? 64.826 9.674 13.941 1.00 22.62 235 ILE B N 1
ATOM 3942 C CA . ILE B 1 271 ? 63.978 10.783 14.341 1.00 23.68 235 ILE B CA 1
ATOM 3943 C C . ILE B 1 271 ? 62.498 10.434 14.049 1.00 21.02 235 ILE B C 1
ATOM 3944 O O . ILE B 1 271 ? 61.641 10.607 14.882 1.00 21.08 235 ILE B O 1
ATOM 3949 N N . HIS B 1 272 ? 62.241 9.967 12.841 1.00 20.86 236 HIS B N 1
ATOM 3950 C CA . HIS B 1 272 ? 60.932 9.461 12.462 1.00 23.49 236 HIS B CA 1
ATOM 3951 C C . HIS B 1 272 ? 60.345 8.496 13.486 1.00 22.52 236 HIS B C 1
ATOM 3952 O O . HIS B 1 272 ? 59.198 8.663 13.881 1.00 19.20 236 HIS B O 1
ATOM 3959 N N . LEU B 1 273 ? 61.115 7.452 13.851 1.00 21.94 237 LEU B N 1
ATOM 3960 C CA . LEU B 1 273 ? 60.657 6.460 14.785 1.00 23.00 237 LEU B CA 1
ATOM 3961 C C . LEU B 1 273 ? 60.455 6.985 16.187 1.00 23.20 237 LEU B C 1
ATOM 3962 O O . LEU B 1 273 ? 59.511 6.602 16.893 1.00 24.83 237 LEU B O 1
ATOM 3967 N N . ARG B 1 274 ? 61.282 7.933 16.577 1.00 22.85 238 ARG B N 1
ATOM 3968 C CA . ARG B 1 274 ? 61.100 8.590 17.862 1.00 25.21 238 ARG B CA 1
ATOM 3969 C C . ARG B 1 274 ? 59.813 9.500 17.936 1.00 25.07 238 ARG B C 1
ATOM 3970 O O . ARG B 1 274 ? 59.111 9.553 18.934 1.00 22.71 238 ARG B O 1
ATOM 3978 N N . LEU B 1 275 ? 59.493 10.165 16.829 1.00 24.50 239 LEU B N 1
ATOM 3979 C CA . LEU B 1 275 ? 58.335 11.052 16.746 1.00 24.57 239 LEU B CA 1
ATOM 3980 C C . LEU B 1 275 ? 57.011 10.325 16.436 1.00 24.86 239 LEU B C 1
ATOM 3981 O O . LEU B 1 275 ? 55.932 10.865 16.607 1.00 21.45 239 LEU B O 1
ATOM 3986 N N . LEU B 1 276 ? 57.120 9.073 16.006 1.00 27.12 240 LEU B N 1
ATOM 3987 C CA . LEU B 1 276 ? 55.994 8.344 15.453 1.00 25.21 240 LEU B CA 1
ATOM 3988 C C . LEU B 1 276 ? 54.840 8.293 16.421 1.00 25.43 240 LEU B C 1
ATOM 3989 O O . LEU B 1 276 ? 53.694 8.530 16.014 1.00 22.74 240 LEU B O 1
ATOM 3994 N N . PRO B 1 277 ? 55.117 8.062 17.726 1.00 25.21 241 PRO B N 1
ATOM 3995 C CA . PRO B 1 277 ? 53.985 8.066 18.639 1.00 23.41 241 PRO B CA 1
ATOM 3996 C C . PRO B 1 277 ? 53.276 9.420 18.748 1.00 22.02 241 PRO B C 1
ATOM 3997 O O . PRO B 1 277 ? 52.081 9.470 19.022 1.00 21.21 241 PRO B O 1
ATOM 4001 N N . LEU B 1 278 ? 54.010 10.507 18.589 1.00 21.31 242 LEU B N 1
ATOM 4002 C CA . LEU B 1 278 ? 53.394 11.814 18.616 1.00 22.33 242 LEU B CA 1
ATOM 4003 C C . LEU B 1 278 ? 52.588 11.992 17.381 1.00 22.74 242 LEU B C 1
ATOM 4004 O O . LEU B 1 278 ? 51.458 12.459 17.460 1.00 27.92 242 LEU B O 1
ATOM 4009 N N . PHE B 1 279 ? 53.167 11.657 16.229 1.00 25.23 243 PHE B N 1
ATOM 4010 C CA . PHE B 1 279 ? 52.399 11.749 14.997 1.00 26.96 243 PHE B CA 1
ATOM 4011 C C . PHE B 1 279 ? 51.064 11.026 15.108 1.00 26.09 243 PHE B C 1
ATOM 4012 O O . PHE B 1 279 ? 50.038 11.580 14.702 1.00 28.10 243 PHE B O 1
ATOM 4020 N N . LYS B 1 280 ? 51.037 9.814 15.681 1.00 24.67 244 LYS B N 1
ATOM 4021 C CA . LYS B 1 280 ? 49.759 9.118 15.817 1.00 26.08 244 LYS B CA 1
ATOM 4022 C C . LYS B 1 280 ? 48.834 9.766 16.820 1.00 25.59 244 LYS B C 1
ATOM 4023 O O . LYS B 1 280 ? 47.602 9.797 16.619 1.00 22.31 244 LYS B O 1
ATOM 4029 N N . ALA B 1 281 ? 49.398 10.223 17.931 1.00 23.71 245 ALA B N 1
ATOM 4030 C CA . ALA B 1 281 ? 48.569 10.861 18.946 1.00 27.91 245 ALA B CA 1
ATOM 4031 C C . ALA B 1 281 ? 47.876 12.053 18.335 1.00 25.72 245 ALA B C 1
ATOM 4032 O O . ALA B 1 281 ? 46.753 12.388 18.738 1.00 25.20 245 ALA B O 1
ATOM 4034 N N . LEU B 1 282 ? 48.501 12.662 17.324 1.00 23.97 246 LEU B N 1
ATOM 4035 C CA . LEU B 1 282 ? 47.922 13.914 16.821 1.00 24.80 246 LEU B CA 1
ATOM 4036 C C . LEU B 1 282 ? 46.750 13.659 15.918 1.00 24.71 246 LEU B C 1
ATOM 4037 O O . LEU B 1 282 ? 46.104 14.616 15.501 1.00 25.12 246 LEU B O 1
ATOM 4042 N N . PHE B 1 283 ? 46.431 12.388 15.666 1.00 25.89 247 PHE B N 1
ATOM 4043 C CA . PHE B 1 283 ? 45.223 12.037 14.896 1.00 28.37 247 PHE B CA 1
ATOM 4044 C C . PHE B 1 283 ? 44.358 10.995 15.606 1.00 29.97 247 PHE B C 1
ATOM 4045 O O . PHE B 1 283 ? 43.513 10.411 15.008 1.00 29.05 247 PHE B O 1
ATOM 4053 N N . ILE B 1 284 ? 44.469 10.855 16.924 1.00 33.17 248 ILE B N 1
ATOM 4054 C CA . ILE B 1 284 ? 43.605 9.901 17.622 1.00 32.08 248 ILE B CA 1
ATOM 4055 C C . ILE B 1 284 ? 42.175 10.344 17.557 1.00 31.70 248 ILE B C 1
ATOM 4056 O O . ILE B 1 284 ? 41.302 9.515 17.596 1.00 28.84 248 ILE B O 1
ATOM 4061 N N . THR B 1 285 ? 41.933 11.656 17.545 1.00 28.96 249 THR B N 1
ATOM 4062 C CA . THR B 1 285 ? 40.663 12.174 17.106 1.00 28.52 249 THR B CA 1
ATOM 4063 C C . THR B 1 285 ? 40.948 13.249 16.046 1.00 27.19 249 THR B C 1
ATOM 4064 O O . THR B 1 285 ? 42.122 13.482 15.679 1.00 25.76 249 THR B O 1
ATOM 4068 N N . THR B 1 286 ? 39.901 13.811 15.460 1.00 23.72 250 THR B N 1
ATOM 4069 C CA . THR B 1 286 ? 40.056 14.589 14.228 1.00 22.22 250 THR B CA 1
ATOM 4070 C C . THR B 1 286 ? 40.902 15.826 14.459 1.00 21.17 250 THR B C 1
ATOM 4071 O O . THR B 1 286 ? 40.583 16.618 15.339 1.00 22.61 250 THR B O 1
ATOM 4075 N N . ASN B 1 287 ? 41.960 15.971 13.672 1.00 20.83 251 ASN B N 1
ATOM 4076 C CA . ASN B 1 287 ? 42.801 17.185 13.682 1.00 20.89 251 ASN B CA 1
ATOM 4077 C C . ASN B 1 287 ? 41.891 18.356 13.317 1.00 20.77 251 ASN B C 1
ATOM 4078 O O . ASN B 1 287 ? 41.133 18.260 12.317 1.00 24.19 251 ASN B O 1
ATOM 4083 N N . PRO B 1 288 ? 41.952 19.492 14.004 1.00 21.76 252 PRO B N 1
ATOM 4084 C CA . PRO B 1 288 ? 43.016 19.944 14.892 1.00 22.28 252 PRO B CA 1
ATOM 4085 C C . PRO B 1 288 ? 42.654 19.840 16.411 1.00 24.08 252 PRO B C 1
ATOM 4086 O O . PRO B 1 288 ? 43.252 20.519 17.282 1.00 21.52 252 PRO B O 1
ATOM 4090 N N . ILE B 1 289 ? 41.711 18.968 16.743 1.00 24.22 253 ILE B N 1
ATOM 4091 C CA . ILE B 1 289 ? 41.386 18.763 18.148 1.00 23.22 253 ILE B CA 1
ATOM 4092 C C . ILE B 1 289 ? 42.599 18.345 18.991 1.00 25.20 253 ILE B C 1
ATOM 4093 O O . ILE B 1 289 ? 42.847 18.944 20.069 1.00 24.99 253 ILE B O 1
ATOM 4098 N N . PRO B 1 290 ? 43.386 17.326 18.514 1.00 25.57 254 PRO B N 1
ATOM 4099 C CA . PRO B 1 290 ? 44.520 16.988 19.391 1.00 24.88 254 PRO B CA 1
ATOM 4100 C C . PRO B 1 290 ? 45.598 18.082 19.473 1.00 24.04 254 PRO B C 1
ATOM 4101 O O . PRO B 1 290 ? 46.132 18.353 20.532 1.00 23.33 254 PRO B O 1
ATOM 4105 N N . ILE B 1 291 ? 45.990 18.620 18.346 1.00 22.13 255 ILE B N 1
ATOM 4106 C CA . ILE B 1 291 ? 47.065 19.597 18.367 1.00 23.81 255 ILE B CA 1
ATOM 4107 C C . ILE B 1 291 ? 46.724 20.813 19.240 1.00 23.11 255 ILE B C 1
ATOM 4108 O O . ILE B 1 291 ? 47.604 21.345 19.902 1.00 21.80 255 ILE B O 1
ATOM 4113 N N . LYS B 1 292 ? 45.472 21.246 19.241 1.00 23.48 256 LYS B N 1
ATOM 4114 C CA . LYS B 1 292 ? 45.058 22.322 20.122 1.00 26.31 256 LYS B CA 1
ATOM 4115 C C . LYS B 1 292 ? 45.164 21.967 21.594 1.00 27.12 256 LYS B C 1
ATOM 4116 O O . LYS B 1 292 ? 45.601 22.780 22.385 1.00 26.35 256 LYS B O 1
ATOM 4122 N N . GLN B 1 293 ? 44.869 20.728 21.943 1.00 25.74 257 GLN B N 1
ATOM 4123 C CA . GLN B 1 293 ? 45.088 20.236 23.298 1.00 27.59 257 GLN B CA 1
ATOM 4124 C C . GLN B 1 293 ? 46.568 20.174 23.697 1.00 26.04 257 GLN B C 1
ATOM 4125 O O . GLN B 1 293 ? 46.934 20.595 24.805 1.00 27.48 257 GLN B O 1
ATOM 4131 N N . ALA B 1 294 ? 47.403 19.653 22.803 1.00 25.07 258 ALA B N 1
ATOM 4132 C CA . ALA B 1 294 ? 48.845 19.601 23.000 1.00 26.47 258 ALA B CA 1
ATOM 4133 C C . ALA B 1 294 ? 49.370 21.001 23.274 1.00 26.32 258 ALA B C 1
ATOM 4134 O O . ALA B 1 294 ? 50.109 21.200 24.216 1.00 28.42 258 ALA B O 1
ATOM 4136 N N . LEU B 1 295 ? 49.051 21.941 22.406 1.00 27.11 259 LEU B N 1
ATOM 4137 C CA . LEU B 1 295 ? 49.525 23.358 22.592 1.00 28.96 259 LEU B CA 1
ATOM 4138 C C . LEU B 1 295 ? 49.037 23.924 23.968 1.00 29.05 259 LEU B C 1
ATOM 4139 O O . LEU B 1 295 ? 49.795 24.507 24.733 1.00 27.32 259 LEU B O 1
ATOM 4144 N N . LYS B 1 296 ? 47.777 23.671 24.287 1.00 30.19 260 LYS B N 1
ATOM 4145 C CA . LYS B 1 296 ? 47.248 24.056 25.573 1.00 33.39 260 LYS B CA 1
ATOM 4146 C C . LYS B 1 296 ? 48.078 23.444 26.722 1.00 36.72 260 LYS B C 1
ATOM 4147 O O . LYS B 1 296 ? 48.480 24.156 27.623 1.00 35.20 260 LYS B O 1
ATOM 4153 N N . LEU B 1 297 ? 48.398 22.152 26.663 1.00 36.41 261 LEU B N 1
ATOM 4154 C CA . LEU B 1 297 ? 49.265 21.551 27.656 1.00 34.68 261 LEU B CA 1
ATOM 4155 C C . LEU B 1 297 ? 50.627 22.211 27.752 1.00 35.08 261 LEU B C 1
ATOM 4156 O O . LEU B 1 297 ? 51.274 22.096 28.773 1.00 36.17 261 LEU B O 1
ATOM 4161 N N . GLN B 1 298 ? 51.119 22.847 26.704 1.00 34.77 262 GLN B N 1
ATOM 4162 C CA . GLN B 1 298 ? 52.363 23.599 26.828 1.00 34.62 262 GLN B CA 1
ATOM 4163 C C . GLN B 1 298 ? 52.133 25.060 27.223 1.00 34.94 262 GLN B C 1
ATOM 4164 O O . GLN B 1 298 ? 53.035 25.854 27.095 1.00 35.60 262 GLN B O 1
ATOM 4170 N N . GLY B 1 299 ? 50.930 25.429 27.620 1.00 33.68 263 GLY B N 1
ATOM 4171 C CA . GLY B 1 299 ? 50.637 26.775 28.042 1.00 33.53 263 GLY B CA 1
ATOM 4172 C C . GLY B 1 299 ? 50.135 27.781 27.018 1.00 36.49 263 GLY B C 1
ATOM 4173 O O . GLY B 1 299 ? 49.846 28.910 27.373 1.00 36.81 263 GLY B O 1
ATOM 4174 N N . TRP B 1 300 ? 50.065 27.416 25.743 1.00 34.73 264 TRP B N 1
ATOM 4175 C CA . TRP B 1 300 ? 49.510 28.302 24.754 1.00 31.36 264 TRP B CA 1
ATOM 4176 C C . TRP B 1 300 ? 48.027 28.486 25.026 1.00 32.71 264 TRP B C 1
ATOM 4177 O O . TRP B 1 300 ? 47.349 27.518 25.324 1.00 34.83 264 TRP B O 1
ATOM 4188 N N . GLU B 1 301 ? 47.508 29.704 24.910 1.00 33.63 265 GLU B N 1
ATOM 4189 C CA . GLU B 1 301 ? 46.072 29.943 25.125 1.00 34.67 265 GLU B CA 1
ATOM 4190 C C . GLU B 1 301 ? 45.404 29.981 23.762 1.00 33.25 265 GLU B C 1
ATOM 4191 O O . GLU B 1 301 ? 45.186 31.054 23.185 1.00 33.04 265 GLU B O 1
ATOM 4197 N N . VAL B 1 302 ? 45.084 28.802 23.241 1.00 34.86 266 VAL B N 1
ATOM 4198 C CA . VAL B 1 302 ? 44.534 28.672 21.876 1.00 31.45 266 VAL B CA 1
ATOM 4199 C C . VAL B 1 302 ? 43.054 28.430 21.822 1.00 25.57 266 VAL B C 1
ATOM 4200 O O . VAL B 1 302 ? 42.458 28.409 20.767 1.00 24.51 266 VAL B O 1
ATOM 4204 N N . GLY B 1 303 ? 42.428 28.308 22.967 1.00 25.41 267 GLY B N 1
ATOM 4205 C CA . GLY B 1 303 ? 41.029 28.035 23.004 1.00 27.48 267 GLY B CA 1
ATOM 4206 C C . GLY B 1 303 ? 40.741 26.593 22.621 1.00 28.38 267 GLY B C 1
ATOM 4207 O O . GLY B 1 303 ? 41.646 25.757 22.468 1.00 30.60 267 GLY B O 1
ATOM 4208 N N . SER B 1 304 ? 39.456 26.315 22.527 1.00 31.25 268 SER B N 1
ATOM 4209 C CA . SER B 1 304 ? 38.997 25.048 22.030 1.00 35.52 268 SER B CA 1
ATOM 4210 C C . SER B 1 304 ? 38.747 25.247 20.522 1.00 33.09 268 SER B C 1
ATOM 4211 O O . SER B 1 304 ? 39.018 26.293 19.946 1.00 33.51 268 SER B O 1
ATOM 4214 N N . THR B 1 305 ? 38.279 24.212 19.888 1.00 32.00 269 THR B N 1
ATOM 4215 C CA . THR B 1 305 ? 37.884 24.262 18.501 1.00 29.27 269 THR B CA 1
ATOM 4216 C C . THR B 1 305 ? 36.495 24.838 18.462 1.00 27.79 269 THR B C 1
ATOM 4217 O O . THR B 1 305 ? 35.808 24.992 19.492 1.00 28.29 269 THR B O 1
ATOM 4221 N N . ARG B 1 306 ? 36.075 25.172 17.265 1.00 27.04 270 ARG B N 1
ATOM 4222 C CA . ARG B 1 306 ? 34.780 25.697 17.043 1.00 27.97 270 ARG B CA 1
ATOM 4223 C C . ARG B 1 306 ? 33.787 24.634 16.543 1.00 31.16 270 ARG B C 1
ATOM 4224 O O . ARG B 1 306 ? 34.127 23.822 15.658 1.00 26.37 270 ARG B O 1
ATOM 4232 N N . PRO B 1 307 ? 32.543 24.653 17.075 1.00 32.57 271 PRO B N 1
ATOM 4233 C CA . PRO B 1 307 ? 31.464 23.796 16.596 1.00 31.91 271 PRO B CA 1
ATOM 4234 C C . PRO B 1 307 ? 31.362 23.780 15.085 1.00 29.01 271 PRO B C 1
ATOM 4235 O O . PRO B 1 307 ? 31.463 24.818 14.451 1.00 30.51 271 PRO B O 1
ATOM 4239 N N . PRO B 1 308 ? 31.167 22.608 14.487 1.00 27.00 272 PRO B N 1
ATOM 4240 C CA . PRO B 1 308 ? 30.858 21.333 15.155 1.00 26.09 272 PRO B CA 1
ATOM 4241 C C . PRO B 1 308 ? 32.004 20.462 15.706 1.00 25.93 272 PRO B C 1
ATOM 4242 O O . PRO B 1 308 ? 31.762 19.327 16.167 1.00 22.05 272 PRO B O 1
ATOM 4246 N N . LEU B 1 309 ? 33.250 20.938 15.636 1.00 25.60 273 LEU B N 1
ATOM 4247 C CA . LEU B 1 309 ? 34.321 20.193 16.312 1.00 28.64 273 LEU B CA 1
ATOM 4248 C C . LEU B 1 309 ? 34.119 20.294 17.822 1.00 29.41 273 LEU B C 1
ATOM 4249 O O . LEU B 1 309 ? 33.672 21.293 18.282 1.00 32.45 273 LEU B O 1
ATOM 4254 N N . SER B 1 310 ? 34.454 19.281 18.594 1.00 33.24 274 SER B N 1
ATOM 4255 C CA . SER B 1 310 ? 34.137 19.263 20.048 1.00 36.85 274 SER B CA 1
ATOM 4256 C C . SER B 1 310 ? 35.459 19.160 20.790 1.00 40.67 274 SER B C 1
ATOM 4257 O O . SER B 1 310 ? 36.454 18.806 20.176 1.00 41.76 274 SER B O 1
ATOM 4260 N N . ASP B 1 311 ? 35.490 19.429 22.095 1.00 45.94 275 ASP B N 1
ATOM 4261 C CA . ASP B 1 311 ? 36.766 19.388 22.829 1.00 49.31 275 ASP B CA 1
ATOM 4262 C C . ASP B 1 311 ? 37.341 17.993 22.989 1.00 49.32 275 ASP B C 1
ATOM 4263 O O . ASP B 1 311 ? 36.601 17.007 22.945 1.00 42.25 275 ASP B O 1
ATOM 4268 N N . ALA B 1 312 ? 38.674 17.925 23.140 1.00 50.13 276 ALA B N 1
ATOM 4269 C CA . ALA B 1 312 ? 39.391 16.668 23.401 1.00 54.10 276 ALA B CA 1
ATOM 4270 C C . ALA B 1 312 ? 38.809 16.055 24.673 1.00 52.72 276 ALA B C 1
ATOM 4271 O O . ALA B 1 312 ? 38.637 16.756 25.661 1.00 50.14 276 ALA B O 1
ATOM 4273 N N . ASP B 1 313 ? 38.472 14.780 24.670 1.00 52.04 277 ASP B N 1
ATOM 4274 C CA . ASP B 1 313 ? 38.010 14.176 25.917 1.00 54.00 277 ASP B CA 1
ATOM 4275 C C . ASP B 1 313 ? 39.250 13.837 26.820 1.00 56.42 277 ASP B C 1
ATOM 4276 O O . ASP B 1 313 ? 40.410 14.096 26.443 1.00 46.97 277 ASP B O 1
ATOM 4281 N N . ALA B 1 314 ? 39.005 13.327 28.024 1.00 57.66 278 ALA B N 1
ATOM 4282 C CA . ALA B 1 314 ? 40.076 13.153 29.002 1.00 57.12 278 ALA B CA 1
ATOM 4283 C C . ALA B 1 314 ? 41.113 12.160 28.474 1.00 54.34 278 ALA B C 1
ATOM 4284 O O . ALA B 1 314 ? 42.311 12.344 28.651 1.00 52.78 278 ALA B O 1
ATOM 4286 N N . GLU B 1 315 ? 40.619 11.120 27.819 1.00 53.70 279 GLU B N 1
ATOM 4287 C CA . GLU B 1 315 ? 41.437 10.083 27.209 1.00 58.42 279 GLU B CA 1
ATOM 4288 C C . GLU B 1 315 ? 42.488 10.645 26.276 1.00 57.20 279 GLU B C 1
ATOM 4289 O O . GLU B 1 315 ? 43.669 10.327 26.356 1.00 53.68 279 GLU B O 1
ATOM 4295 N N . VAL B 1 316 ? 42.017 11.480 25.364 1.00 54.35 280 VAL B N 1
ATOM 4296 C CA . VAL B 1 316 ? 42.859 12.080 24.359 1.00 55.02 280 VAL B CA 1
ATOM 4297 C C . VAL B 1 316 ? 43.954 12.904 25.053 1.00 53.89 280 VAL B C 1
ATOM 4298 O O . VAL B 1 316 ? 45.171 12.741 24.772 1.00 48.61 280 VAL B O 1
ATOM 4302 N N . SER B 1 317 ? 43.517 13.756 25.980 1.00 47.21 281 SER B N 1
ATOM 4303 C CA . SER B 1 317 ? 44.439 14.591 26.724 1.00 51.24 281 SER B CA 1
ATOM 4304 C C . SER B 1 317 ? 45.514 13.801 27.473 1.00 40.22 281 SER B C 1
ATOM 4305 O O . SER B 1 317 ? 46.688 14.145 27.385 1.00 40.07 281 SER B O 1
ATOM 4308 N N . GLN B 1 318 ? 45.117 12.723 28.148 1.00 39.24 282 GLN B N 1
ATOM 4309 C CA . GLN B 1 318 ? 46.068 11.864 28.877 1.00 40.70 282 GLN B CA 1
A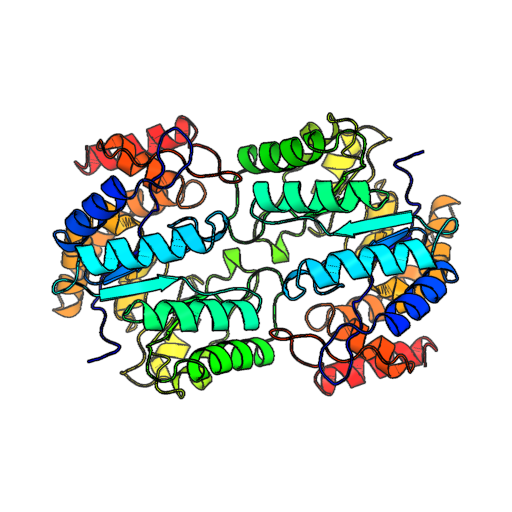TOM 4310 C C . GLN B 1 318 ? 47.033 11.146 27.962 1.00 40.31 282 GLN B C 1
ATOM 4311 O O . GLN B 1 318 ? 48.243 11.105 28.224 1.00 39.45 282 GLN B O 1
ATOM 4317 N N . LYS B 1 319 ? 46.543 10.654 26.828 1.00 41.61 283 LYS B N 1
ATOM 4318 C CA . LYS B 1 319 ? 47.450 10.046 25.859 1.00 42.62 283 LYS B CA 1
ATOM 4319 C C . LYS B 1 319 ? 48.496 11.045 25.327 1.00 39.67 283 LYS B C 1
ATOM 4320 O O . LYS B 1 319 ? 49.708 10.731 25.240 1.00 36.44 283 LYS B O 1
ATOM 4326 N N . LEU B 1 320 ? 48.045 12.266 25.018 1.00 37.51 284 LEU B N 1
ATOM 4327 C CA . LEU B 1 320 ? 48.952 13.302 24.546 1.00 37.69 284 LEU B CA 1
ATOM 4328 C C . LEU B 1 320 ? 49.996 13.678 25.574 1.00 36.85 284 LEU B C 1
ATOM 4329 O O . LEU B 1 320 ? 51.165 13.793 25.261 1.00 36.52 284 LEU B O 1
ATOM 4334 N N . GLU B 1 321 ? 49.541 13.907 26.796 1.00 40.75 285 GLU B N 1
ATOM 4335 C CA . GLU B 1 321 ? 50.424 14.202 27.931 1.00 39.41 285 GLU B CA 1
ATOM 4336 C C . GLU B 1 321 ? 51.557 13.207 28.074 1.00 34.86 285 GLU B C 1
ATOM 4337 O O . GLU B 1 321 ? 52.739 13.600 28.138 1.00 34.01 285 GLU B O 1
ATOM 4343 N N . ALA B 1 322 ? 51.209 11.919 28.101 1.00 33.83 286 ALA B N 1
ATOM 4344 C CA . ALA B 1 322 ? 52.222 10.867 28.243 1.00 32.75 286 ALA B CA 1
ATOM 4345 C C . ALA B 1 322 ? 53.202 10.901 27.092 1.00 32.73 286 ALA B C 1
ATOM 4346 O O . ALA B 1 322 ? 54.420 10.829 27.296 1.00 34.06 286 ALA B O 1
ATOM 4348 N N . VAL B 1 323 ? 52.689 11.017 25.869 1.00 31.83 287 VAL B N 1
ATOM 4349 C CA . VAL B 1 323 ? 53.597 11.094 24.721 1.00 29.79 287 VAL B CA 1
ATOM 4350 C C . VAL B 1 323 ? 54.471 12.363 24.768 1.00 28.79 287 VAL B C 1
ATOM 4351 O O . VAL B 1 323 ? 55.666 12.381 24.390 1.00 28.67 287 VAL B O 1
ATOM 4355 N N . MET B 1 324 ? 53.881 13.464 25.193 1.00 30.80 288 MET B N 1
ATOM 4356 C CA . MET B 1 324 ? 54.609 14.702 25.151 1.00 33.49 288 MET B CA 1
ATOM 4357 C C . MET B 1 324 ? 55.686 14.709 26.224 1.00 35.08 288 MET B C 1
ATOM 4358 O O . MET B 1 324 ? 56.789 15.191 25.983 1.00 32.16 288 MET B O 1
ATOM 4363 N N . LYS B 1 325 ? 55.338 14.160 27.380 1.00 37.33 289 LYS B N 1
ATOM 4364 C CA . LYS B 1 325 ? 56.253 14.041 28.506 1.00 40.75 289 LYS B CA 1
ATOM 4365 C C . LYS B 1 325 ? 57.384 13.177 28.098 1.00 38.42 289 LYS B C 1
ATOM 4366 O O . LYS B 1 325 ? 58.526 13.561 28.251 1.00 41.38 289 LYS B O 1
ATOM 4372 N N . HIS B 1 326 ? 57.069 12.021 27.541 1.00 37.15 290 HIS B N 1
ATOM 4373 C CA . HIS B 1 326 ? 58.114 11.165 27.038 1.00 41.06 290 HIS B CA 1
ATOM 4374 C C . HIS B 1 326 ? 59.093 11.867 26.072 1.00 42.06 290 HIS B C 1
ATOM 4375 O O . HIS B 1 326 ? 60.258 11.537 26.059 1.00 42.57 290 HIS B O 1
ATOM 4382 N N . LEU B 1 327 ? 58.631 12.826 25.272 1.00 37.64 291 LEU B N 1
ATOM 4383 C CA . LEU B 1 327 ? 59.511 13.613 24.418 1.00 37.20 291 LEU B CA 1
ATOM 4384 C C . LEU B 1 327 ? 59.986 14.941 25.046 1.00 36.92 291 LEU B C 1
ATOM 4385 O O . LEU B 1 327 ? 60.617 15.741 24.378 1.00 37.09 291 LEU B O 1
ATOM 4390 N N . ASN B 1 328 ? 59.739 15.173 26.332 1.00 41.42 292 ASN B N 1
ATOM 4391 C CA . ASN B 1 328 ? 60.147 16.440 26.972 1.00 45.58 292 ASN B CA 1
ATOM 4392 C C . ASN B 1 328 ? 59.607 17.649 26.294 1.00 41.67 292 ASN B C 1
ATOM 4393 O O . ASN B 1 328 ? 60.340 18.621 26.094 1.00 40.80 292 ASN B O 1
ATOM 4398 N N . LEU B 1 329 ? 58.347 17.581 25.918 1.00 37.47 293 LEU B N 1
ATOM 4399 C CA . LEU B 1 329 ? 57.692 18.721 25.348 1.00 38.68 293 LEU B CA 1
ATOM 4400 C C . LEU B 1 329 ? 56.923 19.446 26.429 1.00 39.57 293 LEU B C 1
ATOM 4401 O O . LEU B 1 329 ? 56.488 20.556 26.207 1.00 41.58 293 LEU B O 1
ATOM 4406 N N . ILE B 1 330 ? 56.756 18.830 27.592 1.00 43.84 294 ILE B N 1
ATOM 4407 C CA . ILE B 1 330 ? 56.165 19.497 28.749 1.00 47.80 294 ILE B CA 1
ATOM 4408 C C . ILE B 1 330 ? 56.926 19.116 30.030 1.00 53.84 294 ILE B C 1
ATOM 4409 O O . ILE B 1 330 ? 57.716 18.166 30.015 1.00 62.01 294 ILE B O 1
#

Sequence (588 aa):
SVGDFGTVLTAMITPFKADGSVNYAVAAELAAHLVDNGTDTLVVCGTTGESPTLSWDEEYNLFVEVLQTVAGKAKVIAGCGSNSTKEAIAATQKAAKIGVHGTLQVVPYYNKPPQAGLYQHFQAIAQACPDLPLLLYNVPGRTGQNLSPETVVRLAEIDNIIGVEASGNLDQAGEIRRSTPKEFQIYAGDDSLTLPLLAIGAKGVVSVASHLVGNQLQQMIQAFNSGQVTVASDIHLRLLPLFKALFITTNPIPIKQALKLQGWEVGSTRPPLSDADAEVSQKLEAVMKHLNLISVGDFGTVLTAMITPFKADGSVNYAVAAELAAHLVDNGTDTLVVCGTTGESPTLSWDEEYNLFVEVLQTVAGKAKVIAGCGSNSTKEAIAATQKAAKIGVHGTLQVVPYYNKPPQAGLYQHFQAIAQACPDLPLLLYNVPGRTGQNLSPETVVRLAEIDNIIGVEASGNLDQAGEIRRSTPKEFQIYAGDDSLTLPLLAIGAKGVVSVASHLVGNQLQQMIQAFNSGQVTVASSDIHLRLLPLFKALFITTNPIPIKQALKLQGWEVGSTRPPLSDADAEVSQKLEAVMKHLNLI

Foldseek 3Di:
DLLDQAFEEEADAFFAAPVRHTDLVLLLVLLLVLLVQFHAAYEYLDVLHVVVPDDLVSQLVSLLSSCVSQPVRHAYEYAQEELDLVSSQVSLVSSVVSPGRAYEYEQYADPADDLVVSLVSLVVSCVSPVRHAYEYEAACVGRVYGRALVSVLVNLVRPRDQEYDAPPDLVRLLSNQVRHDPSYAYAYAAQLCQLVNVVSGHRHYHDHCSSQNSNLRVVLSVCVVVPVPVSNVVSSVLCVLVSVLCVVDPHPQLSLLLCVVLPRNRDGRDPPDDHDDPVSSVSSVVSCVVVVRD/DLLDQAFEEEADAFFADPVGHTDLVLLLVLLLVLLVAFHQAYEALDVLNVVVPDDLVSQLVSQLSNCVSCPPRGAYEYAQEELDLVSSLVSLVSSVVSPHSAYEYEQHADPADDLVVSLVSLVVSCVSPVNHAYEYEAACVGRVYGHALVSLLVSLVRPRDQEYYAPPDLVRLLSNVVRHDPSYAYAYAAPLCFLVSVVSPHRHYHDHCSSQNSNLRVVLSVCVVVPVPVSNVVSSVLCVLVSVLCVPDPPPQLSVLLVVVLPRNRDGRDPPPDHDDPVSNVSNVVSCVVVVSD